Protein 5YBN (pdb70)

Structure (mmCIF, N/CA/C/O backbone):
data_5YBN
#
_entry.id   5YBN
#
_cell.length_a   172.350
_cell.length_b   172.350
_cell.length_c   45.291
_cell.angle_alpha   90.00
_cell.angle_beta   90.00
_cell.angle_gamma   120.00
#
_symmetry.space_group_name_H-M   'P 62'
#
loop_
_entity.id
_entity.type
_entity.pdbx_description
1 polymer PrhA
2 non-polymer 'FE (III) ION'
3 non-polymer '2-OXOGLUTARIC ACID'
4 water water
#
loop_
_atom_site.group_PDB
_atom_site.id
_atom_site.type_symbol
_atom_site.label_atom_id
_atom_site.label_alt_id
_atom_site.label_comp_id
_atom_site.label_asym_id
_atom_site.label_entity_id
_atom_site.label_seq_id
_atom_site.pdbx_PDB_ins_code
_atom_site.Cartn_x
_atom_site.Cartn_y
_atom_site.Cartn_z
_atom_site.occupancy
_atom_site.B_iso_or_equiv
_atom_site.auth_seq_id
_atom_site.auth_comp_id
_atom_site.auth_asym_id
_atom_site.auth_atom_id
_atom_site.pdbx_PDB_model_num
ATOM 1 N N . LEU A 1 14 ? 238.277 4.309 1.189 1.00 52.50 -2 LEU A N 1
ATOM 2 C CA . LEU A 1 14 ? 239.049 4.159 -0.044 1.00 54.82 -2 LEU A CA 1
ATOM 3 C C . LEU A 1 14 ? 238.306 4.771 -1.247 1.00 53.49 -2 LEU A C 1
ATOM 4 O O . LEU A 1 14 ? 238.929 5.288 -2.185 1.00 50.43 -2 LEU A O 1
ATOM 9 N N . VAL A 1 15 ? 236.976 4.712 -1.204 1.00 53.83 -1 VAL A N 1
ATOM 10 C CA . VAL A 1 15 ? 236.111 5.231 -2.265 1.00 51.93 -1 VAL A CA 1
ATOM 11 C C . VAL A 1 15 ? 235.651 6.645 -1.911 1.00 48.33 -1 VAL A C 1
ATOM 12 O O . VAL A 1 15 ? 235.491 6.963 -0.722 1.00 48.40 -1 VAL A O 1
ATOM 14 N N . PRO A 1 16 ? 235.442 7.526 -2.895 1.00 48.72 0 PRO A N 1
ATOM 15 C CA . PRO A 1 16 ? 234.913 8.868 -2.595 1.00 46.56 0 PRO A CA 1
ATOM 16 C C . PRO A 1 16 ? 233.587 8.822 -1.853 1.00 47.19 0 PRO A C 1
ATOM 17 O O . PRO A 1 16 ? 232.764 7.929 -2.063 1.00 45.50 0 PRO A O 1
ATOM 21 N N . ARG A 1 17 ? 233.379 9.812 -0.979 1.00 47.98 1 ARG A N 1
ATOM 22 C CA . ARG A 1 17 ? 232.102 9.928 -0.283 1.00 48.42 1 ARG A CA 1
ATOM 23 C C . ARG A 1 17 ? 230.965 9.962 -1.296 1.00 46.76 1 ARG A C 1
ATOM 24 O O . ARG A 1 17 ? 231.111 10.492 -2.404 1.00 43.63 1 ARG A O 1
ATOM 26 N N . GLY A 1 18 ? 229.839 9.350 -0.924 1.00 44.79 2 GLY A N 1
ATOM 27 C CA . GLY A 1 18 ? 228.732 9.152 -1.828 1.00 45.51 2 GLY A CA 1
ATOM 28 C C . GLY A 1 18 ? 228.768 7.863 -2.622 1.00 43.99 2 GLY A C 1
ATOM 29 O O . GLY A 1 18 ? 227.727 7.450 -3.149 1.00 42.34 2 GLY A O 1
ATOM 30 N N . SER A 1 19 ? 229.931 7.226 -2.738 1.00 45.30 3 SER A N 1
ATOM 31 C CA . SER A 1 19 ? 230.014 5.948 -3.428 1.00 41.75 3 SER A CA 1
ATOM 32 C C . SER A 1 19 ? 229.405 4.846 -2.582 1.00 46.31 3 SER A C 1
ATOM 33 O O . SER A 1 19 ? 229.536 4.837 -1.353 1.00 45.52 3 SER A O 1
ATOM 36 N N . HIS A 1 20 ? 228.735 3.915 -3.253 1.00 41.54 4 HIS A N 1
ATOM 37 C CA . HIS A 1 20 ? 228.286 2.706 -2.588 1.00 44.15 4 HIS A CA 1
ATOM 38 C C . HIS A 1 20 ? 229.486 1.956 -2.019 1.00 42.61 4 HIS A C 1
ATOM 39 O O . HIS A 1 20 ? 230.529 1.841 -2.668 1.00 43.66 4 HIS A O 1
ATOM 46 N N . MET A 1 21 ? 229.341 1.471 -0.783 1.00 45.97 5 MET A N 1
ATOM 47 C CA . MET A 1 21 ? 230.381 0.685 -0.127 1.00 47.91 5 MET A CA 1
ATOM 48 C C . MET A 1 21 ? 230.040 -0.802 -0.196 1.00 44.24 5 MET A C 1
ATOM 49 O O . MET A 1 21 ? 229.026 -1.238 0.372 1.00 38.57 5 MET A O 1
ATOM 51 N N . PRO A 1 22 ? 230.855 -1.609 -0.856 1.00 42.44 6 PRO A N 1
ATOM 52 C CA . PRO A 1 22 ? 230.576 -3.036 -0.962 1.00 44.27 6 PRO A CA 1
ATOM 53 C C . PRO A 1 22 ? 230.695 -3.720 0.392 1.00 46.72 6 PRO A C 1
ATOM 54 O O . PRO A 1 22 ? 231.129 -3.089 1.370 1.00 49.52 6 PRO A O 1
ATOM 58 N N . PRO A 1 23 ? 230.313 -5.003 0.499 1.00 43.60 7 PRO A N 1
ATOM 59 C CA . PRO A 1 23 ? 230.413 -5.701 1.794 1.00 44.55 7 PRO A CA 1
ATOM 60 C C . PRO A 1 23 ? 231.855 -5.897 2.249 1.00 39.90 7 PRO A C 1
ATOM 61 O O . PRO A 1 23 ? 232.785 -5.987 1.441 1.00 40.61 7 PRO A O 1
ATOM 65 N N . ARG A 1 24 ? 232.030 -5.969 3.570 1.00 42.26 8 ARG A N 1
ATOM 66 C CA . ARG A 1 24 ? 233.352 -6.048 4.185 1.00 43.62 8 ARG A CA 1
ATOM 67 C C . ARG A 1 24 ? 233.722 -7.503 4.465 1.00 42.18 8 ARG A C 1
ATOM 68 O O . ARG A 1 24 ? 232.947 -8.241 5.084 1.00 41.93 8 ARG A O 1
ATOM 70 N N . LEU A 1 25 ? 234.894 -7.908 3.971 1.00 39.52 9 LEU A N 1
ATOM 71 C CA . LEU A 1 25 ? 235.611 -9.089 4.432 1.00 39.36 9 LEU A CA 1
ATOM 72 C C . LEU A 1 25 ? 236.557 -8.669 5.547 1.00 33.87 9 LEU A C 1
ATOM 73 O O . LEU A 1 25 ? 237.477 -7.883 5.307 1.00 32.66 9 LEU A O 1
ATOM 78 N N . GLN A 1 26 ? 236.347 -9.183 6.753 1.00 32.34 10 GLN A N 1
ATOM 79 C CA . GLN A 1 26 ? 237.294 -8.892 7.815 1.00 30.46 10 GLN A CA 1
ATOM 80 C C . GLN A 1 26 ? 238.580 -9.675 7.591 1.00 32.38 10 GLN A C 1
ATOM 81 O O . GLN A 1 26 ? 238.576 -10.777 7.034 1.00 32.40 10 GLN A O 1
ATOM 87 N N . ARG A 1 27 ? 239.693 -9.086 8.028 1.00 33.72 11 ARG A N 1
ATOM 88 C CA . ARG A 1 27 ? 241.021 -9.663 7.876 1.00 31.45 11 ARG A CA 1
ATOM 89 C C . ARG A 1 27 ? 241.754 -9.626 9.209 1.00 33.86 11 ARG A C 1
ATOM 90 O O . ARG A 1 27 ? 241.707 -8.619 9.920 1.00 36.31 11 ARG A O 1
ATOM 98 N N . PHE A 1 28 ? 242.439 -10.717 9.535 1.00 32.50 12 PHE A N 1
ATOM 99 C CA . PHE A 1 28 ? 243.230 -10.839 10.748 1.00 31.41 12 PHE A CA 1
ATOM 100 C C . PHE A 1 28 ? 244.557 -11.475 10.383 1.00 31.44 12 PHE A C 1
ATOM 101 O O . PHE A 1 28 ? 244.627 -12.247 9.421 1.00 32.39 12 PHE A O 1
ATOM 109 N N . PRO A 1 29 ? 245.626 -11.161 11.112 1.00 34.65 13 PRO A N 1
ATOM 110 C CA . PRO A 1 29 ? 246.864 -11.931 10.955 1.00 33.89 13 PRO A CA 1
ATOM 111 C C . PRO A 1 29 ? 246.714 -13.309 11.582 1.00 32.39 13 PRO A C 1
ATOM 112 O O . PRO A 1 29 ? 245.901 -13.518 12.484 1.00 33.65 13 PRO A O 1
ATOM 116 N N . ALA A 1 30 ? 247.497 -14.268 11.080 1.00 31.27 14 ALA A N 1
ATOM 117 C CA . ALA A 1 30 ? 247.454 -15.622 11.639 1.00 36.31 14 ALA A CA 1
ATOM 118 C C . ALA A 1 30 ? 247.908 -15.666 13.090 1.00 40.40 14 ALA A C 1
ATOM 119 O O . ALA A 1 30 ? 247.720 -16.694 13.754 1.00 39.35 14 ALA A O 1
ATOM 121 N N . THR A 1 31 ? 248.493 -14.580 13.594 1.00 36.98 15 THR A N 1
ATOM 122 C CA . THR A 1 31 ? 248.856 -14.452 14.993 1.00 36.77 15 THR A CA 1
ATOM 123 C C . THR A 1 31 ? 247.737 -13.867 15.844 1.00 39.14 15 THR A C 1
ATOM 124 O O . THR A 1 31 ? 247.905 -13.758 17.063 1.00 40.41 15 THR A O 1
ATOM 128 N N . ALA A 1 32 ? 246.617 -13.467 15.244 1.00 37.78 16 ALA A N 1
ATOM 129 C CA . ALA A 1 32 ? 245.471 -13.058 16.041 1.00 37.89 16 ALA A CA 1
ATOM 130 C C . ALA A 1 32 ? 244.946 -14.249 16.842 1.00 42.13 16 ALA A C 1
ATOM 131 O O . ALA A 1 32 ? 245.233 -15.416 16.544 1.00 41.34 16 ALA A O 1
ATOM 133 N N . SER A 1 33 ? 244.179 -13.955 17.887 1.00 39.70 17 SER A N 1
ATOM 134 C CA . SER A 1 33 ? 243.646 -15.046 18.685 1.00 38.99 17 SER A CA 1
ATOM 135 C C . SER A 1 33 ? 242.541 -15.746 17.909 1.00 35.33 17 SER A C 1
ATOM 136 O O . SER A 1 33 ? 241.805 -15.126 17.139 1.00 36.90 17 SER A O 1
ATOM 139 N N . ALA A 1 34 ? 242.444 -17.063 18.099 1.00 35.94 18 ALA A N 1
ATOM 140 C CA . ALA A 1 34 ? 241.403 -17.817 17.417 1.00 31.40 18 ALA A CA 1
ATOM 141 C C . ALA A 1 34 ? 240.018 -17.328 17.813 1.00 32.29 18 ALA A C 1
ATOM 142 O O . ALA A 1 34 ? 239.076 -17.438 17.025 1.00 32.21 18 ALA A O 1
ATOM 144 N N . ASP A 1 35 ? 239.876 -16.755 19.009 1.00 35.45 19 ASP A N 1
ATOM 145 C CA . ASP A 1 35 ? 238.582 -16.204 19.408 1.00 34.61 19 ASP A CA 1
ATOM 146 C C . ASP A 1 35 ? 238.228 -14.973 18.590 1.00 34.00 19 ASP A C 1
ATOM 147 O O . ASP A 1 35 ? 237.067 -14.795 18.209 1.00 37.15 19 ASP A O 1
ATOM 152 N N . GLU A 1 36 ? 239.210 -14.104 18.340 1.00 35.10 20 GLU A N 1
ATOM 153 C CA . GLU A 1 36 ? 238.983 -12.914 17.525 1.00 34.68 20 GLU A CA 1
ATOM 154 C C . GLU A 1 36 ? 238.572 -13.291 16.112 1.00 30.72 20 GLU A C 1
ATOM 155 O O . GLU A 1 36 ? 237.642 -12.714 15.543 1.00 34.13 20 GLU A O 1
ATOM 161 N N . ILE A 1 37 ? 239.285 -14.245 15.518 1.00 33.82 21 ILE A N 1
ATOM 162 C CA . ILE A 1 37 ? 238.965 -14.704 14.173 1.00 29.68 21 ILE A CA 1
ATOM 163 C C . ILE A 1 37 ? 237.621 -15.415 14.154 1.00 29.17 21 ILE A C 1
ATOM 164 O O . ILE A 1 37 ? 236.836 -15.255 13.213 1.00 30.15 21 ILE A O 1
ATOM 169 N N . PHE A 1 38 ? 237.321 -16.206 15.189 1.00 29.79 22 PHE A N 1
ATOM 170 C CA . PHE A 1 38 ? 236.066 -16.953 15.179 1.00 28.07 22 PHE A CA 1
ATOM 171 C C . PHE A 1 38 ? 234.871 -16.027 15.329 1.00 30.29 22 PHE A C 1
ATOM 172 O O . PHE A 1 38 ? 233.816 -16.263 14.729 1.00 30.30 22 PHE A O 1
ATOM 180 N N . ALA A 1 39 ? 235.013 -14.967 16.124 1.00 32.04 23 ALA A N 1
ATOM 181 C CA . ALA A 1 39 ? 233.932 -13.994 16.240 1.00 32.65 23 ALA A CA 1
ATOM 182 C C . ALA A 1 39 ? 233.579 -13.403 14.884 1.00 32.10 23 ALA A C 1
ATOM 183 O O . ALA A 1 39 ? 232.398 -13.259 14.553 1.00 36.36 23 ALA A O 1
ATOM 185 N N . ALA A 1 40 ? 234.588 -13.072 14.077 1.00 30.08 24 ALA A N 1
ATOM 186 C CA . ALA A 1 40 ? 234.324 -12.541 12.743 1.00 32.19 24 ALA A CA 1
ATOM 187 C C . ALA A 1 40 ? 233.691 -13.593 11.850 1.00 31.25 24 ALA A C 1
ATOM 188 O O . ALA A 1 40 ? 232.757 -13.297 11.101 1.00 33.68 24 ALA A O 1
ATOM 190 N N . PHE A 1 41 ? 234.180 -14.832 11.926 1.00 28.69 25 PHE A N 1
ATOM 191 C CA . PHE A 1 41 ? 233.555 -15.928 11.197 1.00 28.40 25 PHE A CA 1
ATOM 192 C C . PHE A 1 41 ? 232.076 -16.084 11.567 1.00 28.00 25 PHE A C 1
ATOM 193 O O . PHE A 1 41 ? 231.234 -16.322 10.694 1.00 30.55 25 PHE A O 1
ATOM 201 N N . GLN A 1 42 ? 231.733 -15.949 12.855 1.00 31.05 26 GLN A N 1
ATOM 202 C CA . GLN A 1 42 ? 230.332 -16.072 13.268 1.00 32.75 26 GLN A CA 1
ATOM 203 C C . GLN A 1 42 ? 229.473 -14.935 12.720 1.00 33.08 26 GLN A C 1
ATOM 204 O O . GLN A 1 42 ? 228.326 -15.156 12.309 1.00 30.33 26 GLN A O 1
ATOM 210 N N . GLU A 1 43 ? 229.992 -13.704 12.760 1.00 30.86 27 GLU A N 1
ATOM 211 C CA . GLU A 1 43 ? 229.227 -12.555 12.282 1.00 33.74 27 GLU A CA 1
ATOM 212 C C . GLU A 1 43 ? 228.969 -12.647 10.786 1.00 32.03 27 GLU A C 1
ATOM 213 O O . GLU A 1 43 ? 227.847 -12.424 10.324 1.00 32.74 27 GLU A O 1
ATOM 219 N N . ASP A 1 44 ? 230.015 -12.933 10.005 1.00 29.40 28 ASP A N 1
ATOM 220 C CA . ASP A 1 44 ? 229.943 -12.815 8.557 1.00 30.29 28 ASP A CA 1
ATOM 221 C C . ASP A 1 44 ? 229.914 -14.135 7.813 1.00 30.11 28 ASP A C 1
ATOM 222 O O . ASP A 1 44 ? 229.504 -14.146 6.649 1.00 30.67 28 ASP A O 1
ATOM 227 N N . GLY A 1 45 ? 230.326 -15.237 8.446 1.00 31.32 29 GLY A N 1
ATOM 228 C CA . GLY A 1 45 ? 230.429 -16.518 7.777 1.00 27.28 29 GLY A CA 1
ATOM 229 C C . GLY A 1 45 ? 231.746 -16.741 7.075 1.00 24.79 29 GLY A C 1
ATOM 230 O O . GLY A 1 45 ? 231.947 -17.808 6.491 1.00 29.56 29 GLY A O 1
ATOM 231 N N . CYS A 1 46 ? 232.648 -15.771 7.112 1.00 25.87 30 CYS A N 1
ATOM 232 C CA . CYS A 1 46 ? 233.903 -15.859 6.389 1.00 27.33 30 CYS A CA 1
ATOM 233 C C . CYS A 1 46 ? 234.822 -14.787 6.933 1.00 26.60 30 CYS A C 1
ATOM 234 O O . CYS A 1 46 ? 234.369 -13.779 7.476 1.00 31.68 30 CYS A O 1
ATOM 237 N N . VAL A 1 47 ? 236.121 -15.018 6.779 1.00 26.88 31 VAL A N 1
ATOM 238 C CA . VAL A 1 47 ? 237.127 -14.156 7.384 1.00 27.69 31 VAL A CA 1
ATOM 239 C C . VAL A 1 47 ? 238.469 -14.518 6.757 1.00 28.03 31 VAL A C 1
ATOM 240 O O . VAL A 1 47 ? 238.733 -15.695 6.494 1.00 25.98 31 VAL A O 1
ATOM 244 N N . VAL A 1 48 ? 239.310 -13.513 6.471 1.00 26.48 32 VAL A N 1
ATOM 245 C CA . VAL A 1 48 ? 240.637 -13.748 5.914 1.00 25.76 32 VAL A CA 1
ATOM 246 C C . VAL A 1 48 ? 241.631 -13.871 7.057 1.00 28.25 32 VAL A C 1
ATOM 247 O O . VAL A 1 48 ? 241.610 -13.078 8.004 1.00 27.70 32 VAL A O 1
ATOM 251 N N . ILE A 1 49 ? 242.487 -14.881 6.981 1.00 29.83 33 ILE A N 1
ATOM 252 C CA . ILE A 1 49 ? 243.595 -15.056 7.908 1.00 27.26 33 ILE A CA 1
ATOM 253 C C . ILE A 1 49 ? 244.858 -14.853 7.089 1.00 28.83 33 ILE A C 1
ATOM 254 O O . ILE A 1 49 ? 245.211 -15.698 6.259 1.00 32.34 33 ILE A O 1
ATOM 259 N N . GLU A 1 50 ? 245.510 -13.711 7.275 1.00 28.59 34 GLU A N 1
ATOM 260 C CA . GLU A 1 50 ? 246.715 -13.396 6.526 1.00 29.44 34 GLU A CA 1
ATOM 261 C C . GLU A 1 50 ? 247.898 -14.130 7.126 1.00 30.50 34 GLU A C 1
ATOM 262 O O . GLU A 1 50 ? 248.053 -14.178 8.346 1.00 33.44 34 GLU A O 1
ATOM 268 N N . GLY A 1 51 ? 248.728 -14.718 6.266 1.00 29.78 35 GLY A N 1
ATOM 269 C CA . GLY A 1 51 ? 249.839 -15.500 6.769 1.00 29.89 35 GLY A CA 1
ATOM 270 C C . GLY A 1 51 ? 249.445 -16.817 7.394 1.00 32.95 35 GLY A C 1
ATOM 271 O O . GLY A 1 51 ? 250.225 -17.386 8.171 1.00 28.82 35 GLY A O 1
ATOM 272 N N . PHE A 1 52 ? 248.245 -17.320 7.073 1.00 31.35 36 PHE A N 1
ATOM 273 C CA . PHE A 1 52 ? 247.826 -18.644 7.527 1.00 29.86 36 PHE A CA 1
ATOM 274 C C . PHE A 1 52 ? 248.924 -19.675 7.291 1.00 33.53 36 PHE A C 1
ATOM 275 O O . PHE A 1 52 ? 249.222 -20.497 8.167 1.00 32.58 36 PHE A O 1
ATOM 283 N N . ILE A 1 53 ? 249.550 -19.620 6.115 1.00 31.84 37 ILE A N 1
ATOM 284 C CA . ILE A 1 53 ? 250.728 -20.400 5.758 1.00 32.51 37 ILE A CA 1
ATOM 285 C C . ILE A 1 53 ? 251.877 -19.422 5.561 1.00 32.72 37 ILE A C 1
ATOM 286 O O . ILE A 1 53 ? 251.668 -18.284 5.130 1.00 32.98 37 ILE A O 1
ATOM 291 N N . SER A 1 54 ? 253.092 -19.853 5.871 1.00 32.18 38 SER A N 1
ATOM 292 C CA . SER A 1 54 ? 254.175 -18.901 5.651 1.00 35.17 38 SER A CA 1
ATOM 293 C C . SER A 1 54 ? 254.534 -18.826 4.163 1.00 35.04 38 SER A C 1
ATOM 294 O O . SER A 1 54 ? 254.370 -19.808 3.433 1.00 36.54 38 SER A O 1
ATOM 297 N N . PRO A 1 55 ? 255.027 -17.670 3.690 1.00 33.23 39 PRO A N 1
ATOM 298 C CA . PRO A 1 55 ? 255.415 -17.568 2.273 1.00 34.26 39 PRO A CA 1
ATOM 299 C C . PRO A 1 55 ? 256.406 -18.631 1.853 1.00 33.40 39 PRO A C 1
ATOM 300 O O . PRO A 1 55 ? 256.407 -19.057 0.693 1.00 34.44 39 PRO A O 1
ATOM 304 N N . GLU A 1 56 ? 257.251 -19.084 2.777 1.00 36.50 40 GLU A N 1
ATOM 305 C CA . GLU A 1 56 ? 258.190 -20.149 2.452 1.00 32.76 40 GLU A CA 1
ATOM 306 C C . GLU A 1 56 ? 257.481 -21.493 2.366 1.00 31.88 40 GLU A C 1
ATOM 307 O O . GLU A 1 56 ? 257.747 -22.275 1.451 1.00 33.48 40 GLU A O 1
ATOM 313 N N . GLN A 1 57 ? 256.584 -21.789 3.313 1.00 34.34 41 GLN A N 1
ATOM 314 C CA . GLN A 1 57 ? 255.812 -23.028 3.225 1.00 33.57 41 GLN A CA 1
ATOM 315 C C . GLN A 1 57 ? 254.962 -23.056 1.963 1.00 31.83 41 GLN A C 1
ATOM 316 O O . GLN A 1 57 ? 254.869 -24.092 1.297 1.00 31.76 41 GLN A O 1
ATOM 322 N N . VAL A 1 58 ? 254.336 -21.926 1.612 1.00 33.44 42 VAL A N 1
ATOM 323 C CA . VAL A 1 58 ? 253.440 -21.924 0.460 1.00 34.02 42 VAL A CA 1
ATOM 324 C C . VAL A 1 58 ? 254.238 -22.126 -0.827 1.00 34.25 42 VAL A C 1
ATOM 325 O O . VAL A 1 58 ? 253.810 -22.864 -1.725 1.00 33.83 42 VAL A O 1
ATOM 329 N N . ALA A 1 59 ? 255.452 -21.563 -0.893 1.00 32.82 43 ALA A N 1
ATOM 330 C CA . ALA A 1 59 ? 256.291 -21.733 -2.078 1.00 33.20 43 ALA A CA 1
ATOM 331 C C . ALA A 1 59 ? 256.806 -23.169 -2.215 1.00 29.41 43 ALA A C 1
ATOM 332 O O . ALA A 1 59 ? 256.807 -23.733 -3.315 1.00 29.27 43 ALA A O 1
ATOM 334 N N . ARG A 1 60 ? 257.260 -23.777 -1.119 1.00 29.74 44 ARG A N 1
ATOM 335 C CA . ARG A 1 60 ? 257.642 -25.187 -1.164 1.00 29.56 44 ARG A CA 1
ATOM 336 C C . ARG A 1 60 ? 256.453 -26.076 -1.528 1.00 30.11 44 ARG A C 1
ATOM 337 O O . ARG A 1 60 ? 256.597 -27.048 -2.278 1.00 29.93 44 ARG A O 1
ATOM 345 N N . PHE A 1 61 ? 255.271 -25.775 -0.993 1.00 30.16 45 PHE A N 1
ATOM 346 C CA . PHE A 1 61 ? 254.104 -26.564 -1.360 1.00 32.19 45 PHE A CA 1
ATOM 347 C C . PHE A 1 61 ? 253.838 -26.475 -2.858 1.00 29.74 45 PHE A C 1
ATOM 348 O O . PHE A 1 61 ? 253.684 -27.498 -3.537 1.00 31.87 45 PHE A O 1
ATOM 356 N N . SER A 1 62 ? 253.795 -25.256 -3.393 1.00 28.64 46 SER A N 1
ATOM 357 C CA . SER A 1 62 ? 253.505 -25.091 -4.812 1.00 28.31 46 SER A CA 1
ATOM 358 C C . SER A 1 62 ? 254.541 -25.809 -5.668 1.00 31.10 46 SER A C 1
ATOM 359 O O . SER A 1 62 ? 254.199 -26.496 -6.638 1.00 34.06 46 SER A O 1
ATOM 362 N N . GLN A 1 63 ? 255.813 -25.694 -5.305 1.00 33.48 47 GLN A N 1
ATOM 363 C CA . GLN A 1 63 ? 256.846 -26.415 -6.040 1.00 35.54 47 GLN A CA 1
ATOM 364 C C . GLN A 1 63 ? 256.655 -27.921 -5.926 1.00 30.18 47 GLN A C 1
ATOM 365 O O . GLN A 1 63 ? 256.850 -28.654 -6.901 1.00 32.46 47 GLN A O 1
ATOM 371 N N . GLU A 1 64 ? 256.249 -28.400 -4.748 1.00 32.41 48 GLU A N 1
ATOM 372 C CA . GLU A 1 64 ? 256.092 -29.836 -4.535 1.00 28.09 48 GLU A CA 1
ATOM 373 C C . GLU A 1 64 ? 254.898 -30.416 -5.302 1.00 29.80 48 GLU A C 1
ATOM 374 O O . GLU A 1 64 ? 254.943 -31.580 -5.723 1.00 30.22 48 GLU A O 1
ATOM 380 N N . VAL A 1 65 ? 253.819 -29.644 -5.489 1.00 33.53 49 VAL A N 1
ATOM 381 C CA . VAL A 1 65 ? 252.677 -30.142 -6.265 1.00 33.94 49 VAL A CA 1
ATOM 382 C C . VAL A 1 65 ? 252.753 -29.755 -7.731 1.00 34.03 49 VAL A C 1
ATOM 383 O O . VAL A 1 65 ? 251.907 -30.204 -8.520 1.00 35.68 49 VAL A O 1
ATOM 387 N N . ASP A 1 66 ? 253.745 -28.947 -8.125 1.00 33.03 50 ASP A N 1
ATOM 388 C CA . ASP A 1 66 ? 253.787 -28.451 -9.498 1.00 34.61 50 ASP A CA 1
ATOM 389 C C . ASP A 1 66 ? 253.966 -29.553 -10.543 1.00 37.82 50 ASP A C 1
ATOM 390 O O . ASP A 1 66 ? 253.282 -29.488 -11.583 1.00 38.48 50 ASP A O 1
ATOM 395 N N . PRO A 1 67 ? 254.836 -30.556 -10.367 1.00 33.83 51 PRO A N 1
ATOM 396 C CA . PRO A 1 67 ? 254.885 -31.621 -11.377 1.00 34.03 51 PRO A CA 1
ATOM 397 C C . PRO A 1 67 ? 253.537 -32.248 -11.642 1.00 38.48 51 PRO A C 1
ATOM 398 O O . PRO A 1 67 ? 253.189 -32.486 -12.805 1.00 39.43 51 PRO A O 1
ATOM 402 N N . ALA A 1 68 ? 252.754 -32.510 -10.593 1.00 41.82 52 ALA A N 1
ATOM 403 C CA . ALA A 1 68 ? 251.450 -33.131 -10.795 1.00 36.99 52 ALA A CA 1
ATOM 404 C C . ALA A 1 68 ? 250.482 -32.174 -11.466 1.00 33.34 52 ALA A C 1
ATOM 405 O O . ALA A 1 68 ? 249.624 -32.611 -12.238 1.00 37.81 52 ALA A O 1
ATOM 407 N N . MET A 1 69 ? 250.605 -30.874 -11.194 1.00 34.21 53 MET A N 1
ATOM 408 C CA . MET A 1 69 ? 249.734 -29.903 -11.849 1.00 36.05 53 MET A CA 1
ATOM 409 C C . MET A 1 69 ? 250.040 -29.797 -13.340 1.00 37.94 53 MET A C 1
ATOM 410 O O . MET A 1 69 ? 249.128 -29.620 -14.155 1.00 35.61 53 MET A O 1
ATOM 415 N N . GLU A 1 70 ? 251.317 -29.906 -13.713 1.00 38.14 54 GLU A N 1
ATOM 416 C CA . GLU A 1 70 ? 251.692 -29.870 -15.124 1.00 37.14 54 GLU A CA 1
ATOM 417 C C . GLU A 1 70 ? 251.097 -31.035 -15.898 1.00 37.19 54 GLU A C 1
ATOM 418 O O . GLU A 1 70 ? 250.813 -30.904 -17.093 1.00 41.78 54 GLU A O 1
ATOM 424 N N . LYS A 1 71 ? 250.908 -32.179 -15.245 1.00 33.99 55 LYS A N 1
ATOM 425 C CA . LYS A 1 71 ? 250.415 -33.362 -15.940 1.00 36.94 55 LYS A CA 1
ATOM 426 C C . LYS A 1 71 ? 248.912 -33.334 -16.153 1.00 37.43 55 LYS A C 1
ATOM 427 O O . LYS A 1 71 ? 248.401 -34.118 -16.957 1.00 39.33 55 LYS A O 1
ATOM 429 N N . ILE A 1 72 ? 248.200 -32.459 -15.453 1.00 37.11 56 ILE A N 1
ATOM 430 C CA . ILE A 1 72 ? 246.750 -32.348 -15.562 1.00 34.13 56 ILE A CA 1
ATOM 431 C C . ILE A 1 72 ? 246.435 -31.471 -16.767 1.00 35.66 56 ILE A C 1
ATOM 432 O O . ILE A 1 72 ? 246.859 -30.310 -16.814 1.00 34.34 56 ILE A O 1
ATOM 437 N N . PRO A 1 73 ? 245.693 -31.958 -17.750 1.00 36.35 57 PRO A N 1
ATOM 438 C CA . PRO A 1 73 ? 245.382 -31.123 -18.911 1.00 38.58 57 PRO A CA 1
ATOM 439 C C . PRO A 1 73 ? 244.313 -30.094 -18.585 1.00 39.21 57 PRO A C 1
ATOM 440 O O . PRO A 1 73 ? 243.430 -30.320 -17.756 1.00 38.20 57 PRO A O 1
ATOM 444 N N . VAL A 1 74 ? 244.417 -28.936 -19.234 1.00 38.28 58 VAL A N 1
ATOM 445 C CA . VAL A 1 74 ? 243.374 -27.920 -19.128 1.00 38.53 58 VAL A CA 1
ATOM 446 C C . VAL A 1 74 ? 242.201 -28.367 -19.994 1.00 41.14 58 VAL A C 1
ATOM 447 O O . VAL A 1 74 ? 242.364 -28.650 -21.185 1.00 40.70 58 VAL A O 1
ATOM 451 N N . GLU A 1 75 ? 241.021 -28.459 -19.391 1.00 40.53 59 GLU A N 1
ATOM 452 C CA . GLU A 1 75 ? 239.826 -28.904 -20.087 1.00 38.25 59 GLU A CA 1
ATOM 453 C C . GLU A 1 75 ? 239.047 -27.678 -20.554 1.00 40.16 59 GLU A C 1
ATOM 454 O O . GLU A 1 75 ? 238.624 -26.852 -19.734 1.00 36.94 59 GLU A O 1
ATOM 460 N N . VAL A 1 76 ? 238.878 -27.556 -21.870 1.00 39.24 60 VAL A N 1
ATOM 461 C CA . VAL A 1 76 ? 238.098 -26.494 -22.492 1.00 35.59 60 VAL A CA 1
ATOM 462 C C . VAL A 1 76 ? 236.884 -27.148 -23.132 1.00 36.34 60 VAL A C 1
ATOM 463 O O . VAL A 1 76 ? 237.018 -28.150 -23.846 1.00 34.70 60 VAL A O 1
ATOM 467 N N . THR A 1 77 ? 235.703 -26.595 -22.864 1.00 36.68 61 THR A N 1
ATOM 468 C CA . THR A 1 77 ? 234.442 -27.147 -23.341 1.00 37.23 61 THR A CA 1
ATOM 469 C C . THR A 1 77 ? 233.656 -26.053 -24.047 1.00 35.74 61 THR A C 1
ATOM 470 O O . THR A 1 77 ? 234.051 -24.884 -24.048 1.00 34.94 61 THR A O 1
ATOM 474 N N . ASN A 1 78 ? 232.520 -26.439 -24.640 1.00 33.87 62 ASN A N 1
ATOM 475 C CA . ASN A 1 78 ? 231.667 -25.507 -25.367 1.00 34.57 62 ASN A CA 1
ATOM 476 C C . ASN A 1 78 ? 230.467 -25.013 -24.549 1.00 40.77 62 ASN A C 1
ATOM 477 O O . ASN A 1 78 ? 229.585 -24.349 -25.103 1.00 40.99 62 ASN A O 1
ATOM 482 N N . ASN A 1 79 ? 230.418 -25.311 -23.250 1.00 44.14 63 ASN A N 1
ATOM 483 C CA . ASN A 1 79 ? 229.418 -24.762 -22.337 1.00 46.69 63 ASN A CA 1
ATOM 484 C C . ASN A 1 79 ? 230.148 -23.978 -21.254 1.00 51.99 63 ASN A C 1
ATOM 485 O O . ASN A 1 79 ? 230.935 -24.552 -20.492 1.00 52.05 63 ASN A O 1
ATOM 487 N N . GLY A 1 80 ? 229.897 -22.669 -21.190 1.00 55.14 64 GLY A N 1
ATOM 488 C CA . GLY A 1 80 ? 230.535 -21.853 -20.167 1.00 57.42 64 GLY A CA 1
ATOM 489 C C . GLY A 1 80 ? 230.081 -22.191 -18.758 1.00 61.44 64 GLY A C 1
ATOM 490 O O . GLY A 1 80 ? 230.857 -22.063 -17.801 1.00 61.28 64 GLY A O 1
ATOM 491 N N . ASN A 1 81 ? 228.826 -22.637 -18.608 1.00 60.42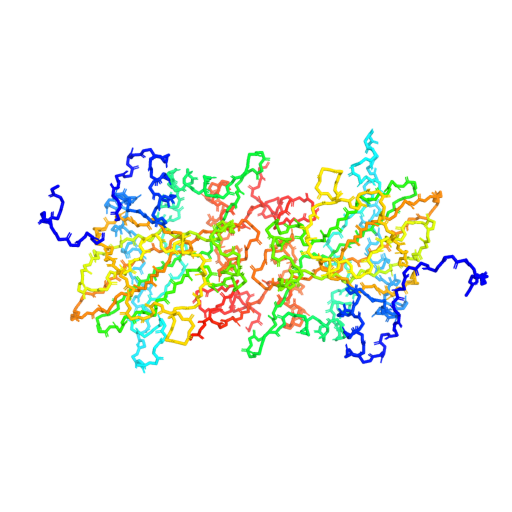 65 ASN A N 1
ATOM 492 C CA . ASN A 1 81 ? 228.226 -23.036 -17.333 1.00 59.87 65 ASN A CA 1
ATOM 493 C C . ASN A 1 81 ? 228.786 -24.366 -16.799 1.00 59.41 65 ASN A C 1
ATOM 494 O O . ASN A 1 81 ? 228.224 -24.920 -15.838 1.00 59.87 65 ASN A O 1
ATOM 499 N N . SER A 1 82 ? 229.864 -24.883 -17.391 1.00 56.26 66 SER A N 1
ATOM 500 C CA . SER A 1 82 ? 230.430 -26.170 -17.008 1.00 54.33 66 SER A CA 1
ATOM 501 C C . SER A 1 82 ? 231.505 -26.059 -15.937 1.00 52.83 66 SER A C 1
ATOM 502 O O . SER A 1 82 ? 231.873 -27.088 -15.351 1.00 50.58 66 SER A O 1
ATOM 505 N N . ASN A 1 83 ? 232.025 -24.849 -15.688 1.00 51.37 67 ASN A N 1
ATOM 506 C CA . ASN A 1 83 ? 233.109 -24.625 -14.727 1.00 45.75 67 ASN A CA 1
ATOM 507 C C . ASN A 1 83 ? 234.375 -25.370 -15.170 1.00 44.13 67 ASN A C 1
ATOM 508 O O . ASN A 1 83 ? 234.975 -26.148 -14.418 1.00 39.66 67 ASN A O 1
ATOM 513 N N . ASP A 1 84 ? 234.773 -25.124 -16.426 1.00 42.93 68 ASP A N 1
ATOM 514 C CA . ASP A 1 84 ? 235.947 -25.740 -17.030 1.00 39.79 68 ASP A CA 1
ATOM 515 C C . ASP A 1 84 ? 237.171 -24.854 -16.812 1.00 40.01 68 ASP A C 1
ATOM 516 O O . ASP A 1 84 ? 237.132 -23.872 -16.060 1.00 36.65 68 ASP A O 1
ATOM 521 N N . ARG A 1 85 ? 238.271 -25.199 -17.490 1.00 39.63 69 ARG A N 1
ATOM 522 C CA A ARG A 1 85 ? 239.511 -24.421 -17.434 0.56 37.33 69 ARG A CA 1
ATOM 523 C CA B ARG A 1 85 ? 239.511 -24.423 -17.434 0.44 37.33 69 ARG A CA 1
ATOM 524 C C . ARG A 1 85 ? 239.957 -24.188 -15.990 1.00 36.01 69 ARG A C 1
ATOM 525 O O . ARG A 1 85 ? 240.506 -23.135 -15.645 1.00 35.18 69 ARG A O 1
ATOM 540 N N . THR A 1 86 ? 239.734 -25.199 -15.142 1.00 37.16 70 THR A N 1
ATOM 541 C CA . THR A 1 86 ? 240.127 -25.177 -13.732 1.00 32.46 70 THR A CA 1
ATOM 542 C C . THR A 1 86 ? 240.742 -26.528 -13.399 1.00 31.06 70 THR A C 1
ATOM 543 O O . THR A 1 86 ? 240.037 -27.539 -13.406 1.00 33.67 70 THR A O 1
ATOM 547 N N . LYS A 1 87 ? 242.042 -26.558 -13.109 1.00 29.83 71 LYS A N 1
ATOM 548 C CA . LYS A 1 87 ? 242.696 -27.803 -12.713 1.00 29.75 71 LYS A CA 1
ATOM 549 C C . LYS A 1 87 ? 242.434 -28.098 -11.242 1.00 28.57 71 LYS A C 1
ATOM 550 O O . LYS A 1 87 ? 242.439 -27.191 -10.410 1.00 30.47 71 LYS A O 1
ATOM 556 N N . ARG A 1 88 ? 242.248 -29.379 -10.919 1.00 28.40 72 ARG A N 1
ATOM 557 C CA . ARG A 1 88 ? 241.896 -29.813 -9.571 1.00 29.96 72 ARG A CA 1
ATOM 558 C C . ARG A 1 88 ? 242.690 -31.068 -9.224 1.00 29.32 72 ARG A C 1
ATOM 559 O O . ARG A 1 88 ? 242.681 -32.039 -9.989 1.00 32.79 72 ARG A O 1
ATOM 567 N N . PHE A 1 89 ? 243.368 -31.053 -8.071 1.00 29.05 73 PHE A N 1
ATOM 568 C CA . PHE A 1 89 ? 244.300 -32.112 -7.676 1.00 24.92 73 PHE A CA 1
ATOM 569 C C . PHE A 1 89 ? 244.173 -32.339 -6.178 1.00 24.48 73 PHE A C 1
ATOM 570 O O . PHE A 1 89 ? 244.315 -31.394 -5.400 1.00 24.86 73 PHE A O 1
ATOM 578 N N . SER A 1 90 ? 243.897 -33.579 -5.772 1.00 23.64 74 SER A N 1
ATOM 579 C CA . SER A 1 90 ? 243.623 -33.889 -4.374 1.00 25.88 74 SER A CA 1
ATOM 580 C C . SER A 1 90 ? 244.684 -34.760 -3.696 1.00 27.81 74 SER A C 1
ATOM 581 O O . SER A 1 90 ? 244.534 -35.089 -2.512 1.00 25.95 74 SER A O 1
ATOM 584 N N . LYS A 1 91 ? 245.755 -35.138 -4.385 1.00 26.41 75 LYS A N 1
ATOM 585 C CA . LYS A 1 91 ? 246.755 -35.988 -3.738 1.00 26.38 75 LYS A CA 1
ATOM 586 C C . LYS A 1 91 ? 247.853 -35.158 -3.080 1.00 27.95 75 LYS A C 1
ATOM 587 O O . LYS A 1 91 ? 249.051 -35.366 -3.279 1.00 25.47 75 LYS A O 1
ATOM 593 N N . CYS A 1 92 ? 247.423 -34.202 -2.252 1.00 29.58 76 CYS A N 1
ATOM 594 C CA . CYS A 1 92 ? 248.371 -33.299 -1.606 1.00 28.41 76 CYS A CA 1
ATOM 595 C C . CYS A 1 92 ? 249.284 -34.028 -0.630 1.00 25.97 76 CYS A C 1
ATOM 596 O O . CYS A 1 92 ? 250.475 -33.707 -0.537 1.00 30.21 76 CYS A O 1
ATOM 599 N N . VAL A 1 93 ? 248.743 -34.972 0.141 1.00 23.46 77 VAL A N 1
ATOM 600 C CA . VAL A 1 93 ? 249.566 -35.699 1.108 1.00 24.95 77 VAL A CA 1
ATOM 601 C C . VAL A 1 93 ? 250.630 -36.497 0.385 1.00 25.06 77 VAL A C 1
ATOM 602 O O . VAL A 1 93 ? 251.810 -36.477 0.752 1.00 30.43 77 VAL A O 1
ATOM 606 N N . ILE A 1 94 ? 250.224 -37.218 -0.656 1.00 27.27 78 ILE A N 1
ATOM 607 C CA . ILE A 1 94 ? 251.160 -38.048 -1.400 1.00 26.12 78 ILE A CA 1
ATOM 608 C C . ILE A 1 94 ? 252.250 -37.192 -2.030 1.00 27.60 78 ILE A C 1
ATOM 609 O O . ILE A 1 94 ? 253.437 -37.524 -1.967 1.00 31.16 78 ILE A O 1
ATOM 614 N N . ALA A 1 95 ? 251.877 -36.054 -2.601 1.00 29.21 79 ALA A N 1
ATOM 615 C CA . ALA A 1 95 ? 252.810 -35.303 -3.430 1.00 29.77 79 ALA A CA 1
ATOM 616 C C . ALA A 1 95 ? 253.710 -34.345 -2.658 1.00 34.48 79 ALA A C 1
ATOM 617 O O . ALA A 1 95 ? 254.755 -33.940 -3.187 1.00 30.94 79 ALA A O 1
ATOM 619 N N . SER A 1 96 ? 253.346 -33.959 -1.441 1.00 30.69 80 SER A N 1
ATOM 620 C CA . SER A 1 96 ? 253.960 -32.801 -0.796 1.00 29.96 80 SER A CA 1
ATOM 621 C C . SER A 1 96 ? 254.344 -33.071 0.653 1.00 29.84 80 SER A C 1
ATOM 622 O O . SER A 1 96 ? 253.451 -33.178 1.519 1.00 29.30 80 SER A O 1
ATOM 625 N N . PRO A 1 97 ? 255.635 -33.178 0.969 1.00 32.27 81 PRO A N 1
ATOM 626 C CA . PRO A 1 97 ? 256.037 -33.241 2.385 1.00 28.83 81 PRO A CA 1
ATOM 627 C C . PRO A 1 97 ? 255.625 -32.018 3.195 1.00 29.19 81 PRO A C 1
ATOM 628 O O . PRO A 1 97 ? 255.234 -32.154 4.360 1.00 28.92 81 PRO A O 1
ATOM 632 N N . THR A 1 98 ? 255.743 -30.817 2.623 1.00 29.10 82 THR A N 1
ATOM 633 C CA . THR A 1 98 ? 255.351 -29.609 3.345 1.00 29.80 82 THR A CA 1
ATOM 634 C C . THR A 1 98 ? 253.880 -29.657 3.735 1.00 31.89 82 THR A C 1
ATOM 635 O O . THR A 1 98 ? 253.506 -29.242 4.840 1.00 29.39 82 THR A O 1
ATOM 639 N N . PHE A 1 99 ? 253.028 -30.170 2.842 1.00 29.65 83 PHE A N 1
ATOM 640 C CA . PHE A 1 99 ? 251.607 -30.246 3.150 1.00 27.13 83 PHE A CA 1
ATOM 641 C C . PHE A 1 99 ? 251.353 -31.183 4.321 1.00 28.05 83 PHE A C 1
ATOM 642 O O . PHE A 1 99 ? 250.693 -30.809 5.293 1.00 31.33 83 PHE A O 1
ATOM 650 N N . ARG A 1 100 ? 251.867 -32.405 4.246 1.00 27.11 84 ARG A N 1
ATOM 651 C CA . ARG A 1 100 ? 251.531 -33.399 5.253 1.00 28.73 84 ARG A CA 1
ATOM 652 C C . ARG A 1 100 ? 252.294 -33.213 6.557 1.00 32.22 84 ARG A C 1
ATOM 653 O O . ARG A 1 100 ? 251.809 -33.657 7.606 1.00 31.16 84 ARG A O 1
ATOM 661 N N . ASN A 1 101 ? 253.470 -32.575 6.518 1.00 32.92 85 ASN A N 1
ATOM 662 C CA . ASN A 1 101 ? 254.277 -32.381 7.717 1.00 31.70 85 ASN A CA 1
ATOM 663 C C . ASN A 1 101 ? 253.994 -31.054 8.404 1.00 31.26 85 ASN A C 1
ATOM 664 O O . ASN A 1 101 ? 254.205 -30.938 9.619 1.00 31.16 85 ASN A O 1
ATOM 669 N N . GLU A 1 102 ? 253.520 -30.049 7.665 1.00 31.14 86 GLU A N 1
ATOM 670 C CA . GLU A 1 102 ? 253.394 -28.711 8.232 1.00 30.83 86 GLU A CA 1
ATOM 671 C C . GLU A 1 102 ? 252.011 -28.095 8.027 1.00 30.18 86 GLU A C 1
ATOM 672 O O . GLU A 1 102 ? 251.389 -27.631 8.990 1.00 30.49 86 GLU A O 1
ATOM 678 N N . ILE A 1 103 ? 251.511 -28.080 6.790 1.00 29.95 87 ILE A N 1
ATOM 679 C CA . ILE A 1 103 ? 250.283 -27.335 6.506 1.00 29.32 87 ILE A CA 1
ATOM 680 C C . ILE A 1 103 ? 249.099 -27.916 7.282 1.00 30.87 87 ILE A C 1
ATOM 681 O O . ILE A 1 103 ? 248.349 -27.184 7.940 1.00 32.59 87 ILE A O 1
ATOM 686 N N . ILE A 1 104 ? 248.928 -29.242 7.252 1.00 31.68 88 ILE A N 1
ATOM 687 C CA . ILE A 1 104 ? 247.829 -29.846 8.006 1.00 32.57 88 ILE A CA 1
ATOM 688 C C . ILE A 1 104 ? 248.064 -29.838 9.509 1.00 32.49 88 ILE A C 1
ATOM 689 O O . ILE A 1 104 ? 247.171 -30.255 10.266 1.00 28.42 88 ILE A O 1
ATOM 694 N N . GLU A 1 105 ? 249.226 -29.370 9.972 1.00 29.61 89 GLU A N 1
ATOM 695 C CA . GLU A 1 105 ? 249.519 -29.287 11.397 1.00 30.83 89 GLU A CA 1
ATOM 696 C C . GLU A 1 105 ? 249.319 -27.880 11.957 1.00 29.45 89 GLU A C 1
ATOM 697 O O . GLU A 1 105 ? 249.842 -27.566 13.031 1.00 29.66 89 GLU A O 1
ATOM 703 N N . SER A 1 106 ? 248.575 -27.030 11.253 1.00 28.31 90 SER A N 1
ATOM 704 C CA . SER A 1 106 ? 248.233 -25.707 11.754 1.00 25.60 90 SER A CA 1
ATOM 705 C C . SER A 1 106 ? 247.380 -25.786 13.016 1.00 29.96 90 SER A C 1
ATOM 706 O O . SER A 1 106 ? 246.237 -26.252 12.966 1.00 28.30 90 SER A O 1
ATOM 709 N N . ASP A 1 107 ? 247.922 -25.335 14.153 1.00 28.89 91 ASP A N 1
ATOM 710 C CA . ASP A 1 107 ? 247.129 -25.295 15.379 1.00 29.57 91 ASP A CA 1
ATOM 711 C C . ASP A 1 107 ? 245.983 -24.312 15.266 1.00 26.89 91 ASP A C 1
ATOM 712 O O . ASP A 1 107 ? 244.909 -24.542 15.828 1.00 31.00 91 ASP A O 1
ATOM 717 N N . LEU A 1 108 ? 246.208 -23.183 14.593 1.00 29.20 92 LEU A N 1
ATOM 718 C CA . LEU A 1 108 ? 245.130 -22.219 14.410 1.00 28.31 92 LEU A CA 1
ATOM 719 C C . LEU A 1 108 ? 243.995 -22.837 13.615 1.00 27.27 92 LEU A C 1
ATOM 720 O O . LEU A 1 108 ? 242.820 -22.587 13.899 1.00 27.86 92 LEU A O 1
ATOM 725 N N . MET A 1 109 ? 244.330 -23.659 12.618 1.00 26.89 93 MET A N 1
ATOM 726 C CA . MET A 1 109 ? 243.302 -24.357 11.858 1.00 26.44 93 MET A CA 1
ATOM 727 C C . MET A 1 109 ? 242.502 -25.295 12.748 1.00 25.25 93 MET A C 1
ATOM 728 O O . MET A 1 109 ? 241.271 -25.333 12.671 1.00 25.86 93 MET A O 1
ATOM 733 N N . HIS A 1 110 ? 243.183 -26.058 13.606 1.00 28.32 94 HIS A N 1
ATOM 734 C CA . HIS A 1 110 ? 242.473 -27.000 14.472 1.00 26.32 94 HIS A CA 1
ATOM 735 C C . HIS A 1 110 ? 241.736 -26.286 15.599 1.00 25.87 94 HIS A C 1
ATOM 736 O O . HIS A 1 110 ? 240.671 -26.735 16.018 1.00 26.99 94 HIS A O 1
ATOM 743 N N . GLU A 1 111 ? 242.297 -25.195 16.127 1.00 28.51 95 GLU A N 1
ATOM 744 C CA A GLU A 1 111 ? 241.569 -24.391 17.102 0.51 28.51 95 GLU A CA 1
ATOM 745 C CA B GLU A 1 111 ? 241.568 -24.395 17.104 0.49 28.66 95 GLU A CA 1
ATOM 746 C C . GLU A 1 111 ? 240.217 -23.971 16.548 1.00 27.92 95 GLU A C 1
ATOM 747 O O . GLU A 1 111 ? 239.188 -24.094 17.219 1.00 30.27 95 GLU A O 1
ATOM 758 N N . LEU A 1 112 ? 240.206 -23.474 15.307 1.00 29.04 96 LEU A N 1
ATOM 759 C CA . LEU A 1 112 ? 238.967 -23.004 14.695 1.00 25.03 96 LEU A CA 1
ATOM 760 C C . LEU A 1 112 ? 238.035 -24.159 14.367 1.00 24.65 96 LEU A C 1
ATOM 761 O O . LEU A 1 112 ? 236.814 -24.031 14.521 1.00 23.61 96 LEU A O 1
ATOM 766 N N . CYS A 1 113 ? 238.587 -25.306 13.938 1.00 25.39 97 CYS A N 1
ATOM 767 C CA . CYS A 1 113 ? 237.747 -26.477 13.678 1.00 24.28 97 CYS A CA 1
ATOM 768 C C . CYS A 1 113 ? 237.060 -26.968 14.944 1.00 22.66 97 CYS A C 1
ATOM 769 O O . CYS A 1 113 ? 235.916 -27.428 14.891 1.00 24.59 97 CYS A O 1
ATOM 772 N N . ASP A 1 114 ? 237.750 -26.902 16.089 1.00 23.84 98 ASP A N 1
ATOM 773 C CA . ASP A 1 114 ? 237.126 -27.313 17.346 1.00 26.73 98 ASP A CA 1
ATOM 774 C C . ASP A 1 114 ? 235.994 -26.368 17.733 1.00 27.60 98 ASP A C 1
ATOM 775 O O . ASP A 1 114 ? 234.919 -26.819 18.142 1.00 27.17 98 ASP A O 1
ATOM 780 N N . ARG A 1 115 ? 236.213 -25.053 17.599 1.00 24.64 99 ARG A N 1
ATOM 781 C CA . ARG A 1 115 ? 235.166 -24.082 17.895 1.00 26.27 99 ARG A CA 1
ATOM 782 C C . ARG A 1 115 ? 233.948 -24.237 16.995 1.00 29.37 99 ARG A C 1
ATOM 783 O O . ARG A 1 115 ? 232.850 -23.812 17.376 1.00 30.22 99 ARG A O 1
ATOM 791 N N . VAL A 1 116 ? 234.119 -24.806 15.807 1.00 29.85 100 VAL A N 1
ATOM 792 C CA . VAL A 1 116 ? 233.004 -25.089 14.904 1.00 28.06 100 VAL A CA 1
ATOM 793 C C . VAL A 1 116 ? 232.371 -26.446 15.206 1.00 28.23 100 VAL A C 1
ATOM 794 O O . VAL A 1 116 ? 231.148 -26.566 15.328 1.00 28.65 100 VAL A O 1
ATOM 798 N N . PHE A 1 117 ? 233.187 -27.494 15.337 1.00 26.67 101 PHE A N 1
ATOM 799 C CA . PHE A 1 117 ? 232.695 -28.854 15.187 1.00 27.62 101 PHE A CA 1
ATOM 800 C C . PHE A 1 117 ? 232.726 -29.702 16.449 1.00 30.13 101 PHE A C 1
ATOM 801 O O . PHE A 1 117 ? 231.966 -30.674 16.522 1.00 30.36 101 PHE A O 1
ATOM 809 N N . SER A 1 118 ? 233.593 -29.403 17.417 1.00 29.04 102 SER A N 1
ATOM 810 C CA . SER A 1 118 ? 233.882 -30.356 18.487 1.00 32.40 102 SER A CA 1
ATOM 811 C C . SER A 1 118 ? 232.955 -30.148 19.680 1.00 33.60 102 SER A C 1
ATOM 812 O O . SER A 1 118 ? 232.849 -29.041 20.216 1.00 35.91 102 SER A O 1
ATOM 815 N N . LYS A 1 119 ? 232.286 -31.210 20.085 1.00 38.30 103 LYS A N 1
ATOM 816 C CA . LYS A 1 119 ? 231.323 -31.224 21.177 1.00 41.55 103 LYS A CA 1
ATOM 817 C C . LYS A 1 119 ? 232.003 -31.639 22.486 1.00 41.53 103 LYS A C 1
ATOM 818 O O . LYS A 1 119 ? 233.013 -32.355 22.471 1.00 43.40 103 LYS A O 1
ATOM 824 N N . PRO A 1 120 ? 231.488 -31.164 23.620 1.00 43.26 104 PRO A N 1
ATOM 825 C CA . PRO A 1 120 ? 232.145 -31.420 24.909 1.00 42.76 104 PRO A CA 1
ATOM 826 C C . PRO A 1 120 ? 232.378 -32.899 25.168 1.00 42.54 104 PRO A C 1
ATOM 827 O O . PRO A 1 120 ? 231.461 -33.716 25.085 1.00 45.99 104 PRO A O 1
ATOM 831 N N . GLY A 1 121 ? 233.627 -33.239 25.474 1.00 40.51 105 GLY A N 1
ATOM 832 C CA . GLY A 1 121 ? 233.966 -34.604 25.844 1.00 49.70 105 GLY A CA 1
ATOM 833 C C . GLY A 1 121 ? 233.748 -35.643 24.764 1.00 48.67 105 GLY A C 1
ATOM 834 O O . GLY A 1 121 ? 233.541 -36.817 25.082 1.00 52.42 105 GLY A O 1
ATOM 835 N N . GLU A 1 122 ? 233.806 -35.250 23.490 1.00 47.68 106 GLU A N 1
ATOM 836 C CA . GLU A 1 122 ? 233.649 -36.181 22.379 1.00 42.93 106 GLU A CA 1
ATOM 837 C C . GLU A 1 122 ? 234.844 -36.163 21.424 1.00 46.25 106 GLU A C 1
ATOM 838 O O . GLU A 1 122 ? 234.749 -36.692 20.310 1.00 49.11 106 GLU A O 1
ATOM 844 N N . GLY A 1 123 ? 235.977 -35.587 21.834 1.00 42.46 107 GLY A N 1
ATOM 845 C CA . GLY A 1 123 ? 237.126 -35.595 20.939 1.00 40.80 107 GLY A CA 1
ATOM 846 C C . GLY A 1 123 ? 236.889 -34.754 19.689 1.00 36.27 107 GLY A C 1
ATOM 847 O O . GLY A 1 123 ? 235.968 -33.933 19.621 1.00 35.10 107 GLY A O 1
ATOM 848 N N . MET A 1 124 ? 237.742 -34.985 18.683 1.00 33.89 108 MET A N 1
ATOM 849 C CA . MET A 1 124 ? 237.674 -34.238 17.430 1.00 31.77 108 MET A CA 1
ATOM 850 C C . MET A 1 124 ? 236.347 -34.474 16.733 1.00 27.52 108 MET A C 1
ATOM 851 O O . MET A 1 124 ? 236.014 -35.606 16.383 1.00 28.85 108 MET A O 1
ATOM 856 N N . GLY A 1 125 ? 235.608 -33.405 16.498 1.00 26.87 109 GLY A N 1
ATOM 857 C CA . GLY A 1 125 ? 234.324 -33.532 15.848 1.00 28.39 109 GLY A CA 1
ATOM 858 C C . GLY A 1 125 ? 234.336 -33.412 14.342 1.00 23.67 109 GLY A C 1
ATOM 859 O O . GLY A 1 125 ? 233.259 -33.374 13.738 1.00 23.90 109 GLY A O 1
ATOM 860 N N . TYR A 1 126 ? 235.508 -33.396 13.713 1.00 24.62 110 TYR A N 1
ATOM 861 C CA . TYR A 1 126 ? 235.644 -33.094 12.294 1.00 22.35 110 TYR A CA 1
ATOM 862 C C . TYR A 1 126 ? 236.688 -34.024 11.669 1.00 25.27 110 TYR A C 1
ATOM 863 O O . TYR A 1 126 ? 237.431 -34.722 12.367 1.00 24.46 110 TYR A O 1
ATOM 872 N N . HIS A 1 127 ? 236.732 -34.044 10.335 1.00 22.39 111 HIS A N 1
ATOM 873 C CA . HIS A 1 127 ? 237.815 -34.683 9.592 1.00 20.09 111 HIS A CA 1
ATOM 874 C C . HIS A 1 127 ? 237.866 -34.048 8.210 1.00 19.25 111 HIS A C 1
ATOM 875 O O . HIS A 1 127 ? 237.099 -33.137 7.906 1.00 21.16 111 HIS A O 1
ATOM 882 N N . PHE A 1 128 ? 238.783 -34.521 7.373 1.00 19.63 112 PHE A N 1
ATOM 883 C CA . PHE A 1 128 ? 238.963 -33.938 6.043 1.00 20.70 112 PHE A CA 1
ATOM 884 C C . PHE A 1 128 ? 237.883 -34.406 5.079 1.00 20.07 112 PHE A C 1
ATOM 885 O O . PHE A 1 128 ? 237.589 -35.604 4.976 1.00 20.82 112 PHE A O 1
ATOM 893 N N . ASN A 1 129 ? 237.291 -33.444 4.377 1.00 21.46 113 ASN A N 1
ATOM 894 C CA . ASN A 1 129 ? 236.477 -33.763 3.217 1.00 21.03 113 ASN A CA 1
ATOM 895 C C . ASN A 1 129 ? 237.347 -33.924 1.979 1.00 19.74 113 ASN A C 1
ATOM 896 O O . ASN A 1 129 ? 237.165 -34.874 1.210 1.00 22.38 113 ASN A O 1
ATOM 901 N N . ASP A 1 130 ? 238.323 -33.037 1.803 1.00 23.14 114 ASP A N 1
ATOM 902 C CA . ASP A 1 130 ? 239.160 -32.994 0.608 1.00 23.38 114 ASP A CA 1
ATOM 903 C C . ASP A 1 130 ? 240.390 -32.143 0.910 1.00 21.71 114 ASP A C 1
ATOM 904 O O . ASP A 1 130 ? 240.398 -31.367 1.868 1.00 22.11 114 ASP A O 1
ATOM 909 N N . ASN A 1 131 ? 241.441 -32.316 0.094 1.00 23.75 115 ASN A N 1
ATOM 910 C CA . ASN A 1 131 ? 242.628 -31.445 0.071 1.00 24.34 115 ASN A CA 1
ATOM 911 C C . ASN A 1 131 ? 242.858 -31.090 -1.391 1.00 24.43 115 ASN A C 1
ATOM 912 O O . ASN A 1 131 ? 243.611 -31.794 -2.061 1.00 30.07 115 ASN A O 1
ATOM 917 N N . MET A 1 132 ? 242.269 -30.014 -1.895 1.00 22.98 116 MET A N 1
ATOM 918 C CA . MET A 1 132 ? 242.228 -29.815 -3.339 1.00 23.52 116 MET A CA 1
ATOM 919 C C . MET A 1 132 ? 243.021 -28.589 -3.773 1.00 23.36 116 MET A C 1
ATOM 920 O O . MET A 1 132 ? 242.712 -27.464 -3.373 1.00 24.61 116 MET A O 1
ATOM 925 N N . VAL A 1 133 ? 244.012 -28.804 -4.626 1.00 25.03 117 VAL A N 1
ATOM 926 C CA . VAL A 1 133 ? 244.618 -27.701 -5.357 1.00 24.54 117 VAL A CA 1
ATOM 927 C C . VAL A 1 133 ? 243.685 -27.345 -6.505 1.00 25.65 117 VAL A C 1
ATOM 928 O O . VAL A 1 133 ? 243.338 -28.203 -7.320 1.00 27.37 117 VAL A O 1
ATOM 932 N N . ILE A 1 134 ? 243.268 -26.084 -6.558 1.00 27.31 118 ILE A N 1
ATOM 933 C CA . ILE A 1 134 ? 242.310 -25.577 -7.536 1.00 28.30 118 ILE A CA 1
ATOM 934 C C . ILE A 1 134 ? 242.981 -24.417 -8.266 1.00 31.01 118 ILE A C 1
ATOM 935 O O . ILE A 1 134 ? 243.098 -23.316 -7.711 1.00 32.11 118 ILE A O 1
ATOM 940 N N . GLU A 1 135 ? 243.405 -24.645 -9.510 1.00 30.71 119 GLU A N 1
ATOM 941 C CA . GLU A 1 135 ? 244.137 -23.647 -10.284 1.00 29.93 119 GLU A CA 1
ATOM 942 C C . GLU A 1 135 ? 243.283 -23.163 -11.451 1.00 30.59 119 GLU A C 1
ATOM 943 O O . GLU A 1 135 ? 243.096 -23.885 -12.433 1.00 31.73 119 GLU A O 1
ATOM 949 N N . VAL A 1 136 ? 242.795 -21.933 -11.356 1.00 28.78 120 VAL A N 1
ATOM 950 C CA . VAL A 1 136 ? 241.845 -21.385 -12.316 1.00 28.61 120 VAL A CA 1
ATOM 951 C C . VAL A 1 136 ? 242.630 -20.789 -13.482 1.00 34.65 120 VAL A C 1
ATOM 952 O O . VAL A 1 136 ? 243.360 -19.809 -13.316 1.00 34.93 120 VAL A O 1
ATOM 956 N N . GLN A 1 137 ? 242.479 -21.380 -14.671 1.00 35.71 121 GLN A N 1
ATOM 957 C CA . GLN A 1 137 ? 243.318 -21.018 -15.803 1.00 36.41 121 GLN A CA 1
ATOM 958 C C . GLN A 1 137 ? 242.896 -19.682 -16.412 1.00 35.25 121 GLN A C 1
ATOM 959 O O . GLN A 1 137 ? 241.765 -19.226 -16.215 1.00 35.19 121 GLN A O 1
ATOM 965 N N . PRO A 1 138 ? 243.804 -19.029 -17.139 1.00 34.86 122 PRO A N 1
ATOM 966 C CA . PRO A 1 138 ? 243.461 -17.786 -17.845 1.00 35.47 122 PRO A CA 1
ATOM 967 C C . PRO A 1 138 ? 242.203 -17.914 -18.690 1.00 35.07 122 PRO A C 1
ATOM 968 O O . PRO A 1 138 ? 242.057 -18.843 -19.485 1.00 38.87 122 PRO A O 1
ATOM 972 N N . GLY A 1 139 ? 241.281 -16.971 -18.503 1.00 37.30 123 GLY A N 1
ATOM 973 C CA . GLY A 1 139 ? 240.040 -16.947 -19.249 1.00 39.53 123 GLY A CA 1
ATOM 974 C C . GLY A 1 139 ? 238.943 -17.856 -18.735 1.00 40.13 123 GLY A C 1
ATOM 975 O O . GLY A 1 139 ? 237.851 -17.867 -19.321 1.00 39.71 123 GLY A O 1
ATOM 976 N N . ALA A 1 140 ? 239.187 -18.619 -17.673 1.00 37.37 124 ALA A N 1
ATOM 977 C CA . ALA A 1 140 ? 238.161 -19.523 -17.176 1.00 33.39 124 ALA A CA 1
ATOM 978 C C . ALA A 1 140 ? 236.903 -18.740 -16.807 1.00 33.06 124 ALA A C 1
ATOM 979 O O . ALA A 1 140 ? 236.991 -17.648 -16.226 1.00 32.38 124 ALA A O 1
ATOM 981 N N . PRO A 1 141 ? 235.723 -19.245 -17.148 1.00 33.17 125 PRO A N 1
ATOM 982 C CA . PRO A 1 141 ? 234.490 -18.546 -16.775 1.00 35.84 125 PRO A CA 1
ATOM 983 C C . PRO A 1 141 ? 234.247 -18.591 -15.271 1.00 35.29 125 PRO A C 1
ATOM 984 O O . PRO A 1 141 ? 234.739 -19.464 -14.554 1.00 36.36 125 PRO A O 1
ATOM 988 N N . ALA A 1 142 ? 233.468 -17.625 -14.796 1.00 35.54 126 ALA A N 1
ATOM 989 C CA . ALA A 1 142 ? 233.090 -17.593 -13.390 1.00 32.67 126 ALA A CA 1
ATOM 990 C C . ALA A 1 142 ? 232.215 -18.789 -13.024 1.00 34.90 126 ALA A C 1
ATOM 991 O O . ALA A 1 142 ? 231.426 -19.294 -13.828 1.00 33.54 126 ALA A O 1
ATOM 993 N N . GLN A 1 143 ? 232.336 -19.214 -11.773 1.00 32.27 127 GLN A N 1
ATOM 994 C CA . GLN A 1 143 ? 231.612 -20.362 -11.256 1.00 29.82 127 GLN A CA 1
ATOM 995 C C . GLN A 1 143 ? 230.278 -19.907 -10.667 1.00 31.38 127 GLN A C 1
ATOM 996 O O . GLN A 1 143 ? 230.179 -18.814 -10.110 1.00 38.45 127 GLN A O 1
ATOM 1002 N N . ARG A 1 144 ? 229.237 -20.720 -10.839 1.00 32.11 128 ARG A N 1
ATOM 1003 C CA . ARG A 1 144 ? 227.918 -20.371 -10.312 1.00 35.37 128 ARG A CA 1
ATOM 1004 C C . ARG A 1 144 ? 227.987 -20.076 -8.814 1.00 30.62 128 ARG A C 1
ATOM 1005 O O . ARG A 1 144 ? 228.793 -20.653 -8.082 1.00 30.67 128 ARG A O 1
ATOM 1013 N N . LEU A 1 145 ? 227.149 -19.151 -8.359 1.00 29.41 129 LEU A N 1
ATOM 1014 C CA . LEU A 1 145 ? 227.028 -18.916 -6.927 1.00 27.41 129 LEU A CA 1
ATOM 1015 C C . LEU A 1 145 ? 226.429 -20.149 -6.256 1.00 29.40 129 LEU A C 1
ATOM 1016 O O . LEU A 1 145 ? 225.463 -20.735 -6.753 1.00 28.01 129 LEU A O 1
ATOM 1021 N N . HIS A 1 146 ? 227.005 -20.547 -5.123 1.00 24.72 130 HIS A N 1
ATOM 1022 C CA . HIS A 1 146 ? 226.565 -21.759 -4.444 1.00 25.51 130 HIS A CA 1
ATOM 1023 C C . HIS A 1 146 ? 226.997 -21.697 -2.983 1.00 23.96 130 HIS A C 1
ATOM 1024 O O . HIS A 1 146 ? 227.821 -20.870 -2.593 1.00 25.03 130 HIS A O 1
ATOM 1031 N N . ARG A 1 147 ? 226.409 -22.576 -2.175 1.00 23.06 131 ARG A N 1
ATOM 1032 C CA . ARG A 1 147 ? 226.878 -22.878 -0.828 1.00 23.20 131 ARG A CA 1
ATOM 1033 C C . ARG A 1 147 ? 227.553 -24.237 -0.866 1.00 21.87 131 ARG A C 1
ATOM 1034 O O . ARG A 1 147 ? 227.097 -25.132 -1.582 1.00 25.05 131 ARG A O 1
ATOM 1042 N N . ASP A 1 148 ? 228.638 -24.405 -0.104 1.00 22.87 132 ASP A N 1
ATOM 1043 C CA . ASP A 1 148 ? 229.345 -25.682 -0.172 1.00 22.42 132 ASP A CA 1
ATOM 1044 C C . ASP A 1 148 ? 228.562 -26.790 0.511 1.00 22.78 132 ASP A C 1
ATOM 1045 O O . ASP A 1 148 ? 228.699 -27.959 0.139 1.00 24.24 132 ASP A O 1
ATOM 1050 N N . GLN A 1 149 ? 227.733 -26.456 1.495 1.00 19.03 133 GLN A N 1
ATOM 1051 C CA . GLN A 1 149 ? 226.921 -27.512 2.080 1.00 21.97 133 GLN A CA 1
ATOM 1052 C C . GLN A 1 149 ? 225.868 -28.031 1.114 1.00 23.14 133 GLN A C 1
ATOM 1053 O O . GLN A 1 149 ? 225.130 -28.956 1.473 1.00 23.63 133 GLN A O 1
ATOM 1059 N N . GLU A 1 150 ? 225.763 -27.473 -0.100 1.00 22.56 134 GLU A N 1
ATOM 1060 C CA . GLU A 1 150 ? 224.913 -28.097 -1.112 1.00 24.51 134 GLU A CA 1
ATOM 1061 C C . GLU A 1 150 ? 225.384 -29.505 -1.461 1.00 26.10 134 GLU A C 1
ATOM 1062 O O . GLU A 1 150 ? 224.587 -30.315 -1.949 1.00 22.04 134 GLU A O 1
ATOM 1068 N N . LEU A 1 151 ? 226.650 -29.818 -1.190 1.00 23.68 135 LEU A N 1
ATOM 1069 C CA . LEU A 1 151 ? 227.148 -31.179 -1.358 1.00 25.83 135 LEU A CA 1
ATOM 1070 C C . LEU A 1 151 ? 226.371 -32.196 -0.513 1.00 25.31 135 LEU A C 1
ATOM 1071 O O . LEU A 1 151 ? 226.263 -33.369 -0.891 1.00 23.30 135 LEU A O 1
ATOM 1076 N N . TYR A 1 152 ? 225.844 -31.776 0.639 1.00 24.91 136 TYR A N 1
ATOM 1077 C CA . TYR A 1 152 ? 224.992 -32.598 1.494 1.00 23.44 136 TYR A CA 1
ATOM 1078 C C . TYR A 1 152 ? 223.578 -32.071 1.312 1.00 25.20 136 TYR A C 1
ATOM 1079 O O . TYR A 1 152 ? 223.164 -31.123 1.998 1.00 25.25 136 TYR A O 1
ATOM 1088 N N . PRO A 1 153 ? 222.813 -32.648 0.379 1.00 26.90 137 PRO A N 1
ATOM 1089 C CA . PRO A 1 153 ? 221.694 -31.917 -0.258 1.00 27.07 137 PRO A CA 1
ATOM 1090 C C . PRO A 1 153 ? 220.557 -31.518 0.673 1.00 25.62 137 PRO A C 1
ATOM 1091 O O . PRO A 1 153 ? 219.796 -30.606 0.339 1.00 28.43 137 PRO A O 1
ATOM 1095 N N . TRP A 1 154 ? 220.412 -32.166 1.815 1.00 25.09 138 TRP A N 1
ATOM 1096 C CA . TRP A 1 154 ? 219.383 -31.824 2.780 1.00 24.99 138 TRP A CA 1
ATOM 1097 C C . TRP A 1 154 ? 219.768 -30.666 3.688 1.00 27.09 138 TRP A C 1
ATOM 1098 O O . TRP A 1 154 ? 218.916 -30.217 4.463 1.00 28.14 138 TRP A O 1
ATOM 1109 N N . TRP A 1 155 ? 221.017 -30.184 3.653 1.00 22.82 139 TRP A N 1
ATOM 1110 C CA . TRP A 1 155 ? 221.440 -29.283 4.722 1.00 22.43 139 TRP A CA 1
ATOM 1111 C C . TRP A 1 155 ? 220.729 -27.934 4.641 1.00 25.20 139 TRP A C 1
ATOM 1112 O O . TRP A 1 155 ? 220.376 -27.354 5.677 1.00 24.17 139 TRP A O 1
ATOM 1123 N N . ASN A 1 156 ? 220.523 -27.403 3.426 1.00 24.52 140 ASN A N 1
ATOM 1124 C CA . ASN A 1 156 ? 219.913 -26.076 3.299 1.00 27.55 140 ASN A CA 1
ATOM 1125 C C . ASN A 1 156 ? 218.543 -26.032 3.963 1.00 25.87 140 ASN A C 1
ATOM 1126 O O . ASN A 1 156 ? 218.119 -24.977 4.449 1.00 26.54 140 ASN A O 1
ATOM 1131 N N . SER A 1 157 ? 217.854 -27.173 4.025 1.00 24.55 141 SER A N 1
ATOM 1132 C CA . SER A 1 157 ? 216.510 -27.197 4.583 1.00 25.50 141 SER A CA 1
ATOM 1133 C C . SER A 1 157 ? 216.490 -26.929 6.082 1.00 28.45 141 SER A C 1
ATOM 1134 O O . SER A 1 157 ? 215.426 -26.620 6.624 1.00 30.03 141 SER A O 1
ATOM 1137 N N . MET A 1 158 ? 217.624 -27.020 6.768 1.00 24.79 142 MET A N 1
ATOM 1138 C CA . MET A 1 158 ? 217.623 -26.640 8.171 1.00 23.48 142 MET A CA 1
ATOM 1139 C C . MET A 1 158 ? 217.821 -25.147 8.369 1.00 27.92 142 MET A C 1
ATOM 1140 O O . MET A 1 158 ? 217.774 -24.677 9.510 1.00 29.95 142 MET A O 1
ATOM 1145 N N . GLY A 1 159 ? 218.058 -24.398 7.299 1.00 26.32 143 GLY A N 1
ATOM 1146 C CA . GLY A 1 159 ? 218.179 -22.966 7.397 1.00 26.08 143 GLY A CA 1
ATOM 1147 C C . GLY A 1 159 ? 219.373 -22.539 8.223 1.00 27.97 143 GLY A C 1
ATOM 1148 O O . GLY A 1 159 ? 220.234 -23.349 8.592 1.00 29.90 143 GLY A O 1
ATOM 1149 N N . PRO A 1 160 ? 219.453 -21.240 8.524 1.00 28.53 144 PRO A N 1
ATOM 1150 C CA . PRO A 1 160 ? 220.568 -20.739 9.346 1.00 29.15 144 PRO A CA 1
ATOM 1151 C C . PRO A 1 160 ? 220.596 -21.313 10.759 1.00 29.68 144 PRO A C 1
ATOM 1152 O O . PRO A 1 160 ? 221.619 -21.184 11.445 1.00 30.64 144 PRO A O 1
ATOM 1156 N N . ALA A 1 161 ? 219.508 -21.939 11.212 1.00 32.08 145 ALA A N 1
ATOM 1157 C CA . ALA A 1 161 ? 219.464 -22.566 12.521 1.00 31.47 145 ALA A CA 1
ATOM 1158 C C . ALA A 1 161 ? 220.146 -23.926 12.539 1.00 32.45 145 ALA A C 1
ATOM 1159 O O . ALA A 1 161 ? 220.441 -24.439 13.626 1.00 31.10 145 ALA A O 1
ATOM 1161 N N . GLY A 1 162 ? 220.404 -24.516 11.371 1.00 29.87 146 GLY A N 1
ATOM 1162 C CA . GLY A 1 162 ? 221.085 -25.785 11.297 1.00 26.65 146 GLY A CA 1
ATOM 1163 C C . GLY A 1 162 ? 222.503 -25.697 11.815 1.00 26.26 146 GLY A C 1
ATOM 1164 O O . GLY A 1 162 ? 223.105 -24.621 11.894 1.00 28.08 146 GLY A O 1
ATOM 1165 N N . PRO A 1 163 ? 223.069 -26.832 12.194 1.00 25.68 147 PRO A N 1
ATOM 1166 C CA . PRO A 1 163 ? 224.490 -26.851 12.545 1.00 26.27 147 PRO A CA 1
ATOM 1167 C C . PRO A 1 163 ? 225.339 -26.721 11.284 1.00 25.44 147 PRO A C 1
ATOM 1168 O O . PRO A 1 163 ? 224.833 -26.722 10.161 1.00 23.32 147 PRO A O 1
ATOM 1172 N N . GLU A 1 164 ? 226.653 -26.604 11.484 1.00 23.47 148 GLU A N 1
ATOM 1173 C CA . GLU A 1 164 ? 227.595 -26.516 10.376 1.00 25.12 148 GLU A CA 1
ATOM 1174 C C . GLU A 1 164 ? 227.797 -27.896 9.741 1.00 25.21 148 GLU A C 1
ATOM 1175 O O . GLU A 1 164 ? 227.972 -28.884 10.464 1.00 23.90 148 GLU A O 1
ATOM 1181 N N . CYS A 1 165 ? 227.712 -27.971 8.392 1.00 22.92 149 CYS A N 1
ATOM 1182 C CA . CYS A 1 165 ? 228.090 -29.175 7.645 1.00 22.62 149 CYS A CA 1
ATOM 1183 C C . CYS A 1 165 ? 229.594 -29.166 7.384 1.00 25.76 149 CYS A C 1
ATOM 1184 O O . CYS A 1 165 ? 230.305 -30.102 7.753 1.00 22.27 149 CYS A O 1
ATOM 1186 N N . VAL A 1 166 ? 230.092 -28.096 6.761 1.00 24.58 150 VAL A N 1
ATOM 1187 C CA . VAL A 1 166 ? 231.430 -28.082 6.187 1.00 24.71 150 VAL A CA 1
ATOM 1188 C C . VAL A 1 166 ? 232.017 -26.688 6.350 1.00 23.32 150 VAL A C 1
ATOM 1189 O O . VAL A 1 166 ? 231.294 -25.690 6.356 1.00 26.49 150 VAL A O 1
ATOM 1193 N N . ILE A 1 167 ? 233.344 -26.624 6.508 1.00 24.76 151 ILE A N 1
ATOM 1194 C CA . ILE A 1 167 ? 234.070 -25.364 6.418 1.00 24.74 151 ILE A CA 1
ATOM 1195 C C . ILE A 1 167 ? 235.269 -25.562 5.503 1.00 21.53 151 ILE A C 1
ATOM 1196 O O . ILE A 1 167 ? 235.709 -26.681 5.236 1.00 24.55 151 ILE A O 1
ATOM 1201 N N . ASN A 1 168 ? 235.777 -24.455 4.989 1.00 23.06 152 ASN A N 1
ATOM 1202 C CA . ASN A 1 168 ? 236.872 -24.484 4.035 1.00 25.25 152 ASN A CA 1
ATOM 1203 C C . ASN A 1 168 ? 237.894 -23.441 4.454 1.00 22.99 152 ASN A C 1
ATOM 1204 O O . ASN A 1 168 ? 237.525 -22.291 4.699 1.00 25.05 152 ASN A O 1
ATOM 1209 N N . PHE A 1 169 ? 239.159 -23.858 4.606 1.00 21.72 153 PHE A N 1
ATOM 1210 C CA . PHE A 1 169 ? 240.306 -22.944 4.685 1.00 22.99 153 PHE A CA 1
ATOM 1211 C C . PHE A 1 169 ? 240.849 -22.882 3.268 1.00 23.44 153 PHE A C 1
ATOM 1212 O O . PHE A 1 169 ? 241.500 -23.813 2.800 1.00 23.83 153 PHE A O 1
ATOM 1220 N N . PHE A 1 170 ? 240.541 -21.806 2.577 1.00 24.85 154 PHE A N 1
ATOM 1221 C CA . PHE A 1 170 ? 240.789 -21.681 1.152 1.00 24.77 154 PHE A CA 1
ATOM 1222 C C . PHE A 1 170 ? 241.988 -20.760 0.998 1.00 25.58 154 PHE A C 1
ATOM 1223 O O . PHE A 1 170 ? 241.859 -19.542 1.132 1.00 28.53 154 PHE A O 1
ATOM 1231 N N . CYS A 1 171 ? 243.154 -21.340 0.722 1.00 27.07 155 CYS A N 1
ATOM 1232 C CA . CYS A 1 171 ? 244.425 -20.630 0.799 1.00 25.65 155 CYS A CA 1
ATOM 1233 C C . CYS A 1 171 ? 244.888 -20.163 -0.574 1.00 27.82 155 CYS A C 1
ATOM 1234 O O . CYS A 1 171 ? 244.864 -20.931 -1.541 1.00 28.20 155 CYS A O 1
ATOM 1237 N N . ALA A 1 172 ? 245.336 -18.915 -0.651 1.00 27.90 156 ALA A N 1
ATOM 1238 C CA . ALA A 1 172 ? 246.032 -18.452 -1.845 1.00 29.21 156 ALA A CA 1
ATOM 1239 C C . ALA A 1 172 ? 247.395 -19.126 -1.935 1.00 28.99 156 ALA A C 1
ATOM 1240 O O . ALA A 1 172 ? 248.245 -18.940 -1.058 1.00 30.69 156 ALA A O 1
ATOM 1242 N N . VAL A 1 173 ? 247.605 -19.922 -2.976 1.00 29.84 157 VAL A N 1
ATOM 1243 C CA . VAL A 1 173 ? 248.946 -20.417 -3.274 1.00 29.49 157 VAL A CA 1
ATOM 1244 C C . VAL A 1 173 ? 249.715 -19.420 -4.138 1.00 31.19 157 VAL A C 1
ATOM 1245 O O . VAL A 1 173 ? 250.857 -19.064 -3.837 1.00 32.00 157 VAL A O 1
ATOM 1249 N N . THR A 1 174 ? 249.106 -18.934 -5.206 1.00 30.20 158 THR A N 1
ATOM 1250 C CA . THR A 1 174 ? 249.546 -17.730 -5.887 1.00 29.13 158 THR A CA 1
ATOM 1251 C C . THR A 1 174 ? 248.562 -16.603 -5.556 1.00 33.00 158 THR A C 1
ATOM 1252 O O . THR A 1 174 ? 247.506 -16.846 -4.961 1.00 31.23 158 THR A O 1
ATOM 1256 N N . PRO A 1 175 ? 248.898 -15.348 -5.884 1.00 32.72 159 PRO A N 1
ATOM 1257 C CA . PRO A 1 175 ? 248.029 -14.231 -5.477 1.00 33.82 159 PRO A CA 1
ATOM 1258 C C . PRO A 1 175 ? 246.603 -14.330 -6.010 1.00 32.59 159 PRO A C 1
ATOM 1259 O O . PRO A 1 175 ? 246.351 -14.818 -7.114 1.00 33.89 159 PRO A O 1
ATOM 1263 N N . PHE A 1 176 ? 245.668 -13.838 -5.196 1.00 30.95 160 PHE A N 1
ATOM 1264 C CA . PHE A 1 176 ? 244.261 -13.713 -5.556 1.00 31.47 160 PHE A CA 1
ATOM 1265 C C . PHE A 1 176 ? 243.986 -12.250 -5.872 1.00 33.57 160 PHE A C 1
ATOM 1266 O O . PHE A 1 176 ? 244.203 -11.384 -5.020 1.00 33.79 160 PHE A O 1
ATOM 1274 N N . THR A 1 177 ? 243.524 -11.972 -7.088 1.00 31.75 161 THR A N 1
ATOM 1275 C CA . THR A 1 177 ? 243.172 -10.620 -7.499 1.00 34.87 161 THR A CA 1
ATOM 1276 C C . THR A 1 177 ? 241.765 -10.641 -8.074 1.00 38.59 161 THR A C 1
ATOM 1277 O O . THR A 1 177 ? 241.235 -11.700 -8.415 1.00 41.05 161 THR A O 1
ATOM 1281 N N . GLU A 1 178 ? 241.154 -9.456 -8.176 1.00 36.74 162 GLU A N 1
ATOM 1282 C CA . GLU A 1 178 ? 239.833 -9.376 -8.786 1.00 38.29 162 GLU A CA 1
ATOM 1283 C C . GLU A 1 178 ? 239.871 -9.819 -10.241 1.00 39.72 162 GLU A C 1
ATOM 1284 O O . GLU A 1 178 ? 238.910 -10.425 -10.738 1.00 42.32 162 GLU A O 1
ATOM 1290 N N . GLU A 1 179 ? 240.989 -9.565 -10.918 1.00 38.20 163 GLU A N 1
ATOM 1291 C CA . GLU A 1 179 ? 241.121 -9.883 -12.334 1.00 40.25 163 GLU A CA 1
ATOM 1292 C C . GLU A 1 179 ? 241.332 -11.378 -12.571 1.00 38.31 163 GLU A C 1
ATOM 1293 O O . GLU A 1 179 ? 240.748 -11.937 -13.506 1.00 40.93 163 GLU A O 1
ATOM 1299 N N . ASN A 1 180 ? 242.155 -12.050 -11.749 1.00 37.40 164 ASN A N 1
ATOM 1300 C CA . ASN A 1 180 ? 242.492 -13.451 -12.012 1.00 37.39 164 ASN A CA 1
ATOM 1301 C C . ASN A 1 180 ? 241.489 -14.454 -11.434 1.00 36.23 164 ASN A C 1
ATOM 1302 O O . ASN A 1 180 ? 241.728 -15.665 -11.508 1.00 35.35 164 ASN A O 1
ATOM 1307 N N . GLY A 1 181 ? 240.372 -13.995 -10.893 1.00 34.89 165 GLY A N 1
ATOM 1308 C CA . GLY A 1 181 ? 239.309 -14.884 -10.494 1.00 34.29 165 GLY A CA 1
ATOM 1309 C C . GLY A 1 181 ? 239.222 -15.228 -9.021 1.00 34.21 165 GLY A C 1
ATOM 1310 O O . GLY A 1 181 ? 238.671 -16.285 -8.689 1.00 33.24 165 GLY A O 1
ATOM 1311 N N . ALA A 1 182 ? 239.745 -14.380 -8.132 1.00 33.79 166 ALA A N 1
ATOM 1312 C CA . ALA A 1 182 ? 239.581 -14.589 -6.696 1.00 33.05 166 ALA A CA 1
ATOM 1313 C C . ALA A 1 182 ? 238.118 -14.855 -6.368 1.00 29.73 166 ALA A C 1
ATOM 1314 O O . ALA A 1 182 ? 237.219 -14.288 -6.995 1.00 33.79 166 ALA A O 1
ATOM 1316 N N . THR A 1 183 ? 237.877 -15.741 -5.399 1.00 28.90 167 THR A N 1
ATOM 1317 C CA . THR A 1 183 ? 236.508 -16.150 -5.084 1.00 27.48 167 THR A CA 1
ATOM 1318 C C . THR A 1 183 ? 235.637 -14.954 -4.742 1.00 27.58 167 THR A C 1
ATOM 1319 O O . THR A 1 183 ? 236.037 -14.066 -3.985 1.00 28.82 167 THR A O 1
ATOM 1323 N N . ARG A 1 184 ? 234.428 -14.939 -5.277 1.00 27.31 168 ARG A N 1
ATOM 1324 C CA . ARG A 1 184 ? 233.466 -13.911 -4.910 1.00 30.69 168 ARG A CA 1
ATOM 1325 C C . ARG A 1 184 ? 232.602 -14.461 -3.782 1.00 28.18 168 ARG A C 1
ATOM 1326 O O . ARG A 1 184 ? 231.999 -15.523 -3.934 1.00 25.60 168 ARG A O 1
ATOM 1334 N N . LEU A 1 185 ? 232.545 -13.745 -2.659 1.00 28.22 169 LEU A N 1
ATOM 1335 C CA . LEU A 1 185 ? 231.879 -14.210 -1.449 1.00 29.12 169 LEU A CA 1
ATOM 1336 C C . LEU A 1 185 ? 230.707 -13.301 -1.105 1.00 27.31 169 LEU A C 1
ATOM 1337 O O . LEU A 1 185 ? 230.668 -12.135 -1.492 1.00 30.68 169 LEU A O 1
ATOM 1342 N N . VAL A 1 186 ? 229.755 -13.839 -0.349 1.00 28.24 170 VAL A N 1
ATOM 1343 C CA . VAL A 1 186 ? 228.586 -13.073 0.073 1.00 25.47 170 VAL A CA 1
ATOM 1344 C C . VAL A 1 186 ? 228.514 -13.124 1.592 1.00 27.39 170 VAL A C 1
ATOM 1345 O O . VAL A 1 186 ? 227.881 -14.025 2.163 1.00 26.75 170 VAL A O 1
ATOM 1349 N N . PRO A 1 187 ? 229.175 -12.196 2.277 1.00 30.15 171 PRO A N 1
ATOM 1350 C CA . PRO A 1 187 ? 229.128 -12.175 3.745 1.00 30.64 171 PRO A CA 1
ATOM 1351 C C . PRO A 1 187 ? 227.707 -12.026 4.264 1.00 32.68 171 PRO A C 1
ATOM 1352 O O . PRO A 1 187 ? 226.871 -11.338 3.671 1.00 34.71 171 PRO A O 1
ATOM 1356 N N . GLY A 1 188 ? 227.437 -12.679 5.389 1.00 31.22 172 GLY A N 1
ATOM 1357 C CA . GLY A 1 188 ? 226.115 -12.631 5.964 1.00 28.35 172 GLY A CA 1
ATOM 1358 C C . GLY A 1 188 ? 225.090 -13.509 5.293 1.00 29.99 172 GLY A C 1
ATOM 1359 O O . GLY A 1 188 ? 223.951 -13.576 5.781 1.00 32.10 172 GLY A O 1
ATOM 1360 N N . SER A 1 189 ? 225.439 -14.192 4.195 1.00 28.81 173 SER A N 1
ATOM 1361 C CA . SER A 1 189 ? 224.484 -15.113 3.586 1.00 26.92 173 SER A CA 1
ATOM 1362 C C . SER A 1 189 ? 224.300 -16.384 4.394 1.00 26.13 173 SER A C 1
ATOM 1363 O O . SER A 1 189 ? 223.400 -17.175 4.081 1.00 27.75 173 SER A O 1
ATOM 1366 N N . HIS A 1 190 ? 225.119 -16.603 5.424 1.00 28.08 174 HIS A N 1
ATOM 1367 C CA . HIS A 1 190 ? 224.871 -17.711 6.340 1.00 28.64 174 HIS A CA 1
ATOM 1368 C C . HIS A 1 190 ? 223.703 -17.428 7.280 1.00 30.26 174 HIS A C 1
ATOM 1369 O O . HIS A 1 190 ? 223.280 -18.335 8.009 1.00 27.63 174 HIS A O 1
ATOM 1376 N N . LEU A 1 191 ? 223.166 -16.198 7.261 1.00 30.63 175 LEU A N 1
ATOM 1377 C CA . LEU A 1 191 ? 222.081 -15.769 8.143 1.00 30.33 175 LEU A CA 1
ATOM 1378 C C . LEU A 1 191 ? 220.785 -15.433 7.409 1.00 31.04 175 LEU A C 1
ATOM 1379 O O . LEU A 1 191 ? 219.826 -14.990 8.053 1.00 26.81 175 LEU A O 1
ATOM 1384 N N . TRP A 1 192 ? 220.720 -15.633 6.091 1.00 33.63 176 TRP A N 1
ATOM 1385 C CA . TRP A 1 192 ? 219.473 -15.426 5.371 1.00 28.34 176 TRP A CA 1
ATOM 1386 C C . TRP A 1 192 ? 218.408 -16.387 5.895 1.00 30.88 176 TRP A C 1
ATOM 1387 O O . TRP A 1 192 ? 218.720 -17.514 6.281 1.00 33.83 176 TRP A O 1
ATOM 1398 N N . PRO A 1 193 ? 217.142 -15.965 5.915 1.00 30.36 177 PRO A N 1
ATOM 1399 C CA . PRO A 1 193 ? 216.096 -16.807 6.523 1.00 31.82 177 PRO A CA 1
ATOM 1400 C C . PRO A 1 193 ? 215.874 -18.133 5.827 1.00 31.53 177 PRO A C 1
ATOM 1401 O O . PRO A 1 193 ? 215.530 -19.123 6.484 1.00 32.16 177 PRO A O 1
ATOM 1405 N N . GLU A 1 194 ? 216.015 -18.175 4.510 1.00 33.47 178 GLU A N 1
ATOM 1406 C CA . GLU A 1 194 ? 215.838 -19.396 3.749 1.00 30.21 178 GLU A CA 1
ATOM 1407 C C . GLU A 1 194 ? 217.089 -19.646 2.921 1.00 29.29 178 GLU A C 1
ATOM 1408 O O . GLU A 1 194 ? 217.645 -18.718 2.324 1.00 29.94 178 GLU A O 1
ATOM 1410 N N . PHE A 1 195 ? 217.542 -20.896 2.924 1.00 28.64 179 PHE A N 1
ATOM 1411 C CA . PHE A 1 195 ? 218.670 -21.341 2.117 1.00 28.28 179 PHE A CA 1
ATOM 1412 C C . PHE A 1 195 ? 218.093 -22.080 0.913 1.00 27.33 179 PHE A C 1
ATOM 1413 O O . PHE A 1 195 ? 217.541 -23.171 1.059 1.00 29.98 179 PHE A O 1
ATOM 1421 N N . THR A 1 196 ? 218.218 -21.495 -0.269 1.00 29.00 180 THR A N 1
ATOM 1422 C CA . THR A 1 196 ? 217.824 -22.155 -1.504 1.00 30.81 180 THR A CA 1
ATOM 1423 C C . THR A 1 196 ? 219.045 -22.303 -2.396 1.00 28.70 180 THR A C 1
ATOM 1424 O O . THR A 1 196 ? 220.108 -21.732 -2.146 1.00 29.63 180 THR A O 1
ATOM 1428 N N . GLN A 1 197 ? 218.890 -23.096 -3.442 1.00 33.05 181 GLN A N 1
ATOM 1429 C CA . GLN A 1 197 ? 219.832 -23.011 -4.537 1.00 32.31 181 GLN A CA 1
ATOM 1430 C C . GLN A 1 197 ? 219.714 -21.652 -5.213 1.00 30.93 181 GLN A C 1
ATOM 1431 O O . GLN A 1 197 ? 218.642 -21.039 -5.255 1.00 31.36 181 GLN A O 1
ATOM 1437 N N . ILE A 1 198 ? 220.841 -21.166 -5.719 1.00 31.45 182 ILE A N 1
ATOM 1438 C CA . ILE A 1 198 ? 220.896 -19.821 -6.309 1.00 29.99 182 ILE A CA 1
ATOM 1439 C C . ILE A 1 198 ? 220.601 -20.000 -7.793 1.00 32.14 182 ILE A C 1
ATOM 1440 O O . ILE A 1 198 ? 221.491 -20.101 -8.643 1.00 34.86 182 ILE A O 1
ATOM 1445 N N . ASN A 1 199 ? 219.310 -20.074 -8.114 1.00 35.40 183 ASN A N 1
ATOM 1446 C CA . ASN A 1 199 ? 218.850 -20.119 -9.495 1.00 34.84 183 ASN A CA 1
ATOM 1447 C C . ASN A 1 199 ? 217.653 -19.197 -9.628 1.00 35.03 183 ASN A C 1
ATOM 1448 O O . ASN A 1 199 ? 217.111 -18.705 -8.632 1.00 36.63 183 ASN A O 1
ATOM 1453 N N . GLU A 1 200 ? 217.242 -18.966 -10.882 1.00 36.84 184 GLU A N 1
ATOM 1454 C CA . GLU A 1 200 ? 216.158 -18.024 -11.135 1.00 37.55 184 GLU A CA 1
ATOM 1455 C C . GLU A 1 200 ? 214.857 -18.517 -10.525 1.00 36.64 184 GLU A C 1
ATOM 1456 O O . GLU A 1 200 ? 214.066 -17.718 -10.015 1.00 42.38 184 GLU A O 1
ATOM 1458 N N . ARG A 1 201 ? 214.632 -19.835 -10.527 1.00 37.59 185 ARG A N 1
ATOM 1459 C CA . ARG A 1 201 ? 213.358 -20.357 -10.039 1.00 36.22 185 ARG A CA 1
ATOM 1460 C C . ARG A 1 201 ? 213.261 -20.269 -8.521 1.00 38.97 185 ARG A C 1
ATOM 1461 O O . ARG A 1 201 ? 212.211 -19.906 -7.982 1.00 40.48 185 ARG A O 1
ATOM 1463 N N . ASP A 1 202 ? 214.341 -20.580 -7.806 1.00 38.65 186 ASP A N 1
ATOM 1464 C CA . ASP A 1 202 ? 214.234 -20.745 -6.365 1.00 34.30 186 ASP A CA 1
ATOM 1465 C C . ASP A 1 202 ? 214.691 -19.536 -5.567 1.00 37.83 186 ASP A C 1
ATOM 1466 O O . ASP A 1 202 ? 214.258 -19.380 -4.420 1.00 36.94 186 ASP A O 1
ATOM 1471 N N . CYS A 1 203 ? 215.553 -18.691 -6.123 1.00 34.87 187 CYS A N 1
ATOM 1472 C CA . CYS A 1 203 ? 216.176 -17.628 -5.345 1.00 33.74 187 CYS A CA 1
ATOM 1473 C C . CYS A 1 203 ? 215.590 -16.285 -5.734 1.00 36.23 187 CYS A C 1
ATOM 1474 O O . CYS A 1 203 ? 215.837 -15.810 -6.854 1.00 35.03 187 CYS A O 1
ATOM 1477 N N . PRO A 1 204 ? 214.828 -15.636 -4.854 1.00 39.20 188 PRO A N 1
ATOM 1478 C CA . PRO A 1 204 ? 214.248 -14.327 -5.216 1.00 40.45 188 PRO A CA 1
ATOM 1479 C C . PRO A 1 204 ? 215.294 -13.285 -5.562 1.00 40.08 188 PRO A C 1
ATOM 1480 O O . PRO A 1 204 ? 215.091 -12.486 -6.487 1.00 40.85 188 PRO A O 1
ATOM 1484 N N . GLN A 1 205 ? 216.420 -13.284 -4.854 1.00 38.51 189 GLN A N 1
ATOM 1485 C CA . GLN A 1 205 ? 217.488 -12.319 -5.072 1.00 35.29 189 GLN A CA 1
ATOM 1486 C C . GLN A 1 205 ? 218.337 -12.642 -6.290 1.00 35.35 189 GLN A C 1
ATOM 1487 O O . GLN A 1 205 ? 219.372 -11.993 -6.484 1.00 37.15 189 GLN A O 1
ATOM 1493 N N . PHE A 1 206 ? 217.933 -13.619 -7.105 1.00 35.79 190 PHE A N 1
ATOM 1494 C CA . PHE A 1 206 ? 218.764 -14.060 -8.219 1.00 36.29 190 PHE A CA 1
ATOM 1495 C C . PHE A 1 206 ? 219.115 -12.886 -9.129 1.00 37.00 190 PHE A C 1
ATOM 1496 O O . PHE A 1 206 ? 218.242 -12.106 -9.521 1.00 40.76 190 PHE A O 1
ATOM 1504 N N . GLY A 1 207 ? 220.405 -12.755 -9.454 1.00 37.08 191 GLY A N 1
ATOM 1505 C CA . GLY A 1 207 ? 220.894 -11.654 -10.262 1.00 35.64 191 GLY A CA 1
ATOM 1506 C C . GLY A 1 207 ? 221.082 -10.348 -9.522 1.00 37.64 191 GLY A C 1
ATOM 1507 O O . GLY A 1 207 ? 221.659 -9.408 -10.090 1.00 38.70 191 GLY A O 1
ATOM 1508 N N . LYS A 1 208 ? 220.632 -10.263 -8.269 1.00 36.59 192 LYS A N 1
ATOM 1509 C CA . LYS A 1 208 ? 220.744 -9.061 -7.456 1.00 33.58 192 LYS A CA 1
ATOM 1510 C C . LYS A 1 208 ? 221.619 -9.283 -6.227 1.00 36.44 192 LYS A C 1
ATOM 1511 O O . LYS A 1 208 ? 221.504 -8.540 -5.250 1.00 38.70 192 LYS A O 1
ATOM 1517 N N . ILE A 1 209 ? 222.476 -10.298 -6.240 1.00 35.34 193 ILE A N 1
ATOM 1518 C CA . ILE A 1 209 ? 223.265 -10.671 -5.068 1.00 35.13 193 ILE A CA 1
ATOM 1519 C C . ILE A 1 209 ? 224.625 -10.018 -5.186 1.00 32.94 193 ILE A C 1
ATOM 1520 O O . ILE A 1 209 ? 225.349 -10.251 -6.161 1.00 34.04 193 ILE A O 1
ATOM 1525 N N . GLU A 1 210 ? 224.989 -9.224 -4.191 1.00 35.46 194 GLU A N 1
ATOM 1526 C CA . GLU A 1 210 ? 226.256 -8.510 -4.225 1.00 36.22 194 GLU A CA 1
ATOM 1527 C C . GLU A 1 210 ? 227.357 -9.343 -3.584 1.00 34.16 194 GLU A C 1
ATOM 1528 O O . GLU A 1 210 ? 227.218 -9.802 -2.448 1.00 34.05 194 GLU A O 1
ATOM 1534 N N . THR A 1 211 ? 228.457 -9.509 -4.304 1.00 34.10 195 THR A N 1
ATOM 1535 C CA . THR A 1 211 ? 229.602 -10.264 -3.828 1.00 33.79 195 THR A CA 1
ATOM 1536 C C . THR A 1 211 ? 230.803 -9.340 -3.621 1.00 34.83 195 THR A C 1
ATOM 1537 O O . THR A 1 211 ? 230.800 -8.165 -4.006 1.00 38.21 195 THR A O 1
ATOM 1541 N N . VAL A 1 212 ? 231.837 -9.891 -2.990 1.00 32.43 196 VAL A N 1
ATOM 1542 C CA . VAL A 1 212 ? 233.089 -9.189 -2.704 1.00 30.20 196 VAL A CA 1
ATOM 1543 C C . VAL A 1 212 ? 234.231 -10.170 -2.943 1.00 31.52 196 VAL A C 1
ATOM 1544 O O . VAL A 1 212 ? 234.130 -11.331 -2.522 1.00 31.41 196 VAL A O 1
ATOM 1548 N N . PRO A 1 213 ? 235.317 -9.774 -3.605 1.00 32.34 197 PRO A N 1
ATOM 1549 C CA . PRO A 1 213 ? 236.397 -10.722 -3.881 1.00 32.12 197 PRO A CA 1
ATOM 1550 C C . PRO A 1 213 ? 237.292 -10.930 -2.673 1.00 31.03 197 PRO A C 1
ATOM 1551 O O . PRO A 1 213 ? 237.490 -10.031 -1.851 1.00 31.97 197 PRO A O 1
ATOM 1555 N N . ALA A 1 214 ? 237.836 -12.143 -2.573 1.00 28.86 198 ALA A N 1
ATOM 1556 C CA . ALA A 1 214 ? 238.793 -12.478 -1.517 1.00 28.97 198 ALA A CA 1
ATOM 1557 C C . ALA A 1 214 ? 240.186 -12.201 -2.062 1.00 30.46 198 ALA A C 1
ATOM 1558 O O . ALA A 1 214 ? 240.854 -13.085 -2.600 1.00 32.60 198 ALA A O 1
ATOM 1560 N N . ILE A 1 215 ? 240.630 -10.955 -1.915 1.00 31.34 199 ILE A N 1
ATOM 1561 C CA . ILE A 1 215 ? 241.960 -10.542 -2.354 1.00 31.36 199 ILE A CA 1
ATOM 1562 C C . ILE A 1 215 ? 242.983 -11.015 -1.330 1.00 29.03 199 ILE A C 1
ATOM 1563 O O . ILE A 1 215 ? 242.898 -10.668 -0.150 1.00 31.57 199 ILE A O 1
ATOM 1568 N N . MET A 1 216 ? 243.963 -11.792 -1.776 1.00 30.38 200 MET A N 1
ATOM 1569 C CA . MET A 1 216 ? 244.870 -12.435 -0.837 1.00 30.72 200 MET A CA 1
ATOM 1570 C C . MET A 1 216 ? 246.244 -12.564 -1.463 1.00 32.69 200 MET A C 1
ATOM 1571 O O . MET A 1 216 ? 246.379 -12.695 -2.684 1.00 35.14 200 MET A O 1
ATOM 1576 N N . GLN A 1 217 ? 247.259 -12.537 -0.606 1.00 34.20 201 GLN A N 1
ATOM 1577 C CA . GLN A 1 217 ? 248.638 -12.834 -0.946 1.00 31.21 201 GLN A CA 1
ATOM 1578 C C . GLN A 1 217 ? 248.933 -14.304 -0.678 1.00 31.73 201 GLN A C 1
ATOM 1579 O O . GLN A 1 217 ? 248.215 -14.958 0.081 1.00 30.53 201 GLN A O 1
ATOM 1585 N N . PRO A 1 218 ? 249.975 -14.859 -1.297 1.00 31.00 202 PRO A N 1
ATOM 1586 C CA . PRO A 1 218 ? 250.326 -16.260 -1.049 1.00 31.37 202 PRO A CA 1
ATOM 1587 C C . PRO A 1 218 ? 250.471 -16.568 0.434 1.00 32.23 202 PRO A C 1
ATOM 1588 O O . PRO A 1 218 ? 251.158 -15.857 1.175 1.00 28.86 202 PRO A O 1
ATOM 1592 N N . GLY A 1 21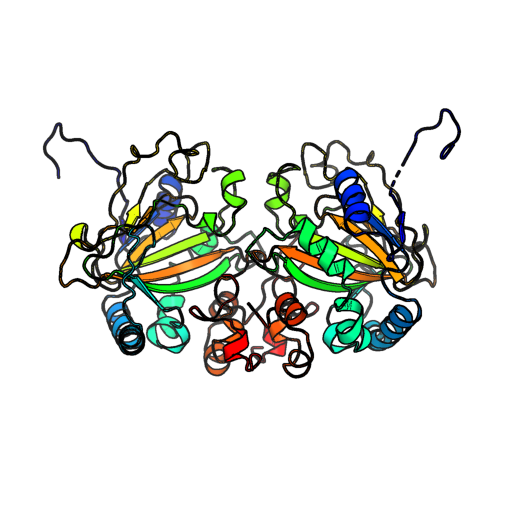9 ? 249.821 -17.653 0.864 1.00 30.16 203 GLY A N 1
ATOM 1593 C CA . GLY A 1 219 ? 249.802 -18.037 2.252 1.00 28.44 203 GLY A CA 1
ATOM 1594 C C . GLY A 1 219 ? 248.618 -17.519 3.033 1.00 30.34 203 GLY A C 1
ATOM 1595 O O . GLY A 1 219 ? 248.285 -18.090 4.076 1.00 30.60 203 GLY A O 1
ATOM 1596 N N . ASP A 1 220 ? 247.986 -16.443 2.575 1.00 30.31 204 ASP A N 1
ATOM 1597 C CA . ASP A 1 220 ? 246.706 -16.059 3.144 1.00 29.62 204 ASP A CA 1
ATOM 1598 C C . ASP A 1 220 ? 245.675 -17.151 2.859 1.00 32.31 204 ASP A C 1
ATOM 1599 O O . ASP A 1 220 ? 245.811 -17.961 1.933 1.00 29.54 204 ASP A O 1
ATOM 1604 N N . CYS A 1 221 ? 244.636 -17.175 3.679 1.00 26.06 205 CYS A N 1
ATOM 1605 C CA . CYS A 1 221 ? 243.488 -18.013 3.405 1.00 27.96 205 CYS A CA 1
ATOM 1606 C C . CYS A 1 221 ? 242.262 -17.262 3.883 1.00 27.06 205 CYS A C 1
ATOM 1607 O O . CYS A 1 221 ? 242.363 -16.321 4.671 1.00 28.72 205 CYS A O 1
ATOM 1610 N N . TYR A 1 222 ? 241.099 -17.650 3.378 1.00 24.24 206 TYR A N 1
ATOM 1611 C CA . TYR A 1 222 ? 239.867 -17.286 4.045 1.00 24.41 206 TYR A CA 1
ATOM 1612 C C . TYR A 1 222 ? 239.249 -18.559 4.600 1.00 25.02 206 TYR A C 1
ATOM 1613 O O . TYR A 1 222 ? 239.306 -19.617 3.965 1.00 25.28 206 TYR A O 1
ATOM 1622 N N . LEU A 1 223 ? 238.724 -18.461 5.818 1.00 23.44 207 LEU A N 1
ATOM 1623 C CA . LEU A 1 223 ? 237.897 -19.499 6.407 1.00 23.50 207 LEU A CA 1
ATOM 1624 C C . LEU A 1 223 ? 236.443 -19.200 6.068 1.00 23.87 207 LEU A C 1
ATOM 1625 O O . LEU A 1 223 ? 235.963 -18.088 6.310 1.00 26.90 207 LEU A O 1
ATOM 1630 N N . MET A 1 224 ? 235.741 -20.171 5.499 1.00 22.74 208 MET A N 1
ATOM 1631 C CA . MET A 1 224 ? 234.400 -19.900 4.995 1.00 25.20 208 MET A CA 1
ATOM 1632 C C . MET A 1 224 ? 233.428 -20.989 5.407 1.00 23.12 208 MET A C 1
ATOM 1633 O O . MET A 1 224 ? 233.666 -22.171 5.149 1.00 24.01 208 MET A O 1
ATOM 1638 N N . SER A 1 225 ? 232.321 -20.569 6.004 1.00 23.14 209 SER A N 1
ATOM 1639 C CA . SER A 1 225 ? 231.248 -21.476 6.387 1.00 24.42 209 SER A CA 1
ATOM 1640 C C . SER A 1 225 ? 230.616 -22.129 5.163 1.00 24.91 209 SER A C 1
ATOM 1641 O O . SER A 1 225 ? 230.514 -21.526 4.095 1.00 26.97 209 SER A O 1
ATOM 1644 N N . GLY A 1 226 ? 230.158 -23.369 5.325 1.00 22.23 210 GLY A N 1
ATOM 1645 C CA . GLY A 1 226 ? 229.380 -23.983 4.263 1.00 22.52 210 GLY A CA 1
ATOM 1646 C C . GLY A 1 226 ? 228.034 -23.324 3.992 1.00 22.90 210 GLY A C 1
ATOM 1647 O O . GLY A 1 226 ? 227.370 -23.701 3.022 1.00 20.56 210 GLY A O 1
ATOM 1648 N N . LYS A 1 227 ? 227.619 -22.359 4.817 1.00 22.54 211 LYS A N 1
ATOM 1649 C CA . LYS A 1 227 ? 226.373 -21.633 4.623 1.00 21.22 211 LYS A CA 1
ATOM 1650 C C . LYS A 1 227 ? 226.532 -20.355 3.803 1.00 25.73 211 LYS A C 1
ATOM 1651 O O . LYS A 1 227 ? 225.536 -19.651 3.581 1.00 26.32 211 LYS A O 1
ATOM 1657 N N . VAL A 1 228 ? 227.742 -20.025 3.359 1.00 24.66 212 VAL A N 1
ATOM 1658 C CA . VAL A 1 228 ? 228.010 -18.755 2.693 1.00 22.18 212 VAL A CA 1
ATOM 1659 C C . VAL A 1 228 ? 227.942 -18.954 1.183 1.00 23.68 212 VAL A C 1
ATOM 1660 O O . VAL A 1 228 ? 228.584 -19.859 0.630 1.00 24.42 212 VAL A O 1
ATOM 1664 N N . ILE A 1 229 ? 227.159 -18.102 0.523 1.00 22.78 213 ILE A N 1
ATOM 1665 C CA . ILE A 1 229 ? 227.083 -18.075 -0.933 1.00 23.95 213 ILE A CA 1
ATOM 1666 C C . ILE A 1 229 ? 228.385 -17.530 -1.495 1.00 24.40 213 ILE A C 1
ATOM 1667 O O . ILE A 1 229 ? 228.911 -16.517 -1.024 1.00 25.27 213 ILE A O 1
ATOM 1672 N N . HIS A 1 230 ? 228.920 -18.210 -2.495 1.00 25.05 214 HIS A N 1
ATOM 1673 C CA . HIS A 1 230 ? 230.189 -17.811 -3.068 1.00 24.90 214 HIS A CA 1
ATOM 1674 C C . HIS A 1 230 ? 230.298 -18.438 -4.446 1.00 25.98 214 HIS A C 1
ATOM 1675 O O . HIS A 1 230 ? 229.452 -19.234 -4.857 1.00 25.31 214 HIS A O 1
ATOM 1682 N N . GLY A 1 231 ? 231.363 -18.069 -5.151 1.00 27.68 215 GLY A N 1
ATOM 1683 C CA . GLY A 1 231 ? 231.667 -18.626 -6.453 1.00 27.71 215 GLY A CA 1
ATOM 1684 C C . GLY A 1 231 ? 232.985 -18.102 -6.974 1.00 26.13 215 GLY A C 1
ATOM 1685 O O . GLY A 1 231 ? 233.269 -16.910 -6.831 1.00 31.14 215 GLY A O 1
ATOM 1686 N N . ALA A 1 232 ? 233.804 -18.979 -7.554 1.00 26.88 216 ALA A N 1
ATOM 1687 C CA . ALA A 1 232 ? 235.052 -18.546 -8.170 1.00 27.61 216 ALA A CA 1
ATOM 1688 C C . ALA A 1 232 ? 234.785 -17.483 -9.226 1.00 30.38 216 ALA A C 1
ATOM 1689 O O . ALA A 1 232 ? 233.802 -17.548 -9.969 1.00 31.96 216 ALA A O 1
ATOM 1691 N N . GLY A 1 233 ? 235.652 -16.505 -9.292 1.00 29.37 217 GLY A N 1
ATOM 1692 C CA . GLY A 1 233 ? 235.463 -15.456 -10.261 1.00 31.99 217 GLY A CA 1
ATOM 1693 C C . GLY A 1 233 ? 235.964 -15.828 -11.642 1.00 33.10 217 GLY A C 1
ATOM 1694 O O . GLY A 1 233 ? 236.599 -16.855 -11.872 1.00 34.95 217 GLY A O 1
ATOM 1695 N N . HIS A 1 234 ? 235.648 -14.957 -12.589 1.00 39.14 218 HIS A N 1
ATOM 1696 C CA . HIS A 1 234 ? 236.215 -15.049 -13.926 1.00 37.16 218 HIS A CA 1
ATOM 1697 C C . HIS A 1 234 ? 237.696 -14.680 -13.876 1.00 36.89 218 HIS A C 1
ATOM 1698 O O . HIS A 1 234 ? 238.077 -13.680 -13.257 1.00 37.73 218 HIS A O 1
ATOM 1705 N N . ASN A 1 235 ? 238.545 -15.510 -14.483 1.00 36.18 219 ASN A N 1
ATOM 1706 C CA . ASN A 1 235 ? 239.958 -15.164 -14.654 1.00 37.05 219 ASN A CA 1
ATOM 1707 C C . ASN A 1 235 ? 240.056 -14.394 -15.966 1.00 38.60 219 ASN A C 1
ATOM 1708 O O . ASN A 1 235 ? 240.150 -14.972 -17.048 1.00 39.50 219 ASN A O 1
ATOM 1713 N N . ALA A 1 236 ? 239.998 -13.071 -15.874 1.00 38.44 220 ALA A N 1
ATOM 1714 C CA . ALA A 1 236 ? 240.028 -12.224 -17.061 1.00 40.81 220 ALA A CA 1
ATOM 1715 C C . ALA A 1 236 ? 241.436 -11.979 -17.585 1.00 42.19 220 ALA A C 1
ATOM 1716 O O . ALA A 1 236 ? 241.594 -11.230 -18.554 1.00 43.19 220 ALA A O 1
ATOM 1718 N N . THR A 1 237 ? 242.455 -12.579 -16.983 1.00 38.60 221 THR A N 1
ATOM 1719 C CA . THR A 1 237 ? 243.818 -12.365 -17.423 1.00 37.61 221 THR A CA 1
ATOM 1720 C C . THR A 1 237 ? 244.174 -13.321 -18.555 1.00 41.83 221 THR A C 1
ATOM 1721 O O . THR A 1 237 ? 243.410 -14.218 -18.917 1.00 40.06 221 THR A O 1
ATOM 1725 N N . THR A 1 238 ? 245.368 -13.117 -19.116 1.00 42.89 222 THR A N 1
ATOM 1726 C CA . THR A 1 238 ? 245.884 -13.967 -20.178 1.00 44.52 222 THR A CA 1
ATOM 1727 C C . THR A 1 238 ? 246.970 -14.918 -19.712 1.00 42.49 222 THR A C 1
ATOM 1728 O O . THR A 1 238 ? 247.200 -15.934 -20.375 1.00 45.87 222 THR A O 1
ATOM 1732 N N . THR A 1 239 ? 247.622 -14.628 -18.582 1.00 43.61 223 THR A N 1
ATOM 1733 C CA . THR A 1 239 ? 248.790 -15.381 -18.134 1.00 45.23 223 THR A CA 1
ATOM 1734 C C . THR A 1 239 ? 248.721 -15.880 -16.697 1.00 43.47 223 THR A C 1
ATOM 1735 O O . THR A 1 239 ? 249.610 -16.633 -16.288 1.00 42.68 223 THR A O 1
ATOM 1739 N N . ASP A 1 240 ? 247.726 -15.474 -15.916 1.00 45.49 224 ASP A N 1
ATOM 1740 C CA . ASP A 1 240 ? 247.691 -15.765 -14.487 1.00 40.66 224 ASP A CA 1
ATOM 1741 C C . ASP A 1 240 ? 246.954 -17.083 -14.268 1.00 37.65 224 ASP A C 1
ATOM 1742 O O . ASP A 1 240 ? 245.736 -17.157 -14.461 1.00 39.09 224 ASP A O 1
ATOM 1747 N N . ARG A 1 241 ? 247.691 -18.132 -13.893 1.00 38.24 225 ARG A N 1
ATOM 1748 C CA . ARG A 1 241 ? 247.084 -19.366 -13.400 1.00 37.78 225 ARG A CA 1
ATOM 1749 C C . ARG A 1 241 ? 246.936 -19.216 -11.888 1.00 35.13 225 ARG A C 1
ATOM 1750 O O . ARG A 1 241 ? 247.931 -19.248 -11.157 1.00 36.48 225 ARG A O 1
ATOM 1752 N N . ARG A 1 242 ? 245.698 -19.010 -11.426 1.00 33.60 226 ARG A N 1
ATOM 1753 C CA . ARG A 1 242 ? 245.399 -18.647 -10.039 1.00 29.45 226 ARG A CA 1
ATOM 1754 C C . ARG A 1 242 ? 245.305 -19.919 -9.205 1.00 27.91 226 ARG A C 1
ATOM 1755 O O . ARG A 1 242 ? 244.309 -20.640 -9.261 1.00 30.33 226 ARG A O 1
ATOM 1763 N N . ARG A 1 243 ? 246.334 -20.194 -8.417 1.00 27.46 227 ARG A N 1
ATOM 1764 C CA . ARG A 1 243 ? 246.441 -21.448 -7.689 1.00 27.36 227 ARG A CA 1
ATOM 1765 C C . ARG A 1 243 ? 245.913 -21.288 -6.268 1.00 29.37 227 ARG A C 1
ATOM 1766 O O . ARG A 1 243 ? 246.305 -20.361 -5.553 1.00 28.32 227 ARG A O 1
ATOM 1774 N N . ALA A 1 244 ? 245.023 -22.198 -5.864 1.00 31.37 228 ALA A N 1
ATOM 1775 C CA . ALA A 1 244 ? 244.465 -22.235 -4.519 1.00 26.07 228 ALA A CA 1
ATOM 1776 C C . ALA A 1 244 ? 244.687 -23.613 -3.917 1.00 26.84 228 ALA A C 1
ATOM 1777 O O . ALA A 1 244 ? 244.937 -24.592 -4.626 1.00 23.33 228 ALA A O 1
ATOM 1779 N N . LEU A 1 245 ? 244.602 -23.669 -2.588 1.00 23.78 229 LEU A N 1
ATOM 1780 C CA . LEU A 1 245 ? 244.594 -24.916 -1.833 1.00 24.55 229 LEU A CA 1
ATOM 1781 C C . LEU A 1 245 ? 243.371 -24.891 -0.931 1.00 24.79 229 LEU A C 1
ATOM 1782 O O . LEU A 1 245 ? 243.272 -24.032 -0.049 1.00 23.59 229 LEU A O 1
ATOM 1787 N N . ALA A 1 246 ? 242.435 -25.811 -1.161 1.00 21.29 230 ALA A N 1
ATOM 1788 C CA . ALA A 1 246 ? 241.188 -25.859 -0.408 1.00 21.41 230 ALA A CA 1
ATOM 1789 C C . ALA A 1 246 ? 241.295 -26.955 0.648 1.00 24.27 230 ALA A C 1
ATOM 1790 O O . ALA A 1 246 ? 241.393 -28.139 0.316 1.00 23.12 230 ALA A O 1
ATOM 1792 N N . LEU A 1 247 ? 241.295 -26.556 1.920 1.00 22.89 231 LEU A N 1
ATOM 1793 C CA . LEU A 1 247 ? 241.278 -27.492 3.048 1.00 24.75 231 LEU A CA 1
ATOM 1794 C C . LEU A 1 247 ? 239.827 -27.572 3.519 1.00 23.63 231 LEU A C 1
ATOM 1795 O O . LEU A 1 247 ? 239.365 -26.724 4.282 1.00 21.85 231 LEU A O 1
ATOM 1800 N N . ALA A 1 248 ? 239.107 -28.584 3.038 1.00 24.97 232 ALA A N 1
ATOM 1801 C CA . ALA A 1 248 ? 237.674 -28.730 3.251 1.00 21.28 232 ALA A CA 1
ATOM 1802 C C . ALA A 1 248 ? 237.436 -29.718 4.390 1.00 21.59 232 ALA A C 1
ATOM 1803 O O . ALA A 1 248 ? 237.905 -30.861 4.342 1.00 22.05 232 ALA A O 1
ATOM 1805 N N . ILE A 1 249 ? 236.699 -29.282 5.406 1.00 22.19 233 ILE A N 1
ATOM 1806 C CA . ILE A 1 249 ? 236.626 -29.981 6.682 1.00 21.01 233 ILE A CA 1
ATOM 1807 C C . ILE A 1 249 ? 235.161 -30.124 7.063 1.00 21.18 233 ILE A C 1
ATOM 1808 O O . ILE A 1 249 ? 234.410 -29.141 7.043 1.00 21.18 233 ILE A O 1
ATOM 1813 N N . ILE A 1 250 ? 234.755 -31.361 7.367 1.00 21.41 234 ILE A N 1
ATOM 1814 C CA . ILE A 1 250 ? 233.366 -31.750 7.568 1.00 21.02 234 ILE A CA 1
ATOM 1815 C C . ILE A 1 250 ? 233.205 -32.339 8.968 1.00 21.99 234 ILE A C 1
ATOM 1816 O O . ILE A 1 250 ? 234.177 -32.717 9.630 1.00 19.76 234 ILE A O 1
ATOM 1821 N N . ARG A 1 251 ? 231.943 -32.414 9.405 1.00 21.65 235 ARG A N 1
ATOM 1822 C CA . ARG A 1 251 ? 231.583 -33.165 10.602 1.00 24.28 235 ARG A CA 1
ATOM 1823 C C . ARG A 1 251 ? 232.020 -34.617 10.482 1.00 21.47 235 ARG A C 1
ATOM 1824 O O . ARG A 1 251 ? 231.993 -35.210 9.401 1.00 22.14 235 ARG A O 1
ATOM 1832 N N . ARG A 1 252 ? 232.344 -35.214 11.629 1.00 22.87 236 ARG A N 1
ATOM 1833 C CA . ARG A 1 252 ? 232.801 -36.594 11.649 1.00 22.33 236 ARG A CA 1
ATOM 1834 C C . ARG A 1 252 ? 231.747 -37.569 11.163 1.00 20.95 236 ARG A C 1
ATOM 1835 O O . ARG A 1 252 ? 232.097 -38.679 10.758 1.00 24.38 236 ARG A O 1
ATOM 1843 N N . GLU A 1 253 ? 230.473 -37.201 11.207 1.00 23.55 237 GLU A N 1
ATOM 1844 C CA . GLU A 1 253 ? 229.407 -38.096 10.787 1.00 23.33 237 GLU A CA 1
ATOM 1845 C C . GLU A 1 253 ? 229.119 -38.017 9.298 1.00 22.13 237 GLU A C 1
ATOM 1846 O O . GLU A 1 253 ? 228.196 -38.689 8.828 1.00 23.36 237 GLU A O 1
ATOM 1852 N N . LEU A 1 254 ? 229.876 -37.224 8.546 1.00 21.73 238 LEU A N 1
ATOM 1853 C CA . LEU A 1 254 ? 229.651 -37.042 7.119 1.00 21.40 238 LEU A CA 1
ATOM 1854 C C . LEU A 1 254 ? 230.729 -37.757 6.323 1.00 19.05 238 LEU A C 1
ATOM 1855 O O . LEU A 1 254 ? 231.854 -37.937 6.794 1.00 22.24 238 LEU A O 1
ATOM 1860 N N . ARG A 1 255 ? 230.381 -38.140 5.109 1.00 19.65 239 ARG A N 1
ATOM 1861 C CA . ARG A 1 255 ? 231.270 -38.926 4.269 1.00 21.30 239 ARG A CA 1
ATOM 1862 C C . ARG A 1 255 ? 232.254 -38.023 3.535 1.00 23.22 239 ARG A C 1
ATOM 1863 O O . ARG A 1 255 ? 231.854 -36.992 2.989 1.00 26.50 239 ARG A O 1
ATOM 1871 N N . PRO A 1 256 ? 233.538 -38.379 3.500 1.00 23.68 240 PRO A N 1
ATOM 1872 C CA . PR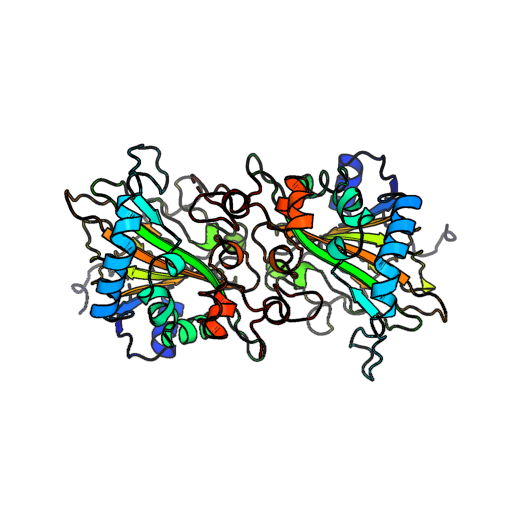O A 1 256 ? 234.506 -37.566 2.760 1.00 21.60 240 PRO A CA 1
ATOM 1873 C C . PRO A 1 256 ? 234.378 -37.776 1.264 1.00 24.32 240 PRO A C 1
ATOM 1874 O O . PRO A 1 256 ? 233.957 -38.833 0.789 1.00 24.96 240 PRO A O 1
ATOM 1878 N N . MET A 1 257 ? 234.778 -36.742 0.520 1.00 25.61 241 MET A N 1
ATOM 1879 C CA . MET A 1 257 ? 234.826 -36.834 -0.934 1.00 24.06 241 MET A CA 1
ATOM 1880 C C . MET A 1 257 ? 235.984 -37.688 -1.416 1.00 27.43 241 MET A C 1
ATOM 1881 O O . MET A 1 257 ? 235.922 -38.242 -2.519 1.00 28.90 241 MET A O 1
ATOM 1886 N N . GLN A 1 258 ? 237.049 -37.786 -0.631 1.00 23.83 242 GLN A N 1
ATOM 1887 C CA . GLN A 1 258 ? 238.195 -38.609 -0.967 1.00 23.87 242 GLN A CA 1
ATOM 1888 C C . GLN A 1 258 ? 238.304 -39.753 0.026 1.00 25.10 242 GLN A C 1
ATOM 1889 O O . GLN A 1 258 ? 238.160 -39.550 1.240 1.00 22.91 242 GLN A O 1
ATOM 1895 N N . ALA A 1 259 ? 238.569 -40.955 -0.505 1.00 24.02 243 ALA A N 1
ATOM 1896 C CA . ALA A 1 259 ? 238.901 -42.141 0.288 1.00 22.56 243 ALA A CA 1
ATOM 1897 C C . ALA A 1 259 ? 240.382 -42.108 0.659 1.00 22.53 243 ALA A C 1
ATOM 1898 O O . ALA A 1 259 ? 241.187 -42.917 0.207 1.00 25.12 243 ALA A O 1
ATOM 1900 N N . PHE A 1 260 ? 240.737 -41.145 1.511 1.00 23.28 244 PHE A N 1
ATOM 1901 C CA . PHE A 1 260 ? 242.150 -40.896 1.798 1.00 25.57 244 PHE A CA 1
ATOM 1902 C C . PHE A 1 260 ? 242.812 -42.094 2.470 1.00 25.21 244 PHE A C 1
ATOM 1903 O O . PHE A 1 260 ? 243.990 -42.377 2.230 1.00 23.60 244 PHE A O 1
ATOM 1911 N N . SER A 1 261 ? 242.088 -42.779 3.357 1.00 25.42 245 SER A N 1
ATOM 1912 C CA . SER A 1 261 ? 242.675 -43.928 4.029 1.00 23.41 245 SER A CA 1
ATOM 1913 C C . SER A 1 261 ? 242.944 -45.083 3.078 1.00 27.46 245 SER A C 1
ATOM 1914 O O . SER A 1 261 ? 243.667 -46.012 3.447 1.00 25.52 245 SER A O 1
ATOM 1917 N N . LEU A 1 262 ? 242.386 -45.057 1.872 1.00 28.35 246 LEU A N 1
ATOM 1918 C CA . LEU A 1 262 ? 242.608 -46.127 0.915 1.00 28.28 246 LEU A CA 1
ATOM 1919 C C . LEU A 1 262 ? 243.561 -45.732 -0.203 1.00 29.52 246 LEU A C 1
ATOM 1920 O O . LEU A 1 262 ? 244.003 -46.608 -0.942 1.00 31.93 246 LEU A O 1
ATOM 1925 N N . SER A 1 263 ? 243.879 -44.449 -0.365 1.00 30.44 247 SER A N 1
ATOM 1926 C CA . SER A 1 263 ? 244.855 -44.056 -1.375 1.00 30.45 247 SER A CA 1
ATOM 1927 C C . SER A 1 263 ? 246.157 -43.544 -0.796 1.00 27.05 247 SER A C 1
ATOM 1928 O O . SER A 1 263 ? 247.200 -43.714 -1.428 1.00 27.44 247 SER A O 1
ATOM 1931 N N . VAL A 1 264 ? 246.128 -42.935 0.383 1.00 27.50 248 VAL A N 1
ATOM 1932 C CA . VAL A 1 264 ? 247.379 -42.506 1.022 1.00 28.59 248 VAL A CA 1
ATOM 1933 C C . VAL A 1 264 ? 248.099 -43.734 1.581 1.00 28.91 248 VAL A C 1
ATOM 1934 O O . VAL A 1 264 ? 247.488 -44.521 2.325 1.00 28.10 248 VAL A O 1
ATOM 1938 N N . PRO A 1 265 ? 249.379 -43.946 1.262 1.00 30.02 249 PRO A N 1
ATOM 1939 C CA . PRO A 1 265 ? 250.070 -45.164 1.714 1.00 27.44 249 PRO A CA 1
ATOM 1940 C C . PRO A 1 265 ? 250.259 -45.202 3.221 1.00 28.63 249 PRO A C 1
ATOM 1941 O O . PRO A 1 265 ? 250.413 -44.171 3.879 1.00 30.24 249 PRO A O 1
ATOM 1945 N N . MET A 1 266 ? 250.283 -46.423 3.768 1.00 29.12 250 MET A N 1
ATOM 1946 C CA . MET A 1 266 ? 250.470 -46.570 5.208 1.00 30.91 250 MET A CA 1
ATOM 1947 C C . MET A 1 266 ? 251.801 -45.996 5.670 1.00 33.23 250 MET A C 1
ATOM 1948 O O . MET A 1 266 ? 251.898 -45.515 6.807 1.00 34.68 250 MET A O 1
ATOM 1953 N N . LYS A 1 267 ? 252.831 -46.025 4.809 1.00 32.62 251 LYS A N 1
ATOM 1954 C CA . LYS A 1 267 ? 254.116 -45.411 5.156 1.00 35.23 251 LYS A CA 1
ATOM 1955 C C . LYS A 1 267 ? 253.936 -43.971 5.605 1.00 32.96 251 LYS A C 1
ATOM 1956 O O . LYS A 1 267 ? 254.572 -43.530 6.570 1.00 33.59 251 LYS A O 1
ATOM 1958 N N . LEU A 1 268 ? 253.069 -43.221 4.912 1.00 32.33 252 LEU A N 1
ATOM 1959 C CA . LEU A 1 268 ? 252.814 -41.834 5.280 1.00 34.21 252 LEU A CA 1
ATOM 1960 C C . LEU A 1 268 ? 251.858 -41.736 6.461 1.00 32.26 252 LEU A C 1
ATOM 1961 O O . LEU A 1 268 ? 251.973 -40.800 7.262 1.00 34.55 252 LEU A O 1
ATOM 1966 N N . ALA A 1 269 ? 250.932 -42.693 6.596 1.00 29.80 253 ALA A N 1
ATOM 1967 C CA . ALA A 1 269 ? 250.052 -42.708 7.760 1.00 28.97 253 ALA A CA 1
ATOM 1968 C C . ALA A 1 269 ? 250.847 -42.881 9.047 1.00 32.67 253 ALA A C 1
ATOM 1969 O O . ALA A 1 269 ? 250.590 -42.192 10.044 1.00 34.45 253 ALA A O 1
ATOM 1971 N N . ARG A 1 270 ? 251.825 -43.788 9.047 1.00 30.71 254 ARG A N 1
ATOM 1972 C CA . ARG A 1 270 ? 252.635 -43.994 10.245 1.00 33.35 254 ARG A CA 1
ATOM 1973 C C . ARG A 1 270 ? 253.404 -42.740 10.660 1.00 34.44 254 ARG A C 1
ATOM 1974 O O . ARG A 1 270 ? 253.736 -42.592 11.844 1.00 34.57 254 ARG A O 1
ATOM 1982 N N . GLU A 1 271 ? 253.690 -41.833 9.726 1.00 31.82 255 GLU A N 1
ATOM 1983 C CA . GLU A 1 271 ? 254.396 -40.602 10.042 1.00 29.31 255 GLU A CA 1
ATOM 1984 C C . GLU A 1 271 ? 253.482 -39.491 10.533 1.00 34.47 255 GLU A C 1
ATOM 1985 O O . GLU A 1 271 ? 253.988 -38.419 10.891 1.00 33.82 255 GLU A O 1
ATOM 1991 N N . MET A 1 272 ? 252.163 -39.701 10.536 1.00 31.38 256 MET A N 1
ATOM 1992 C CA . MET A 1 272 ? 251.212 -38.655 10.887 1.00 29.92 256 MET A CA 1
ATOM 1993 C C . MET A 1 272 ? 251.027 -38.577 12.388 1.00 31.83 256 MET A C 1
ATOM 1994 O O . MET A 1 272 ? 251.142 -39.578 13.099 1.00 33.26 256 MET A O 1
ATOM 1999 N N . SER A 1 273 ? 250.741 -37.370 12.866 1.00 29.08 257 SER A N 1
ATOM 2000 C CA . SER A 1 273 ? 250.309 -37.227 14.238 1.00 30.36 257 SER A CA 1
ATOM 2001 C C . SER A 1 273 ? 248.963 -37.915 14.400 1.00 31.23 257 SER A C 1
ATOM 2002 O O . SER A 1 273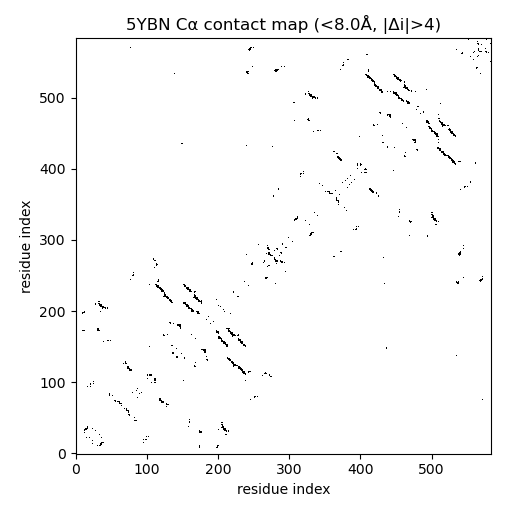 ? 248.313 -38.290 13.426 1.00 32.19 257 SER A O 1
ATOM 2005 N N . GLU A 1 274 ? 248.554 -38.102 15.656 1.00 32.72 258 GLU A N 1
ATOM 2006 C CA . GLU A 1 274 ? 247.286 -38.782 15.903 1.00 31.43 258 GLU A CA 1
ATOM 2007 C C . GLU A 1 274 ? 246.121 -37.968 15.374 1.00 29.05 258 GLU A C 1
ATOM 2008 O O . GLU A 1 274 ? 245.160 -38.534 14.834 1.00 29.22 258 GLU A O 1
ATOM 2014 N N . ARG A 1 275 ? 246.181 -36.640 15.521 1.00 27.04 259 ARG A N 1
ATOM 2015 C CA . ARG A 1 275 ? 245.081 -35.832 15.013 1.00 30.07 259 ARG A CA 1
ATOM 2016 C C . ARG A 1 275 ? 245.048 -35.839 13.493 1.00 26.52 259 ARG A C 1
ATOM 2017 O O . ARG A 1 275 ? 243.961 -35.801 12.908 1.00 25.07 259 ARG A O 1
ATOM 2025 N N . SER A 1 276 ? 246.209 -35.934 12.838 1.00 25.35 260 SER A N 1
ATOM 2026 C CA . SER A 1 276 ? 246.214 -36.023 11.378 1.00 26.85 260 SER A CA 1
ATOM 2027 C C . SER A 1 276 ? 245.720 -37.382 10.901 1.00 24.47 260 SER A C 1
ATOM 2028 O O . SER A 1 276 ? 245.024 -37.469 9.886 1.00 26.43 260 SER A O 1
ATOM 2031 N N . GLN A 1 277 ? 246.051 -38.458 11.622 1.00 25.35 261 GLN A N 1
ATOM 2032 C CA . GLN A 1 277 ? 245.488 -39.760 11.284 1.00 24.23 261 GLN A CA 1
ATOM 2033 C C . GLN A 1 277 ? 243.976 -39.743 11.417 1.00 24.42 261 GLN A C 1
ATOM 2034 O O . GLN A 1 277 ? 243.264 -40.335 10.602 1.00 26.31 261 GLN A O 1
ATOM 2040 N N . THR A 1 278 ? 243.461 -39.075 12.447 1.00 25.08 262 THR A N 1
ATOM 2041 C CA . THR A 1 278 ? 242.016 -38.913 12.567 1.00 22.90 262 THR A CA 1
ATOM 2042 C C . THR A 1 278 ? 241.442 -38.144 11.380 1.00 24.55 262 THR A C 1
ATOM 2043 O O . THR A 1 278 ? 240.356 -38.477 10.886 1.00 24.32 262 THR A O 1
ATOM 2047 N N . MET A 1 279 ? 242.161 -37.110 10.911 1.00 24.11 263 MET A N 1
ATOM 2048 C CA . MET A 1 279 ? 241.672 -36.288 9.803 1.00 23.07 263 MET A CA 1
ATOM 2049 C C . MET A 1 279 ? 241.516 -37.104 8.533 1.00 24.08 263 MET A C 1
ATOM 2050 O O . MET A 1 279 ? 240.592 -36.867 7.743 1.00 25.55 263 MET A O 1
ATOM 2055 N N . PHE A 1 280 ? 242.407 -38.065 8.313 1.00 24.93 264 PHE A N 1
ATOM 2056 C CA . PHE A 1 280 ? 242.378 -38.862 7.098 1.00 23.43 264 PHE A CA 1
ATOM 2057 C C . PHE A 1 280 ? 241.720 -40.219 7.280 1.00 23.85 264 PHE A C 1
ATOM 2058 O O . PHE A 1 280 ? 241.686 -41.008 6.329 1.00 22.46 264 PHE A O 1
ATOM 2066 N N . GLY A 1 281 ? 241.192 -40.510 8.464 1.00 23.92 265 GLY A N 1
ATOM 2067 C CA . GLY A 1 281 ? 240.490 -41.763 8.650 1.00 22.93 265 GLY A CA 1
ATOM 2068 C C . GLY A 1 281 ? 241.382 -42.958 8.883 1.00 25.06 265 GLY A C 1
ATOM 2069 O O . GLY A 1 281 ? 240.943 -44.092 8.678 1.00 26.98 265 GLY A O 1
ATOM 2070 N N . PHE A 1 282 ? 242.635 -42.747 9.272 1.00 24.66 266 PHE A N 1
ATOM 2071 C CA . PHE A 1 282 ? 243.466 -43.833 9.779 1.00 25.75 266 PHE A CA 1
ATOM 2072 C C . PHE A 1 282 ? 243.233 -44.088 11.262 1.00 28.10 266 PHE A C 1
ATOM 2073 O O . PHE A 1 282 ? 243.857 -44.986 11.837 1.00 30.59 266 PHE A O 1
ATOM 2081 N N . ARG A 1 283 ? 242.352 -43.320 11.889 1.00 27.84 267 ARG A N 1
ATOM 2082 C CA . ARG A 1 283 ? 242.090 -43.430 13.312 1.00 27.81 267 ARG A CA 1
ATOM 2083 C C . ARG A 1 283 ? 240.627 -43.068 13.523 1.00 30.71 267 ARG A C 1
ATOM 2084 O O . ARG A 1 283 ? 240.094 -42.198 12.824 1.00 29.00 267 ARG A O 1
ATOM 2092 N N . SER A 1 284 ? 239.967 -43.765 14.446 1.00 30.87 268 SER A N 1
ATOM 2093 C CA . SER A 1 284 ? 238.540 -43.568 14.661 1.00 31.05 268 SER A CA 1
ATOM 2094 C C . SER A 1 284 ? 238.269 -42.365 15.566 1.00 33.94 268 SER A C 1
ATOM 2095 O O . SER A 1 284 ? 239.182 -41.712 16.082 1.00 31.84 268 SER A O 1
ATOM 2098 N N . SER A 1 285 ? 236.974 -42.072 15.738 1.00 37.93 269 SER A N 1
ATOM 2099 C CA A SER A 1 285 ? 236.476 -41.066 16.670 0.53 38.03 269 SER A CA 1
ATOM 2100 C CA B SER A 1 285 ? 236.483 -41.069 16.676 0.47 38.10 269 SER A CA 1
ATOM 2101 C C . SER A 1 285 ? 235.322 -41.666 17.467 1.00 43.52 269 SER A C 1
ATOM 2102 O O . SER A 1 285 ? 234.681 -42.633 17.036 1.00 43.84 269 SER A O 1
ATOM 2107 N N . VAL A 1 286 ? 235.042 -41.081 18.635 1.00 41.69 270 VAL A N 1
ATOM 2108 C CA . VAL A 1 286 ? 234.029 -41.620 19.546 1.00 44.89 270 VAL A CA 1
ATOM 2109 C C . VAL A 1 286 ? 233.011 -40.536 19.881 1.00 45.19 270 VAL A C 1
ATOM 2110 O O . VAL A 1 286 ? 233.358 -39.505 20.473 1.00 46.61 270 VAL A O 1
ATOM 2112 N N . GLN A 1 287 ? 231.758 -40.776 19.510 1.00 45.58 271 GLN A N 1
ATOM 2113 C CA . GLN A 1 287 ? 230.647 -39.891 19.820 1.00 51.84 271 GLN A CA 1
ATOM 2114 C C . GLN A 1 287 ? 229.798 -40.502 20.927 1.00 53.64 271 GLN A C 1
ATOM 2115 O O . GLN A 1 287 ? 229.714 -41.729 21.069 1.00 48.85 271 GLN A O 1
ATOM 2117 N N . HIS A 1 288 ? 229.173 -39.637 21.716 1.00 54.60 272 HIS A N 1
ATOM 2118 C CA . HIS A 1 288 ? 228.265 -40.069 22.767 1.00 54.68 272 HIS A CA 1
ATOM 2119 C C . HIS A 1 288 ? 226.842 -39.748 22.351 1.00 53.62 272 HIS A C 1
ATOM 2120 O O . HIS A 1 288 ? 226.540 -38.616 21.968 1.00 53.20 272 HIS A O 1
ATOM 2127 N N . CYS A 1 289 ? 225.988 -40.762 22.395 1.00 57.87 273 CYS A N 1
ATOM 2128 C CA . CYS A 1 289 ? 224.589 -40.663 21.997 1.00 60.33 273 CYS A CA 1
ATOM 2129 C C . CYS A 1 289 ? 223.749 -41.017 23.219 1.00 57.84 273 CYS A C 1
ATOM 2130 O O . CYS A 1 289 ? 223.656 -42.194 23.588 1.00 56.05 273 CYS A O 1
ATOM 2133 N N . ASP A 1 290 ? 223.144 -39.999 23.843 1.00 57.00 274 ASP A N 1
ATOM 2134 C CA . ASP A 1 290 ? 222.557 -40.140 25.175 1.00 56.96 274 ASP A CA 1
ATOM 2135 C C . ASP A 1 290 ? 223.561 -40.840 26.093 1.00 59.74 274 ASP A C 1
ATOM 2136 O O . ASP A 1 290 ? 224.626 -40.282 26.394 1.00 59.91 274 ASP A O 1
ATOM 2141 N N . VAL A 1 291 ? 223.253 -42.065 26.518 1.00 55.25 275 VAL A N 1
ATOM 2142 C CA . VAL A 1 291 ? 224.187 -42.824 27.342 1.00 54.52 275 VAL A CA 1
ATOM 2143 C C . VAL A 1 291 ? 225.108 -43.640 26.450 1.00 52.14 275 VAL A C 1
ATOM 2144 O O . VAL A 1 291 ? 225.865 -44.469 26.945 1.00 54.77 275 VAL A O 1
ATOM 2148 N N . VAL A 1 294 ? 229.484 -44.559 21.032 1.00 44.03 278 VAL A N 1
ATOM 2149 C CA . VAL A 1 294 ? 229.628 -45.214 19.733 1.00 43.93 278 VAL A CA 1
ATOM 2150 C C . VAL A 1 294 ? 230.760 -44.610 18.895 1.00 43.85 278 VAL A C 1
ATOM 2151 O O . VAL A 1 294 ? 230.907 -43.387 18.808 1.00 45.68 278 VAL A O 1
ATOM 2153 N N . HIS A 1 295 ? 231.552 -45.488 18.280 1.00 42.59 279 HIS A N 1
ATOM 2154 C CA . HIS A 1 295 ? 232.581 -45.076 17.332 1.00 42.34 279 HIS A CA 1
ATOM 2155 C C . HIS A 1 295 ? 231.978 -44.740 15.974 1.00 37.38 279 HIS A C 1
ATOM 2156 O O . HIS A 1 295 ? 231.115 -45.460 15.467 1.00 35.78 279 HIS A O 1
ATOM 2163 N N . PHE A 1 296 ? 232.462 -43.664 15.362 1.00 35.27 280 PHE A N 1
ATOM 2164 C CA . PHE A 1 296 ? 232.362 -43.532 13.916 1.00 30.18 280 PHE A CA 1
ATOM 2165 C C . PHE A 1 296 ? 233.650 -44.047 13.292 1.00 29.25 280 PHE A C 1
ATOM 2166 O O . PHE A 1 296 ? 234.746 -43.778 13.797 1.00 30.57 280 PHE A O 1
ATOM 2174 N N . TRP A 1 297 ? 233.505 -44.818 12.209 1.00 27.38 281 TRP A N 1
ATOM 2175 C CA . TRP A 1 297 ? 234.636 -45.294 11.425 1.00 26.07 281 TRP A CA 1
ATOM 2176 C C . TRP A 1 297 ? 235.518 -46.198 12.281 1.00 27.03 281 TRP A C 1
ATOM 2177 O O . TRP A 1 297 ? 236.747 -46.082 12.292 1.00 26.70 281 TRP A O 1
ATOM 2188 N N . GLY A 1 298 ? 234.870 -47.097 13.022 1.00 28.90 282 GLY A N 1
ATOM 2189 C CA . GLY A 1 298 ? 235.531 -47.959 13.973 1.00 27.42 282 GLY A CA 1
ATOM 2190 C C . GLY A 1 298 ? 235.686 -49.383 13.475 1.00 27.34 282 GLY A C 1
ATOM 2191 O O . GLY A 1 298 ? 235.530 -49.681 12.285 1.00 25.24 282 GLY A O 1
ATOM 2192 N N . ASN A 1 299 ? 235.996 -50.285 14.413 1.00 30.05 283 ASN A N 1
ATOM 2193 C CA . ASN A 1 299 ? 236.313 -51.679 14.083 1.00 34.11 283 ASN A CA 1
ATOM 2194 C C . ASN A 1 299 ? 235.835 -52.555 15.247 1.00 31.77 283 ASN A C 1
ATOM 2195 O O . ASN A 1 299 ? 236.602 -52.929 16.136 1.00 36.95 283 ASN A O 1
ATOM 2200 N N . ASP A 1 300 ? 234.541 -52.861 15.245 1.00 33.13 284 ASP A N 1
ATOM 2201 C CA . ASP A 1 300 ? 233.947 -53.788 16.209 1.00 36.31 284 ASP A CA 1
ATOM 2202 C C . ASP A 1 300 ? 234.241 -53.365 17.650 1.00 35.89 284 ASP A C 1
ATOM 2203 O O . ASP A 1 300 ? 234.646 -54.164 18.492 1.00 41.23 284 ASP A O 1
ATOM 2208 N N . GLY A 1 301 ? 234.044 -52.083 17.935 1.00 38.60 285 GLY A N 1
ATOM 2209 C CA . GLY A 1 301 ? 234.248 -51.563 19.268 1.00 39.34 285 GLY A CA 1
ATOM 2210 C C . GLY A 1 301 ? 235.631 -51.012 19.549 1.00 39.92 285 GLY A C 1
ATOM 2211 O O . GLY A 1 301 ? 235.847 -50.451 20.628 1.00 38.24 285 GLY A O 1
ATOM 2212 N N . LYS A 1 302 ? 236.572 -51.150 18.625 1.00 37.68 286 LYS A N 1
ATOM 2213 C CA . LYS A 1 302 ? 237.926 -50.657 18.823 1.00 39.51 286 LYS A CA 1
ATOM 2214 C C . LYS A 1 302 ? 238.245 -49.579 17.796 1.00 35.69 286 LYS A C 1
ATOM 2215 O O . LYS A 1 302 ? 237.609 -49.478 16.742 1.00 35.43 286 LYS A O 1
ATOM 2221 N N . ASP A 1 303 ? 239.232 -48.759 18.118 1.00 34.07 287 ASP A N 1
ATOM 2222 C CA . ASP A 1 303 ? 239.762 -47.847 17.121 1.00 32.37 287 ASP A CA 1
ATOM 2223 C C . ASP A 1 303 ? 240.348 -48.663 15.975 1.00 30.37 287 ASP A C 1
ATOM 2224 O O . ASP A 1 303 ? 241.059 -49.641 16.202 1.00 33.87 287 ASP A O 1
ATOM 2229 N N . ILE A 1 304 ? 240.006 -48.292 14.738 1.00 30.75 288 ILE A N 1
ATOM 2230 C CA . ILE A 1 304 ? 240.600 -48.931 13.565 1.00 31.36 288 ILE A CA 1
ATOM 2231 C C . ILE A 1 304 ? 242.118 -48.794 13.570 1.00 31.99 288 ILE A C 1
ATOM 2232 O O . ILE A 1 304 ? 242.807 -49.564 12.895 1.00 34.02 288 ILE A O 1
ATOM 2237 N N . ALA A 1 305 ? 242.667 -47.832 14.327 1.00 31.35 289 ALA A N 1
ATOM 2238 C CA . ALA A 1 305 ? 244.115 -47.648 14.356 1.00 31.91 289 ALA A CA 1
ATOM 2239 C C . ALA A 1 305 ? 244.843 -48.862 14.937 1.00 33.93 289 ALA A C 1
ATOM 2240 O O . ALA A 1 305 ? 246.003 -49.101 14.589 1.00 34.88 289 ALA A O 1
ATOM 2242 N N . HIS A 1 306 ? 244.195 -49.638 15.817 1.00 37.22 290 HIS A N 1
ATOM 2243 C CA . HIS A 1 306 ? 244.783 -50.896 16.282 1.00 34.74 290 HIS A CA 1
ATOM 2244 C C . HIS A 1 306 ? 245.079 -51.821 15.108 1.00 34.62 290 HIS A C 1
ATOM 2245 O O . HIS A 1 306 ? 246.230 -52.199 14.869 1.00 32.93 290 HIS A O 1
ATOM 2252 N N . HIS A 1 307 ? 244.036 -52.197 14.362 1.00 36.26 291 HIS A N 1
ATOM 2253 C CA . HIS A 1 307 ? 244.202 -53.110 13.239 1.00 36.65 291 HIS A CA 1
ATOM 2254 C C . HIS A 1 307 ? 245.262 -52.632 12.255 1.00 36.48 291 HIS A C 1
ATOM 2255 O O . HIS A 1 307 ? 245.965 -53.455 11.657 1.00 38.28 291 HIS A O 1
ATOM 2262 N N . LEU A 1 308 ? 245.391 -51.317 12.067 1.00 34.66 292 LEU A N 1
ATOM 2263 C CA . LEU A 1 308 ? 246.329 -50.776 11.088 1.00 35.43 292 LEU A CA 1
ATOM 2264 C C . LEU A 1 308 ? 247.761 -50.737 11.603 1.00 39.96 292 LEU A C 1
ATOM 2265 O O . LEU A 1 308 ? 248.681 -50.466 10.818 1.00 37.79 292 LEU A O 1
ATOM 2270 N N . GLY A 1 309 ? 247.969 -51.011 12.890 1.00 40.44 293 GLY A N 1
ATOM 2271 C CA . GLY A 1 309 ? 249.296 -50.976 13.464 1.00 38.21 293 GLY A CA 1
ATOM 2272 C C . GLY A 1 309 ? 249.738 -49.614 13.922 1.00 39.05 293 GLY A C 1
ATOM 2273 O O . GLY A 1 309 ? 250.941 -49.376 14.051 1.00 44.09 293 GLY A O 1
ATOM 2274 N N . LEU A 1 310 ? 248.806 -48.702 14.168 1.00 38.17 294 LEU A N 1
ATOM 2275 C CA . LEU A 1 310 ? 249.159 -47.346 14.549 1.00 41.32 294 LEU A CA 1
ATOM 2276 C C . LEU A 1 310 ? 249.154 -47.149 16.058 1.00 46.39 294 LEU A C 1
ATOM 2277 O O . LEU A 1 310 ? 249.419 -46.033 16.526 1.00 46.07 294 LEU A O 1
ATOM 2282 N N . ILE A 1 311 ? 248.881 -48.218 16.816 1.00 49.08 295 ILE A N 1
ATOM 2283 C CA . ILE A 1 311 ? 248.911 -48.264 18.288 1.00 50.69 295 ILE A CA 1
ATOM 2284 C C . ILE A 1 311 ? 247.808 -47.405 18.893 1.00 47.54 295 ILE A C 1
ATOM 2285 O O . ILE A 1 311 ? 246.628 -47.578 18.579 1.00 45.46 295 ILE A O 1
ATOM 2287 N N . GLY B 1 13 ? 187.542 -57.265 11.925 1.00 50.30 -3 GLY B N 1
ATOM 2288 C CA . GLY B 1 13 ? 187.550 -58.405 12.833 1.00 44.14 -3 GLY B CA 1
ATOM 2289 C C . GLY B 1 13 ? 188.912 -58.754 13.419 1.00 42.15 -3 GLY B C 1
ATOM 2290 O O . GLY B 1 13 ? 189.119 -59.868 13.894 1.00 39.64 -3 GLY B O 1
ATOM 2291 N N . LEU B 1 14 ? 189.843 -57.793 13.402 1.00 45.78 -2 LEU B N 1
ATOM 2292 C CA . LEU B 1 14 ? 191.196 -58.047 13.896 1.00 47.35 -2 LEU B CA 1
ATOM 2293 C C . LEU B 1 14 ? 191.313 -57.834 15.407 1.00 46.73 -2 LEU B C 1
ATOM 2294 O O . LEU B 1 14 ? 192.174 -58.453 16.055 1.00 40.68 -2 LEU B O 1
ATOM 2296 N N . VAL B 1 15 ? 190.483 -56.957 15.975 1.00 46.96 -1 VAL B N 1
ATOM 2297 C CA . VAL B 1 15 ? 190.374 -56.778 17.426 1.00 43.54 -1 VAL B CA 1
ATOM 2298 C C . VAL B 1 15 ? 188.891 -56.794 17.763 1.00 39.85 -1 VAL B C 1
ATOM 2299 O O . VAL B 1 15 ? 188.068 -56.413 16.912 1.00 42.76 -1 VAL B O 1
ATOM 2303 N N . PRO B 1 16 ? 188.506 -57.239 18.960 1.00 37.87 0 PRO B N 1
ATOM 2304 C CA . PRO B 1 16 ? 187.085 -57.258 19.322 1.00 34.81 0 PRO B CA 1
ATOM 2305 C C . PRO B 1 16 ? 186.428 -55.916 19.051 1.00 36.61 0 PRO B C 1
ATOM 2306 O O . PRO B 1 16 ? 186.973 -54.859 19.389 1.00 34.34 0 PRO B O 1
ATOM 2310 N N . ARG B 1 17 ? 185.268 -55.961 18.392 1.00 34.90 1 ARG B N 1
ATOM 2311 C CA . ARG B 1 17 ? 184.544 -54.741 18.093 1.00 32.93 1 ARG B CA 1
ATOM 2312 C C . ARG B 1 17 ? 184.399 -53.913 19.359 1.00 33.87 1 ARG B C 1
ATOM 231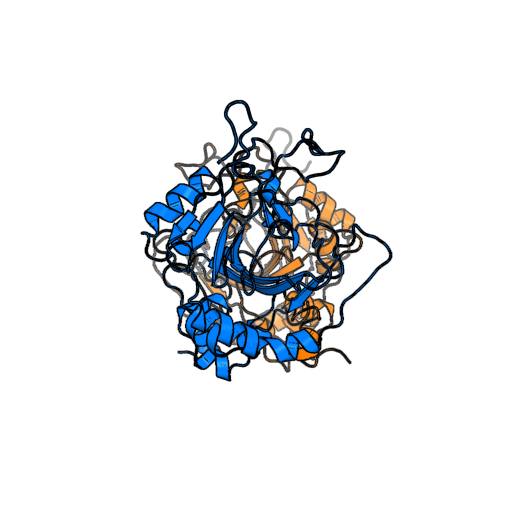3 O O . ARG B 1 17 ? 184.058 -54.440 20.423 1.00 34.15 1 ARG B O 1
ATOM 2315 N N . GLY B 1 18 ? 184.715 -52.620 19.244 1.00 34.71 2 GLY B N 1
ATOM 2316 C CA . GLY B 1 18 ? 184.671 -51.689 20.345 1.00 33.22 2 GLY B CA 1
ATOM 2317 C C . GLY B 1 18 ? 186.002 -51.450 21.033 1.00 33.60 2 GLY B C 1
ATOM 2318 O O . GLY B 1 18 ? 186.133 -50.468 21.776 1.00 30.61 2 GLY B O 1
ATOM 2319 N N . SER B 1 19 ? 186.987 -52.318 20.819 1.00 34.99 3 SER B N 1
ATOM 2320 C CA . SER B 1 19 ? 188.225 -52.155 21.559 1.00 33.28 3 SER B CA 1
ATOM 2321 C C . SER B 1 19 ? 189.138 -51.157 20.865 1.00 38.30 3 SER B C 1
ATOM 2322 O O . SER B 1 19 ? 189.002 -50.862 19.675 1.00 36.04 3 SER B O 1
ATOM 2325 N N . HIS B 1 20 ? 190.054 -50.605 21.651 1.00 38.40 4 HIS B N 1
ATOM 2326 C CA . HIS B 1 20 ? 191.169 -49.858 21.099 1.00 39.61 4 HIS B CA 1
ATOM 2327 C C . HIS B 1 20 ? 191.978 -50.732 20.140 1.00 41.68 4 HIS B C 1
ATOM 2328 O O . HIS B 1 20 ? 192.313 -51.880 20.453 1.00 41.31 4 HIS B O 1
ATOM 2335 N N . MET B 1 21 ? 192.277 -50.189 18.945 1.00 41.59 5 MET B N 1
ATOM 2336 C CA . MET B 1 21 ? 193.134 -50.930 18.022 1.00 44.76 5 MET B CA 1
ATOM 2337 C C . MET B 1 21 ? 194.584 -50.505 18.232 1.00 46.93 5 MET B C 1
ATOM 2338 O O . MET B 1 21 ? 194.869 -49.301 18.272 1.00 45.05 5 MET B O 1
ATOM 2340 N N . PRO B 1 22 ? 195.517 -51.450 18.404 1.00 48.50 6 PRO B N 1
ATOM 2341 C CA . PRO B 1 22 ? 196.919 -51.152 18.735 1.00 48.36 6 PRO B CA 1
ATOM 2342 C C . PRO B 1 22 ? 197.810 -50.889 17.517 1.00 48.08 6 PRO B C 1
ATOM 2343 O O . PRO B 1 22 ? 197.289 -50.940 16.398 1.00 46.39 6 PRO B O 1
ATOM 2347 N N . LEU B 1 25 ? 201.352 -53.037 12.422 1.00 40.61 9 LEU B N 1
ATOM 2348 C CA . LEU B 1 25 ? 202.623 -53.574 11.921 1.00 47.42 9 LEU B CA 1
ATOM 2349 C C . LEU B 1 25 ? 202.439 -54.686 10.875 1.00 42.35 9 LEU B C 1
ATOM 2350 O O . LEU B 1 25 ? 202.353 -55.865 11.223 1.00 44.47 9 LEU B O 1
ATOM 2355 N N . GLN B 1 26 ? 202.432 -54.301 9.597 1.00 40.68 10 GLN B N 1
ATOM 2356 C CA . GLN B 1 26 ? 202.114 -55.219 8.507 1.00 42.07 10 GLN B CA 1
ATOM 2357 C C . GLN B 1 26 ? 203.231 -56.240 8.259 1.00 43.72 10 GLN B C 1
ATOM 2358 O O . GLN B 1 26 ? 204.406 -56.002 8.561 1.00 42.98 10 GLN B O 1
ATOM 2364 N N . ARG B 1 27 ? 202.843 -57.389 7.688 1.00 43.92 11 ARG B N 1
ATOM 2365 C CA . ARG B 1 27 ? 203.721 -58.533 7.450 1.00 40.32 11 ARG B CA 1
ATOM 2366 C C . ARG B 1 27 ? 203.623 -58.961 5.991 1.00 44.85 11 ARG B C 1
ATOM 2367 O O . ARG B 1 27 ? 202.519 -59.153 5.474 1.00 45.30 11 ARG B O 1
ATOM 2373 N N . PHE B 1 28 ? 204.772 -59.127 5.335 1.00 47.41 12 PHE B N 1
ATOM 2374 C CA . PHE B 1 28 ? 204.853 -59.603 3.961 1.00 45.88 12 PHE B CA 1
ATOM 2375 C C . PHE B 1 28 ? 205.860 -60.736 3.863 1.00 47.25 12 PHE B C 1
ATOM 2376 O O . PHE B 1 28 ? 206.806 -60.794 4.655 1.00 47.04 12 PHE B O 1
ATOM 2384 N N . PRO B 1 29 ? 205.698 -61.636 2.891 1.00 49.99 13 PRO B N 1
ATOM 2385 C CA . PRO B 1 29 ? 206.734 -62.635 2.613 1.00 44.93 13 PRO B CA 1
ATOM 2386 C C . PRO B 1 29 ? 207.784 -62.069 1.676 1.00 48.59 13 PRO B C 1
ATOM 2387 O O . PRO B 1 29 ? 207.517 -61.171 0.871 1.00 47.06 13 PRO B O 1
ATOM 2391 N N . ALA B 1 30 ? 208.996 -62.630 1.780 1.00 48.52 14 ALA B N 1
ATOM 2392 C CA . ALA B 1 30 ? 210.109 -62.129 0.977 1.00 50.09 14 ALA B CA 1
ATOM 2393 C C . ALA B 1 30 ? 209.839 -62.251 -0.522 1.00 50.86 14 ALA B C 1
ATOM 2394 O O . ALA B 1 30 ? 210.464 -61.532 -1.316 1.00 44.55 14 ALA B O 1
ATOM 2396 N N . THR B 1 31 ? 208.900 -63.121 -0.921 1.00 49.30 15 THR B N 1
ATOM 2397 C CA . THR B 1 31 ? 208.514 -63.286 -2.318 1.00 48.03 15 THR B CA 1
ATOM 2398 C C . THR B 1 31 ? 207.635 -62.150 -2.833 1.00 49.80 15 THR B C 1
ATOM 2399 O O . THR B 1 31 ? 207.379 -62.088 -4.043 1.00 49.79 15 THR B O 1
ATOM 2403 N N . ALA B 1 32 ? 207.176 -61.254 -1.959 1.00 45.97 16 ALA B N 1
ATOM 2404 C CA . ALA B 1 32 ? 206.293 -60.174 -2.369 1.00 46.76 16 ALA B CA 1
ATOM 2405 C C . ALA B 1 32 ? 207.083 -59.061 -3.063 1.00 51.97 16 ALA B C 1
ATOM 2406 O O . ALA B 1 32 ? 208.314 -59.001 -3.008 1.00 52.22 16 ALA B O 1
ATOM 2408 N N . SER B 1 33 ? 206.353 -58.160 -3.720 1.00 51.63 17 SER B N 1
ATOM 2409 C CA . SER B 1 33 ? 206.985 -57.099 -4.492 1.00 49.71 17 SER B CA 1
ATOM 2410 C C . SER B 1 33 ? 207.521 -55.998 -3.582 1.00 51.78 17 SER B C 1
ATOM 2411 O O . SER B 1 33 ? 206.930 -55.669 -2.543 1.00 45.59 17 SER B O 1
ATOM 2414 N N . ALA B 1 34 ? 208.657 -55.423 -3.999 1.00 50.39 18 ALA B N 1
ATOM 2415 C CA . ALA B 1 34 ? 209.276 -54.345 -3.234 1.00 47.92 18 ALA B CA 1
ATOM 2416 C C . ALA B 1 34 ? 208.349 -53.142 -3.118 1.00 48.89 18 ALA B C 1
ATOM 2417 O O . ALA B 1 34 ? 208.326 -52.462 -2.085 1.00 48.44 18 ALA B O 1
ATOM 2419 N N . ASP B 1 35 ? 207.581 -52.857 -4.170 1.00 49.36 19 ASP B N 1
ATOM 2420 C CA . ASP B 1 35 ? 206.648 -51.740 -4.106 1.00 52.57 19 ASP B CA 1
ATOM 2421 C C . ASP B 1 35 ? 205.602 -51.962 -3.018 1.00 48.56 19 ASP B C 1
ATOM 2422 O O . ASP B 1 35 ? 205.232 -51.025 -2.303 1.00 45.58 19 ASP B O 1
ATOM 2427 N N . GLU B 1 36 ? 205.130 -53.203 -2.869 1.00 49.35 20 GLU B N 1
ATOM 2428 C CA . GLU B 1 36 ? 204.156 -53.507 -1.826 1.00 46.87 20 GLU B CA 1
ATOM 2429 C C . GLU B 1 36 ? 204.782 -53.392 -0.443 1.00 45.65 20 GLU B C 1
ATOM 2430 O O . GLU B 1 36 ? 204.161 -52.858 0.484 1.00 46.35 20 GLU B O 1
ATOM 2432 N N . ILE B 1 37 ? 206.014 -53.879 -0.280 1.00 48.95 21 ILE B N 1
ATOM 2433 C CA . ILE B 1 37 ? 206.671 -53.774 1.019 1.00 45.67 21 ILE B CA 1
ATOM 2434 C C . ILE B 1 37 ? 207.010 -52.323 1.323 1.00 43.44 21 ILE B C 1
ATOM 2435 O O . ILE B 1 37 ? 206.902 -51.875 2.473 1.00 43.48 21 ILE B O 1
ATOM 2440 N N . PHE B 1 38 ? 207.391 -51.556 0.293 1.00 44.23 22 PHE B N 1
ATOM 2441 C CA . PHE B 1 38 ? 207.780 -50.162 0.493 1.00 43.19 22 PHE B CA 1
ATOM 2442 C C . PHE B 1 38 ? 206.566 -49.285 0.791 1.00 42.81 22 PHE B C 1
ATOM 2443 O O . PHE B 1 38 ? 206.668 -48.319 1.560 1.00 40.08 22 PHE B O 1
ATOM 2451 N N . ALA B 1 39 ? 205.407 -49.616 0.216 1.00 46.01 23 ALA B N 1
ATOM 2452 C CA . ALA B 1 39 ? 204.186 -48.874 0.524 1.00 42.32 23 ALA B CA 1
ATOM 2453 C C . ALA B 1 39 ? 203.848 -48.962 2.009 1.00 36.57 23 ALA B C 1
ATOM 2454 O O . ALA B 1 39 ? 203.532 -47.952 2.648 1.00 38.81 23 ALA B O 1
ATOM 2456 N N . ALA B 1 40 ? 203.914 -50.166 2.578 1.00 35.25 24 ALA B N 1
ATOM 2457 C CA . ALA B 1 40 ? 203.705 -50.313 4.014 1.00 38.49 24 ALA B CA 1
ATOM 2458 C C . ALA B 1 40 ? 204.792 -49.592 4.806 1.00 43.56 24 ALA B C 1
ATOM 2459 O O . ALA B 1 40 ? 204.514 -49.001 5.861 1.00 41.01 24 ALA B O 1
ATOM 2461 N N . PHE B 1 41 ? 206.041 -49.638 4.309 1.00 45.21 25 PHE B N 1
ATOM 2462 C CA . PHE B 1 41 ? 207.150 -48.919 4.939 1.00 40.40 25 PHE B CA 1
ATOM 2463 C C . PHE B 1 41 ? 206.870 -47.429 4.989 1.00 36.52 25 PHE B C 1
ATOM 2464 O O . PHE B 1 41 ? 207.114 -46.781 6.010 1.00 41.48 25 PHE B O 1
ATOM 2472 N N . GLN B 1 42 ? 206.353 -46.868 3.895 1.00 36.61 26 GLN B N 1
ATOM 2473 C CA . GLN B 1 42 ? 205.994 -45.453 3.891 1.00 38.32 26 GLN B CA 1
ATOM 2474 C C . GLN B 1 42 ? 204.853 -45.165 4.862 1.00 42.32 26 GLN B C 1
ATOM 2475 O O . GLN B 1 42 ? 204.880 -44.145 5.564 1.00 41.03 26 GLN B O 1
ATOM 2481 N N . GLU B 1 43 ? 203.835 -46.040 4.901 1.00 39.99 27 GLU B N 1
ATOM 2482 C CA . GLU B 1 43 ? 202.680 -45.820 5.775 1.00 42.98 27 GLU B CA 1
ATOM 2483 C C . GLU B 1 43 ? 203.094 -45.827 7.247 1.00 41.78 27 GLU B C 1
ATOM 2484 O O . GLU B 1 43 ? 202.759 -44.909 8.008 1.00 39.14 27 GLU B O 1
ATOM 2490 N N . ASP B 1 44 ? 203.821 -46.867 7.667 1.00 37.85 28 ASP B N 1
ATOM 2491 C CA . ASP B 1 44 ? 204.057 -47.131 9.081 1.00 38.55 28 ASP B CA 1
ATOM 2492 C C . ASP B 1 44 ? 205.465 -46.822 9.557 1.00 39.77 28 ASP B C 1
ATOM 2493 O O . ASP B 1 44 ? 205.654 -46.645 10.764 1.00 40.25 28 ASP B O 1
ATOM 2498 N N . GLY B 1 45 ? 206.449 -46.766 8.656 1.00 39.54 29 GLY B N 1
ATOM 2499 C CA . GLY B 1 45 ? 207.839 -46.604 9.031 1.00 40.69 29 GLY B CA 1
ATOM 2500 C C . GLY B 1 45 ? 208.565 -47.895 9.346 1.00 42.04 29 GLY B C 1
ATOM 2501 O O . GLY B 1 45 ? 209.775 -47.860 9.610 1.00 40.69 29 GLY B O 1
ATOM 2502 N N . CYS B 1 46 ? 207.860 -49.024 9.344 1.00 41.90 30 CYS B N 1
ATOM 2503 C CA . CYS B 1 46 ? 208.437 -50.338 9.600 1.00 39.22 30 CYS B CA 1
ATOM 2504 C C . CYS B 1 46 ? 207.498 -51.371 9.005 1.00 40.75 30 CYS B C 1
ATOM 2505 O O . CYS B 1 46 ? 206.344 -51.073 8.692 1.00 42.35 30 CYS B O 1
ATOM 2508 N N . VAL B 1 47 ? 208.006 -52.596 8.856 1.00 40.48 31 VAL B N 1
ATOM 2509 C CA . VAL B 1 47 ? 207.289 -53.671 8.178 1.00 39.29 31 VAL B CA 1
ATOM 2510 C C . VAL B 1 47 ? 208.090 -54.957 8.322 1.00 43.69 31 VAL B C 1
ATOM 2511 O O . VAL B 1 47 ? 209.322 -54.945 8.228 1.00 46.10 31 VAL B O 1
ATOM 2515 N N . VAL B 1 48 ? 207.409 -56.080 8.561 1.00 44.53 32 VAL B N 1
ATOM 2516 C CA . VAL B 1 48 ? 208.082 -57.371 8.655 1.00 41.09 32 VAL B CA 1
ATOM 2517 C C . VAL B 1 48 ? 208.193 -57.975 7.264 1.00 44.50 32 VAL B C 1
ATOM 2518 O O . VAL B 1 48 ? 207.278 -57.847 6.441 1.00 45.83 32 VAL B O 1
ATOM 2522 N N . ILE B 1 49 ? 209.333 -58.605 6.987 1.00 41.60 33 ILE B N 1
ATOM 2523 C CA . ILE B 1 49 ? 209.521 -59.417 5.793 1.00 44.25 33 ILE B CA 1
ATOM 2524 C C . ILE B 1 49 ? 209.866 -60.818 6.278 1.00 45.54 33 ILE B C 1
ATOM 2525 O O . ILE B 1 49 ? 210.961 -61.050 6.809 1.00 43.41 33 ILE B O 1
ATOM 2530 N N . GLU B 1 50 ? 208.913 -61.741 6.139 1.00 51.04 34 GLU B N 1
ATOM 2531 C CA . GLU B 1 50 ? 209.091 -63.112 6.593 1.00 43.89 34 GLU B CA 1
ATOM 2532 C C . GLU B 1 50 ? 209.891 -63.895 5.572 1.00 41.32 34 GLU B C 1
ATOM 2533 O O . GLU B 1 50 ? 209.656 -63.792 4.364 1.00 44.42 34 GLU B O 1
ATOM 2539 N N . GLY B 1 51 ? 210.853 -64.667 6.060 1.00 44.29 35 GLY B N 1
ATOM 2540 C CA . GLY B 1 51 ? 211.737 -65.369 5.157 1.00 45.33 35 GLY B CA 1
ATOM 2541 C C . GLY B 1 51 ? 212.673 -64.463 4.386 1.00 48.29 35 GLY B C 1
ATOM 2542 O O . GLY B 1 51 ? 213.075 -64.803 3.267 1.00 47.60 35 GLY B O 1
ATOM 2543 N N . PHE B 1 52 ? 213.030 -63.308 4.957 1.00 45.80 36 PHE B N 1
ATOM 2544 C CA . PHE B 1 52 ? 214.001 -62.431 4.305 1.00 44.96 36 PHE B CA 1
ATOM 2545 C C . PHE B 1 52 ? 215.314 -63.155 4.042 1.00 45.19 36 PHE B C 1
ATOM 2546 O O . PHE B 1 52 ? 215.982 -62.889 3.034 1.00 46.41 36 PHE B O 1
ATOM 2554 N N . ILE B 1 53 ? 215.693 -64.074 4.927 1.00 45.07 37 ILE B N 1
ATOM 2555 C CA . ILE B 1 53 ? 216.805 -64.989 4.714 1.00 46.11 37 ILE B CA 1
ATOM 2556 C C . ILE B 1 53 ? 216.282 -66.409 4.888 1.00 49.86 37 ILE B C 1
ATOM 2557 O O . ILE B 1 53 ? 215.554 -66.693 5.848 1.00 49.71 37 ILE B O 1
ATOM 2562 N N . SER B 1 54 ? 216.673 -67.306 3.974 1.00 49.92 38 SER B N 1
ATOM 2563 C CA . SER B 1 54 ? 216.191 -68.685 3.999 1.00 51.39 38 SER B CA 1
ATOM 2564 C C . SER B 1 54 ? 216.573 -69.381 5.308 1.00 52.79 38 SER B C 1
ATOM 2565 O O . SER B 1 54 ? 217.542 -69.001 5.977 1.00 51.67 38 SER B O 1
ATOM 2568 N N . PRO B 1 55 ? 215.818 -70.414 5.690 1.00 52.35 39 PRO B N 1
ATOM 2569 C CA . PRO B 1 55 ? 216.075 -71.065 6.988 1.00 50.72 39 PRO B CA 1
ATOM 2570 C C . PRO B 1 55 ? 217.452 -71.698 7.108 1.00 48.13 39 PRO B C 1
ATOM 2571 O O . PRO B 1 55 ? 218.069 -71.623 8.178 1.00 49.31 39 PRO B O 1
ATOM 2575 N N . GLU B 1 56 ? 217.952 -72.337 6.051 1.00 53.26 40 GLU B N 1
ATOM 2576 C CA . GLU B 1 56 ? 219.290 -72.913 6.128 1.00 51.49 40 GLU B CA 1
ATOM 2577 C C . GLU B 1 56 ? 220.355 -71.823 6.174 1.00 50.65 40 GLU B C 1
ATOM 2578 O O . GLU B 1 56 ? 221.412 -72.009 6.791 1.00 50.91 40 GLU B O 1
ATOM 2580 N N . GLN B 1 57 ? 220.090 -70.674 5.557 1.00 49.77 41 GLN B N 1
ATOM 2581 C CA . GLN B 1 57 ? 221.085 -69.607 5.561 1.00 51.59 41 GLN B CA 1
ATOM 2582 C C . GLN B 1 57 ? 221.287 -69.044 6.962 1.00 45.81 41 GLN B C 1
ATOM 2583 O O . GLN B 1 57 ? 222.426 -68.921 7.430 1.00 42.37 41 GLN B O 1
ATOM 2589 N N . VAL B 1 58 ? 220.191 -68.711 7.656 1.00 43.78 42 VAL B N 1
ATOM 2590 C CA . VAL B 1 58 ? 220.310 -68.143 9.000 1.00 47.70 42 VAL B CA 1
ATOM 2591 C C . VAL B 1 58 ? 220.940 -69.136 9.966 1.00 49.49 42 VAL B C 1
ATOM 2592 O O . VAL B 1 58 ? 221.631 -68.738 10.917 1.00 47.47 42 VAL B O 1
ATOM 2596 N N . ALA B 1 59 ? 220.720 -70.436 9.745 1.00 51.70 43 ALA B N 1
ATOM 2597 C CA . ALA B 1 59 ? 221.303 -71.444 10.621 1.00 45.47 43 ALA B CA 1
ATOM 2598 C C . ALA B 1 59 ? 222.800 -71.567 10.389 1.00 44.83 43 ALA B C 1
ATOM 2599 O O . ALA B 1 59 ? 223.572 -71.705 11.345 1.00 46.43 43 ALA B O 1
ATOM 2601 N N . ARG B 1 60 ? 223.231 -71.543 9.125 1.00 44.22 44 ARG B N 1
ATOM 2602 C CA . ARG B 1 60 ? 224.664 -71.497 8.855 1.00 45.79 44 ARG B CA 1
ATOM 2603 C C . ARG B 1 60 ? 225.280 -70.222 9.413 1.00 45.57 44 ARG B C 1
ATOM 2604 O O . ARG B 1 60 ? 226.361 -70.255 10.016 1.00 44.42 44 ARG B O 1
ATOM 2612 N N . PHE B 1 61 ? 224.600 -69.088 9.226 1.00 44.01 45 PHE B N 1
ATOM 2613 C CA . PHE B 1 61 ? 225.117 -67.826 9.738 1.00 44.79 45 PHE B CA 1
ATOM 2614 C C . PHE B 1 61 ? 225.322 -67.891 11.247 1.00 46.01 45 PHE B C 1
ATOM 2615 O O . PHE B 1 61 ? 226.412 -67.582 11.756 1.00 43.57 45 PHE B O 1
ATOM 2623 N N . SER B 1 62 ? 224.277 -68.298 11.977 1.00 45.55 46 SER B N 1
ATOM 2624 C CA . SER B 1 62 ? 224.351 -68.375 13.433 1.00 45.11 46 SER B CA 1
ATOM 2625 C C . SER B 1 62 ? 225.502 -69.272 13.872 1.00 42.48 46 SER B C 1
ATOM 2626 O O . SER B 1 62 ? 226.300 -68.902 14.744 1.00 41.95 46 SER B O 1
ATOM 2629 N N . GLN B 1 63 ? 225.619 -70.451 13.261 1.00 41.88 47 GLN B N 1
ATOM 2630 C CA . GLN B 1 63 ? 226.742 -71.317 13.594 1.00 40.55 47 GLN B CA 1
ATOM 2631 C C . GLN B 1 63 ? 228.059 -70.629 13.286 1.00 38.65 47 GLN B C 1
ATOM 2632 O O . GLN B 1 63 ? 228.999 -70.692 14.086 1.00 40.76 47 GLN B O 1
ATOM 2634 N N . GLU B 1 64 ? 228.138 -69.943 12.142 1.00 43.22 48 GLU B N 1
ATOM 2635 C CA . GLU B 1 64 ? 229.408 -69.353 11.716 1.00 43.73 48 GLU B CA 1
ATOM 2636 C C . GLU B 1 64 ? 229.872 -68.231 12.646 1.00 41.45 48 GLU B C 1
ATOM 2637 O O . GLU B 1 64 ? 231.083 -68.040 12.811 1.00 40.31 48 GLU B O 1
ATOM 2643 N N . VAL B 1 65 ? 228.949 -67.491 13.272 1.00 41.86 49 VAL B N 1
ATOM 2644 C CA . VAL B 1 65 ? 229.334 -66.428 14.202 1.00 39.89 49 VAL B CA 1
ATOM 2645 C C . VAL B 1 65 ? 229.319 -66.880 15.661 1.00 42.11 49 VAL B C 1
ATOM 2646 O O . VAL B 1 65 ? 229.717 -66.102 16.544 1.00 38.32 49 VAL B O 1
ATOM 2650 N N . ASP B 1 66 ? 228.877 -68.110 15.949 1.00 45.43 50 ASP B N 1
ATOM 2651 C CA . ASP B 1 66 ? 228.789 -68.534 17.346 1.00 43.29 50 ASP B CA 1
ATOM 2652 C C . ASP B 1 66 ? 230.145 -68.524 18.043 1.00 37.45 50 ASP B C 1
ATOM 2653 O O . ASP B 1 66 ? 230.213 -68.044 19.189 1.00 38.62 50 ASP B O 1
ATOM 2655 N N . PRO B 1 67 ? 231.244 -68.972 17.433 1.00 37.58 51 PRO B N 1
ATOM 2656 C CA . PRO B 1 67 ? 232.537 -68.859 18.129 1.00 37.19 51 PRO B CA 1
ATOM 2657 C C . PRO B 1 67 ? 233.004 -67.417 18.332 1.00 43.46 51 PRO B C 1
ATOM 2658 O O . PRO B 1 67 ? 233.726 -67.141 19.303 1.00 42.18 51 PRO B O 1
ATOM 2662 N N . ALA B 1 68 ? 232.616 -66.487 17.452 1.00 42.65 52 ALA B N 1
ATOM 2663 C CA . ALA B 1 68 ? 232.867 -65.074 17.726 1.00 38.00 52 ALA B CA 1
ATOM 2664 C C . ALA B 1 68 ? 232.076 -64.603 18.939 1.00 37.17 52 ALA B C 1
ATOM 2665 O O . ALA B 1 68 ? 232.617 -63.912 19.808 1.00 37.95 52 ALA B O 1
ATOM 2667 N N . MET B 1 69 ? 230.801 -64.996 19.031 1.00 42.14 53 MET B N 1
ATOM 2668 C CA . MET B 1 69 ? 229.947 -64.542 20.128 1.00 40.65 53 MET B CA 1
ATOM 2669 C C . MET B 1 69 ? 230.364 -65.136 21.467 1.00 39.73 53 MET B C 1
ATOM 2670 O O . MET B 1 69 ? 230.255 -64.464 22.498 1.00 42.84 53 MET B O 1
ATOM 2675 N N . GLU B 1 70 ? 230.843 -66.385 21.479 1.00 42.13 54 GLU B N 1
ATOM 2676 C CA . GLU B 1 70 ? 231.284 -66.995 22.731 1.00 40.69 54 GLU B CA 1
ATOM 2677 C C . GLU B 1 70 ? 232.497 -66.283 23.324 1.00 43.46 54 GLU B C 1
ATOM 2678 O O . GLU B 1 70 ? 232.719 -66.362 24.539 1.00 43.02 54 GLU B O 1
ATOM 2680 N N . LYS B 1 71 ? 233.278 -65.576 22.504 1.00 43.94 55 LYS B N 1
ATOM 2681 C CA . LYS B 1 71 ? 234.442 -64.830 22.964 1.00 40.60 55 LYS B CA 1
ATOM 2682 C C . LYS B 1 71 ? 234.110 -63.398 23.377 1.00 44.10 55 LYS B C 1
ATOM 2683 O O . LYS B 1 71 ? 235.015 -62.552 23.435 1.00 45.92 55 LYS B O 1
ATOM 2689 N N . ILE B 1 72 ? 232.847 -63.098 23.662 1.00 41.41 56 ILE B N 1
ATOM 2690 C CA . ILE B 1 72 ? 232.455 -61.752 24.051 1.00 37.84 56 ILE B CA 1
ATOM 2691 C C . ILE B 1 72 ? 231.977 -61.802 25.499 1.00 40.25 56 ILE B C 1
ATOM 2692 O O . ILE B 1 72 ? 230.924 -62.389 25.783 1.00 38.58 56 ILE B O 1
ATOM 2697 N N . PRO B 1 73 ? 232.706 -61.211 26.442 1.00 42.12 57 PRO B N 1
ATOM 2698 C CA . PRO B 1 73 ? 232.239 -61.188 27.833 1.00 41.44 57 PRO B CA 1
ATOM 2699 C C . PRO B 1 73 ? 230.994 -60.328 27.994 1.00 45.58 57 PRO B C 1
ATOM 2700 O O . PRO B 1 73 ? 230.814 -59.320 27.304 1.00 48.93 57 PRO B O 1
ATOM 2704 N N . VAL B 1 74 ? 230.136 -60.734 28.936 1.00 46.05 58 VAL B N 1
ATOM 2705 C CA . VAL B 1 74 ? 228.874 -60.050 29.211 1.00 42.34 58 VAL B CA 1
ATOM 2706 C C . VAL B 1 74 ? 229.061 -59.065 30.360 1.00 46.23 58 VAL B C 1
ATOM 2707 O O . VAL B 1 74 ? 229.561 -59.429 31.431 1.00 44.27 58 VAL B O 1
ATOM 2711 N N . GLU B 1 75 ? 228.627 -57.823 30.154 1.00 46.08 59 GLU B N 1
ATOM 2712 C CA . GLU B 1 75 ? 228.606 -56.820 31.212 1.00 46.99 59 GLU B CA 1
ATOM 2713 C C . GLU B 1 75 ? 227.314 -56.922 32.018 1.00 44.81 59 GLU B C 1
ATOM 2714 O O . GLU B 1 75 ? 226.219 -56.994 31.445 1.00 44.74 59 GLU B O 1
ATOM 2720 N N . VAL B 1 76 ? 227.449 -56.927 33.341 1.00 42.20 60 VAL B N 1
ATOM 2721 C CA . VAL B 1 76 ? 226.315 -56.856 34.265 1.00 41.49 60 VAL B CA 1
ATOM 2722 C C . VAL B 1 76 ? 226.514 -55.575 35.069 1.00 40.30 60 VAL B C 1
ATOM 2723 O O . VAL B 1 76 ? 227.173 -55.558 36.113 1.00 39.67 60 VAL B O 1
ATOM 2727 N N . THR B 1 77 ? 225.932 -54.483 34.588 1.00 40.19 61 THR B N 1
ATOM 2728 C CA . THR B 1 77 ? 226.292 -53.156 35.055 1.00 40.89 61 THR B CA 1
ATOM 2729 C C . THR B 1 77 ? 225.178 -52.394 35.752 1.00 40.24 61 THR B C 1
ATOM 2730 O O . THR B 1 77 ? 225.483 -51.602 36.647 1.00 43.84 61 THR B O 1
ATOM 2734 N N . ASN B 1 78 ? 223.914 -52.574 35.353 1.00 41.50 62 ASN B N 1
ATOM 2735 C CA . ASN B 1 78 ? 222.803 -51.749 35.838 1.00 40.85 62 ASN B CA 1
ATOM 2736 C C . ASN B 1 78 ? 222.986 -50.264 35.524 1.00 44.73 62 ASN B C 1
ATOM 2737 O O . ASN B 1 78 ? 222.384 -49.408 36.189 1.00 43.05 62 ASN B O 1
ATOM 2742 N N . ASN B 1 79 ? 223.797 -49.920 34.522 1.00 45.47 63 ASN B N 1
ATOM 2743 C CA . ASN B 1 79 ? 224.081 -48.520 34.238 1.00 42.47 63 ASN B CA 1
ATOM 2744 C C . ASN B 1 79 ? 223.183 -47.928 33.156 1.00 43.38 63 ASN B C 1
ATOM 2745 O O . ASN B 1 79 ? 223.297 -46.734 32.859 1.00 46.30 63 ASN B O 1
ATOM 2750 N N . GLY B 1 80 ? 222.289 -48.719 32.568 1.00 43.60 64 GLY B N 1
ATOM 2751 C CA . GLY B 1 80 ? 221.327 -48.186 31.627 1.00 43.09 64 GLY B CA 1
ATOM 2752 C C . GLY B 1 80 ? 221.815 -47.962 30.211 1.00 46.26 64 GLY B C 1
ATOM 2753 O O . GLY B 1 80 ? 221.083 -47.356 29.418 1.00 47.61 64 GLY B O 1
ATOM 2754 N N . ASN B 1 81 ? 223.021 -48.412 29.852 1.00 48.24 65 ASN B N 1
ATOM 2755 C CA . ASN B 1 81 ? 223.425 -48.302 28.459 1.00 46.71 65 ASN B CA 1
ATOM 2756 C C . ASN B 1 81 ? 223.124 -49.612 27.725 1.00 46.84 65 ASN B C 1
ATOM 2757 O O . ASN B 1 81 ? 222.690 -50.606 28.318 1.00 43.71 65 ASN B O 1
ATOM 2762 N N . SER B 1 82 ? 223.367 -49.610 26.412 1.00 47.97 66 SER B N 1
ATOM 2763 C CA . SER B 1 82 ? 222.938 -50.676 25.514 1.00 47.18 66 SER B CA 1
ATOM 2764 C C . SER B 1 82 ? 223.910 -51.851 25.465 1.00 46.63 66 SER B C 1
ATOM 2765 O O . SER B 1 82 ? 223.746 -52.746 24.628 1.00 46.58 66 SER B O 1
ATOM 2768 N N . ASN B 1 83 ? 224.904 -51.874 26.345 1.00 43.00 67 ASN B N 1
ATOM 2769 C CA . ASN B 1 83 ? 225.782 -53.021 26.493 1.00 43.83 67 ASN B CA 1
ATOM 2770 C C . ASN B 1 83 ? 225.500 -53.818 27.756 1.00 41.69 67 ASN B C 1
ATOM 2771 O O . ASN B 1 83 ? 226.194 -54.808 28.014 1.00 41.25 67 ASN B O 1
ATOM 2776 N N . ASP B 1 84 ? 224.526 -53.403 28.560 1.00 41.98 68 ASP B N 1
ATOM 2777 C CA . ASP B 1 84 ? 224.173 -54.137 29.772 1.00 42.82 68 ASP B CA 1
ATOM 2778 C C . ASP B 1 84 ? 223.565 -55.468 29.350 1.00 41.55 68 ASP B C 1
ATOM 2779 O O . ASP B 1 84 ? 222.422 -55.528 28.887 1.00 43.50 68 ASP B O 1
ATOM 2784 N N . ARG B 1 85 ? 224.348 -56.537 29.477 1.00 40.66 69 ARG B N 1
ATOM 2785 C CA . ARG B 1 85 ? 223.884 -57.892 29.177 1.00 45.33 69 ARG B CA 1
ATOM 2786 C C . ARG B 1 85 ? 223.356 -57.995 27.744 1.00 42.85 69 ARG B C 1
ATOM 2787 O O . ARG B 1 85 ? 222.322 -58.611 27.479 1.00 39.31 69 ARG B O 1
ATOM 2795 N N . THR B 1 86 ? 224.078 -57.377 26.811 1.00 41.72 70 THR B N 1
ATOM 2796 C CA . THR B 1 86 ? 223.782 -57.484 25.388 1.00 41.37 70 THR B CA 1
ATOM 2797 C C . THR B 1 86 ? 225.101 -57.593 24.642 1.00 45.18 70 THR B C 1
ATOM 2798 O O . THR B 1 86 ? 225.959 -56.716 24.779 1.00 46.61 70 THR B O 1
ATOM 2802 N N . LYS B 1 87 ? 225.269 -58.660 23.864 1.00 38.95 71 LYS B N 1
ATOM 2803 C CA . LYS B 1 87 ? 226.472 -58.842 23.061 1.00 41.07 71 LYS B CA 1
ATOM 2804 C C . LYS B 1 87 ? 226.286 -58.210 21.686 1.00 41.20 71 LYS B C 1
ATOM 2805 O O . LYS B 1 87 ? 225.213 -58.303 21.083 1.00 38.47 71 LYS B O 1
ATOM 2811 N N . ARG B 1 88 ? 227.346 -57.579 21.190 1.00 36.18 72 ARG B N 1
ATOM 2812 C CA . ARG B 1 88 ? 227.318 -56.896 19.903 1.00 40.33 72 ARG B CA 1
ATOM 2813 C C . ARG B 1 88 ? 228.608 -57.224 19.163 1.00 33.45 72 ARG B C 1
ATOM 2814 O O . ARG B 1 88 ? 229.685 -57.185 19.757 1.00 34.47 72 ARG B O 1
ATOM 2820 N N . PHE B 1 89 ? 228.491 -57.574 17.882 1.00 33.45 73 PHE B N 1
ATOM 2821 C CA . PHE B 1 89 ? 229.606 -58.070 17.080 1.00 35.98 73 PHE B CA 1
ATOM 2822 C C . PHE B 1 89 ? 229.395 -57.629 15.637 1.00 34.87 73 PHE B C 1
ATOM 2823 O O . PHE B 1 89 ? 228.322 -57.856 15.072 1.00 34.25 73 PHE B O 1
ATOM 2831 N N . SER B 1 90 ? 230.418 -57.012 15.040 1.00 35.89 74 SER B N 1
ATOM 2832 C CA . SER B 1 90 ? 230.268 -56.401 13.726 1.00 37.05 74 SER B CA 1
ATOM 2833 C C . SER B 1 90 ? 231.140 -56.995 12.623 1.00 36.65 74 SER B C 1
ATOM 2834 O O . SER B 1 90 ? 231.018 -56.568 11.467 1.00 38.09 74 SER B O 1
ATOM 2837 N N . LYS B 1 91 ? 231.984 -57.978 12.917 1.00 35.26 75 LYS B N 1
ATOM 2838 C CA . LYS B 1 91 ? 232.868 -58.538 11.893 1.00 33.53 75 LYS B CA 1
ATOM 2839 C C . LYS B 1 91 ? 232.220 -59.692 11.131 1.00 35.08 75 LYS B C 1
ATOM 2840 O O . LYS B 1 91 ? 232.819 -60.751 10.965 1.00 34.23 75 LYS B O 1
ATOM 2846 N N . CYS B 1 92 ? 230.999 -59.472 10.625 1.00 35.43 76 CYS B N 1
ATOM 2847 C CA . CYS B 1 92 ? 230.233 -60.554 10.007 1.00 34.41 76 CYS B CA 1
ATOM 2848 C C . CYS B 1 92 ? 230.791 -60.960 8.652 1.00 37.20 76 CYS B C 1
ATOM 2849 O O . CYS B 1 92 ? 230.680 -62.133 8.277 1.00 37.22 76 CYS B O 1
ATOM 2852 N N . VAL B 1 93 ? 231.354 -60.016 7.883 1.00 36.47 77 VAL B N 1
ATOM 2853 C CA . VAL B 1 93 ? 231.983 -60.390 6.615 1.00 35.10 77 VAL B CA 1
ATOM 2854 C C . VAL B 1 93 ? 233.183 -61.285 6.872 1.00 33.46 77 VAL B C 1
ATOM 2855 O O . VAL B 1 93 ? 233.369 -62.307 6.203 1.00 35.95 77 VAL B O 1
ATOM 2859 N N . ILE B 1 94 ? 234.014 -60.913 7.848 1.00 33.45 78 ILE B N 1
ATOM 2860 C CA . ILE B 1 94 ? 235.219 -61.678 8.156 1.00 31.49 78 ILE B CA 1
ATOM 2861 C C . ILE B 1 94 ? 234.860 -63.076 8.646 1.00 40.03 78 ILE B C 1
ATOM 2862 O O . ILE B 1 94 ? 235.476 -64.068 8.240 1.00 39.63 78 ILE B O 1
ATOM 2867 N N . ALA B 1 95 ? 233.831 -63.183 9.491 1.00 38.32 79 ALA B N 1
ATOM 2868 C CA . ALA B 1 95 ? 233.546 -64.425 10.194 1.00 35.86 79 ALA B CA 1
ATOM 2869 C C . ALA B 1 95 ? 232.614 -65.372 9.449 1.00 39.92 79 ALA B C 1
ATOM 2870 O O . ALA B 1 95 ? 232.637 -66.572 9.743 1.00 43.28 79 ALA B O 1
ATOM 2872 N N . SER B 1 96 ? 231.796 -64.895 8.514 1.00 37.37 80 SER B N 1
ATOM 2873 C CA . SER B 1 96 ? 230.711 -65.715 7.960 1.00 39.98 80 SER B CA 1
ATOM 2874 C C . SER B 1 96 ? 230.695 -65.724 6.435 1.00 40.36 80 SER B C 1
ATOM 2875 O O . SER B 1 96 ? 230.307 -64.709 5.818 1.00 39.03 80 SER B O 1
ATOM 2878 N N . PRO B 1 97 ? 231.093 -66.832 5.789 1.00 38.31 81 PRO B N 1
ATOM 2879 C CA . PRO B 1 97 ? 230.910 -66.936 4.329 1.00 35.54 81 PRO B CA 1
ATOM 2880 C C . PRO B 1 97 ? 229.469 -66.775 3.893 1.00 40.26 81 PRO B C 1
ATOM 2881 O O . PRO B 1 97 ? 229.193 -66.180 2.845 1.00 41.07 81 PRO B O 1
ATOM 2885 N N . THR B 1 98 ? 228.532 -67.301 4.676 1.00 39.95 82 THR B N 1
ATOM 2886 C CA . THR B 1 98 ? 227.130 -67.187 4.313 1.00 41.46 82 THR B CA 1
ATOM 2887 C C . THR B 1 98 ? 226.689 -65.725 4.286 1.00 42.50 82 THR B C 1
ATOM 2888 O O . THR B 1 98 ? 225.949 -65.301 3.384 1.00 37.83 82 THR B O 1
ATOM 2892 N N . PHE B 1 99 ? 227.149 -64.933 5.260 1.00 40.36 83 PHE B N 1
ATOM 2893 C CA . PHE B 1 99 ? 226.786 -63.517 5.296 1.00 38.36 83 PHE B CA 1
ATOM 2894 C C . PHE B 1 99 ? 227.270 -62.795 4.044 1.00 36.77 83 PHE B C 1
ATOM 2895 O O . PHE B 1 99 ? 226.476 -62.197 3.308 1.00 34.73 83 PHE B O 1
ATOM 2903 N N . ARG B 1 100 ? 228.570 -62.884 3.760 1.00 37.23 84 ARG B N 1
ATOM 2904 C CA . ARG B 1 100 ? 229.150 -62.121 2.664 1.00 37.40 84 ARG B CA 1
ATOM 2905 C C . ARG B 1 100 ? 228.794 -62.693 1.297 1.00 39.25 84 ARG B C 1
ATOM 2906 O O . ARG B 1 100 ? 228.756 -61.938 0.317 1.00 39.44 84 ARG B O 1
ATOM 2914 N N . ASN B 1 101 ? 228.532 -64.006 1.198 1.00 39.80 85 ASN B N 1
ATOM 2915 C CA . ASN B 1 101 ? 228.272 -64.613 -0.108 1.00 42.17 85 ASN B CA 1
ATOM 2916 C C . ASN B 1 101 ? 226.802 -64.652 -0.476 1.00 41.22 85 ASN B C 1
ATOM 2917 O O . ASN B 1 101 ? 226.477 -64.664 -1.670 1.00 38.56 85 ASN B O 1
ATOM 2922 N N . GLU B 1 102 ? 225.909 -64.676 0.514 1.00 41.38 86 GLU B N 1
ATOM 2923 C CA . GLU B 1 102 ? 224.494 -64.888 0.240 1.00 43.08 86 GLU B CA 1
ATOM 2924 C C . GLU B 1 102 ? 223.615 -63.825 0.880 1.00 41.18 86 GLU B C 1
ATOM 2925 O O . GLU B 1 102 ? 222.794 -63.204 0.192 1.00 42.45 86 GLU B O 1
ATOM 2931 N N . ILE B 1 103 ? 223.767 -63.612 2.192 1.00 42.14 87 ILE B N 1
ATOM 2932 C CA . ILE B 1 103 ? 222.839 -62.735 2.909 1.00 40.23 87 ILE B CA 1
ATOM 2933 C C . ILE B 1 103 ? 222.874 -61.324 2.337 1.00 42.34 87 ILE B C 1
ATOM 2934 O O . ILE B 1 103 ? 221.824 -60.715 2.104 1.00 40.80 87 ILE B O 1
ATOM 2939 N N . ILE B 1 104 ? 224.071 -60.783 2.081 1.00 40.05 88 ILE B N 1
ATOM 2940 C CA . ILE B 1 104 ? 224.135 -59.404 1.593 1.00 41.73 88 ILE B CA 1
ATOM 2941 C C . ILE B 1 104 ? 223.772 -59.284 0.123 1.00 39.08 88 ILE B C 1
ATOM 2942 O O . ILE B 1 104 ? 223.524 -58.169 -0.350 1.00 37.37 88 ILE B O 1
ATOM 2947 N N . GLU B 1 105 ? 223.711 -60.400 -0.613 1.00 40.06 89 GLU B N 1
ATOM 2948 C CA . GLU B 1 105 ? 223.364 -60.385 -2.030 1.00 38.24 89 GLU B CA 1
ATOM 2949 C C . GLU B 1 105 ? 221.881 -60.606 -2.279 1.00 38.64 89 GLU B C 1
ATOM 2950 O O . GLU B 1 105 ? 221.511 -61.188 -3.309 1.00 41.09 89 GLU B O 1
ATOM 2956 N N . SER B 1 106 ? 221.024 -60.152 -1.368 1.00 38.70 90 SER B N 1
ATOM 2957 C CA . SER B 1 106 ? 219.583 -60.232 -1.553 1.00 36.83 90 SER B CA 1
ATOM 2958 C C . SER B 1 106 ? 219.129 -59.132 -2.499 1.00 41.37 90 SER B C 1
ATOM 2959 O O . SER B 1 106 ? 219.288 -57.940 -2.199 1.00 39.61 90 SER B O 1
ATOM 2962 N N . ASP B 1 107 ? 218.551 -59.533 -3.633 1.00 40.64 91 ASP B N 1
ATOM 2963 C CA . ASP B 1 107 ? 218.061 -58.561 -4.604 1.00 41.42 91 ASP B CA 1
ATOM 2964 C C . ASP B 1 107 ? 216.959 -57.688 -4.022 1.00 43.52 91 ASP B C 1
ATOM 2965 O O . ASP B 1 107 ? 216.842 -56.516 -4.395 1.00 45.63 91 ASP B O 1
ATOM 2970 N N . LEU B 1 108 ? 216.151 -58.229 -3.105 1.00 42.14 92 LEU B N 1
ATOM 2971 C CA . LEU B 1 108 ? 215.068 -57.442 -2.519 1.00 43.15 92 LEU B CA 1
ATOM 2972 C C . LEU B 1 108 ? 215.609 -56.354 -1.600 1.00 37.55 92 LEU B C 1
ATOM 2973 O O . LEU B 1 108 ? 215.113 -55.221 -1.612 1.00 41.39 92 LEU B O 1
ATOM 2978 N N . MET B 1 109 ? 216.610 -56.684 -0.784 1.00 40.49 93 MET B N 1
ATOM 2979 C CA . MET B 1 109 ? 217.250 -55.677 0.054 1.00 37.93 93 MET B CA 1
ATOM 2980 C C . MET B 1 109 ? 217.654 -54.469 -0.776 1.00 35.13 93 MET B C 1
ATOM 2981 O O . MET B 1 109 ? 217.331 -53.325 -0.435 1.00 34.16 93 MET B O 1
ATOM 2986 N N . HIS B 1 110 ? 218.327 -54.717 -1.901 1.00 34.95 94 HIS B N 1
ATOM 2987 C CA . HIS B 1 110 ? 218.730 -53.631 -2.783 1.00 36.25 94 HIS B CA 1
ATOM 2988 C C . HIS B 1 110 ? 217.531 -52.963 -3.440 1.00 37.16 94 HIS B C 1
ATOM 2989 O O . HIS B 1 110 ? 217.529 -51.740 -3.630 1.00 35.34 94 HIS B O 1
ATOM 2996 N N . GLU B 1 111 ? 216.518 -53.749 -3.825 1.00 41.39 95 GLU B N 1
ATOM 2997 C CA . GLU B 1 111 ? 215.298 -53.181 -4.390 1.00 38.88 95 GLU B CA 1
ATOM 2998 C C . GLU B 1 111 ? 214.717 -52.136 -3.457 1.00 36.61 95 GLU B C 1
ATOM 2999 O O . GLU B 1 111 ? 214.376 -51.024 -3.877 1.00 36.69 95 GLU B O 1
ATOM 3005 N N . LEU B 1 112 ? 214.591 -52.493 -2.175 1.00 38.25 96 LEU B N 1
ATOM 3006 C CA . LEU B 1 112 ? 214.053 -51.570 -1.180 1.00 35.03 96 LEU B CA 1
ATOM 3007 C C . LEU B 1 112 ? 215.015 -50.417 -0.911 1.00 34.60 96 LEU B C 1
ATOM 3008 O O . LEU B 1 112 ? 214.588 -49.261 -0.804 1.00 31.54 96 LEU B O 1
ATOM 3013 N N . CYS B 1 113 ? 216.319 -50.706 -0.817 1.00 37.25 97 CYS B N 1
ATOM 3014 C CA . CYS B 1 113 ? 217.300 -49.639 -0.622 1.00 33.92 97 CYS B CA 1
ATOM 3015 C C . CYS B 1 113 ? 217.237 -48.614 -1.745 1.00 31.68 97 CYS B C 1
ATOM 3016 O O . CYS B 1 113 ? 217.360 -47.412 -1.495 1.00 32.94 97 CYS B O 1
ATOM 3019 N N . ASP B 1 114 ? 217.020 -49.066 -2.986 1.00 36.98 98 ASP B N 1
ATOM 3020 C CA . ASP B 1 114 ? 216.914 -48.137 -4.111 1.00 34.06 98 ASP B CA 1
ATOM 3021 C C . ASP B 1 114 ? 215.737 -47.180 -3.943 1.00 35.79 98 ASP B C 1
ATOM 3022 O O . ASP B 1 114 ? 215.848 -45.991 -4.262 1.00 36.43 98 ASP B O 1
ATOM 3027 N N . ARG B 1 115 ? 214.594 -47.679 -3.463 1.00 37.78 99 ARG B N 1
ATOM 3028 C CA . ARG B 1 115 ? 213.428 -46.814 -3.319 1.00 36.20 99 ARG B CA 1
ATOM 3029 C C . ARG B 1 115 ? 213.575 -45.853 -2.149 1.00 34.29 99 ARG B C 1
ATOM 3030 O O . ARG B 1 115 ? 213.051 -44.735 -2.201 1.00 32.99 99 ARG B O 1
ATOM 3038 N N . VAL B 1 116 ? 214.286 -46.249 -1.094 1.00 33.15 100 VAL B N 1
ATOM 3039 C CA . VAL B 1 116 ? 214.445 -45.349 0.043 1.00 31.24 100 VAL B CA 1
ATOM 3040 C C . VAL B 1 116 ? 215.406 -44.218 -0.300 1.00 30.95 100 VAL B C 1
ATOM 3041 O O . VAL B 1 116 ? 215.116 -43.040 -0.051 1.00 32.33 100 VAL B O 1
ATOM 3045 N N . PHE B 1 117 ? 216.542 -44.556 -0.923 1.00 32.58 101 PHE B N 1
ATOM 3046 C CA . PHE B 1 117 ? 217.711 -43.688 -1.000 1.00 31.91 101 PHE B CA 1
ATOM 3047 C C . PHE B 1 117 ? 218.104 -43.224 -2.398 1.00 31.18 101 PHE B C 1
ATOM 3048 O O . PHE B 1 117 ? 218.614 -42.112 -2.527 1.00 37.17 101 PHE B O 1
ATOM 3056 N N . SER B 1 118 ? 217.919 -44.034 -3.436 1.00 35.19 102 SER B N 1
ATOM 3057 C CA . SER B 1 118 ? 218.495 -43.707 -4.735 1.00 35.83 102 SER B CA 1
ATOM 3058 C C . SER B 1 118 ? 217.627 -42.726 -5.523 1.00 37.26 102 SER B C 1
ATOM 3059 O O . SER B 1 118 ? 216.395 -42.732 -5.441 1.00 36.83 102 SER B O 1
ATOM 3062 N N . LYS B 1 119 ? 218.302 -41.874 -6.302 1.00 37.53 103 LYS B N 1
ATOM 3063 C CA . LYS B 1 119 ? 217.761 -40.895 -7.226 1.00 38.67 103 LYS B CA 1
ATOM 3064 C C . LYS B 1 119 ? 218.115 -41.282 -8.663 1.00 39.61 103 LYS B C 1
ATOM 3065 O O . LYS B 1 119 ? 219.189 -41.839 -8.915 1.00 42.20 103 LYS B O 1
ATOM 3067 N N . PRO B 1 120 ? 217.228 -41.017 -9.622 1.00 43.95 104 PRO B N 1
ATOM 3068 C CA . PRO B 1 120 ? 217.454 -41.501 -10.993 1.00 45.35 104 PRO B CA 1
ATOM 3069 C C . PRO B 1 120 ? 218.690 -40.868 -11.618 1.00 45.45 104 PRO B C 1
ATOM 3070 O O . PRO B 1 120 ? 218.889 -39.649 -11.556 1.00 41.45 104 PRO B O 1
ATOM 3074 N N . GLY B 1 121 ? 219.522 -41.719 -12.219 1.00 44.31 105 GLY B N 1
ATOM 3075 C CA . GLY B 1 121 ? 220.722 -41.286 -12.898 1.00 45.44 105 GLY B CA 1
ATOM 3076 C C . GLY B 1 121 ? 221.938 -41.101 -12.018 1.00 48.54 105 GLY B C 1
ATOM 3077 O O . GLY B 1 121 ? 222.945 -40.570 -12.497 1.00 45.58 105 GLY B O 1
ATOM 3078 N N . GLU B 1 122 ? 221.884 -41.522 -10.749 1.00 47.57 106 GLU B N 1
ATOM 3079 C CA . GLU B 1 122 ? 222.969 -41.289 -9.799 1.00 44.77 106 GLU B CA 1
ATOM 3080 C C . GLU B 1 122 ? 223.480 -42.568 -9.138 1.00 41.99 106 GLU B C 1
ATOM 3081 O O . GLU B 1 122 ? 224.216 -42.489 -8.146 1.00 42.04 106 GLU B O 1
ATOM 3087 N N . GLY B 1 123 ? 223.123 -43.741 -9.663 1.00 41.84 107 GLY B N 1
ATOM 3088 C CA . GLY B 1 123 ? 223.646 -44.989 -9.140 1.00 39.46 107 GLY B CA 1
ATOM 3089 C C . GLY B 1 123 ? 223.043 -45.350 -7.794 1.00 40.20 107 GLY B C 1
ATOM 3090 O O . GLY B 1 123 ? 221.898 -45.009 -7.478 1.00 42.56 107 GLY B O 1
ATOM 3091 N N . MET B 1 124 ? 223.832 -46.057 -6.988 1.00 37.54 108 MET B N 1
ATOM 3092 C CA . MET B 1 124 ? 223.407 -46.423 -5.644 1.00 35.81 108 MET B CA 1
ATOM 3093 C C . MET B 1 124 ? 223.532 -45.228 -4.695 1.00 35.15 108 MET B C 1
ATOM 3094 O O . MET B 1 124 ? 224.610 -44.630 -4.564 1.00 33.77 108 MET B O 1
ATOM 3099 N N . GLY B 1 125 ? 222.430 -44.890 -4.020 1.00 31.33 109 GLY B N 1
ATOM 3100 C CA . GLY B 1 125 ? 222.429 -43.760 -3.109 1.00 29.07 109 GLY B CA 1
ATOM 3101 C C . GLY B 1 125 ? 222.676 -44.150 -1.667 1.00 28.26 109 GLY B C 1
ATOM 3102 O O . GLY B 1 125 ? 222.431 -43.355 -0.757 1.00 28.32 109 GLY B O 1
ATOM 3103 N N . TYR B 1 126 ? 223.199 -45.356 -1.450 1.00 26.47 110 TYR B N 1
ATOM 3104 C CA . TYR B 1 126 ? 223.264 -45.946 -0.120 1.00 27.95 110 TYR B CA 1
ATOM 3105 C C . TYR B 1 126 ? 224.496 -46.837 -0.013 1.00 29.22 110 TYR B C 1
ATOM 3106 O O . TYR B 1 126 ? 225.076 -47.251 -1.023 1.00 29.89 110 TYR B O 1
ATOM 3115 N N . HIS B 1 127 ? 224.887 -47.127 1.230 1.00 26.87 111 HIS B N 1
ATOM 3116 C CA . HIS B 1 127 ? 225.957 -48.077 1.545 1.00 24.86 111 HIS B CA 1
ATOM 3117 C C . HIS B 1 127 ? 225.764 -48.536 2.988 1.00 25.38 111 HIS B C 1
ATOM 3118 O O . HIS B 1 127 ? 224.857 -48.076 3.685 1.00 26.42 111 HIS B O 1
ATOM 3125 N N . PHE B 1 128 ? 226.624 -49.440 3.445 1.00 25.31 112 PHE B N 1
ATOM 3126 C CA . PHE B 1 128 ? 226.451 -49.984 4.784 1.00 24.69 112 PHE B CA 1
ATOM 3127 C C . PHE B 1 128 ? 226.910 -49.013 5.851 1.00 27.53 112 PHE B C 1
ATOM 3128 O O . PHE B 1 128 ? 227.979 -48.408 5.757 1.00 26.97 112 PHE B O 1
ATOM 3136 N N . ASN B 1 129 ? 226.095 -48.891 6.884 1.00 25.83 113 ASN B N 1
ATOM 3137 C CA . ASN B 1 129 ? 226.525 -48.311 8.138 1.00 25.03 113 ASN B CA 1
ATOM 3138 C C . ASN B 1 129 ? 227.168 -49.366 9.042 1.00 27.87 113 ASN B C 1
ATOM 3139 O O . ASN B 1 129 ? 228.219 -49.122 9.653 1.00 25.67 113 ASN B O 1
ATOM 3144 N N . ASP B 1 130 ? 226.583 -50.557 9.111 1.00 28.34 114 ASP B N 1
ATOM 3145 C CA . ASP B 1 130 ? 227.060 -51.554 10.060 1.00 29.96 114 ASP B CA 1
ATOM 3146 C C . ASP B 1 130 ? 226.440 -52.901 9.715 1.00 31.51 114 ASP B C 1
ATOM 3147 O O . ASP B 1 130 ? 225.375 -52.966 9.093 1.00 30.26 114 ASP B O 1
ATOM 3152 N N . ASN B 1 131 ? 227.153 -53.967 10.076 1.00 34.13 115 ASN B N 1
ATOM 3153 C CA . ASN B 1 131 ? 226.651 -55.338 10.072 1.00 34.28 115 ASN B CA 1
ATOM 3154 C C . ASN B 1 131 ? 226.794 -55.802 11.512 1.00 34.59 115 ASN B C 1
ATOM 3155 O O . ASN B 1 131 ? 227.896 -56.146 11.935 1.00 39.79 115 ASN B O 1
ATOM 3160 N N . MET B 1 132 ? 225.714 -55.810 12.282 1.00 34.12 116 MET B N 1
ATOM 3161 C CA . MET B 1 132 ? 225.832 -56.027 13.717 1.00 35.72 116 MET B CA 1
ATOM 3162 C C . MET B 1 132 ? 224.986 -57.219 14.133 1.00 38.80 116 MET B C 1
ATOM 3163 O O . MET B 1 132 ? 223.789 -57.269 13.836 1.00 38.76 116 MET B O 1
ATOM 3168 N N . VAL B 1 133 ? 225.614 -58.178 14.806 1.00 39.95 117 VAL B N 1
ATOM 3169 C CA . VAL B 1 133 ? 224.901 -59.226 15.525 1.00 35.52 117 VAL B CA 1
ATOM 3170 C C . VAL B 1 133 ? 224.660 -58.731 16.943 1.00 34.46 117 VAL B C 1
ATOM 3171 O O . VAL B 1 133 ? 225.606 -58.359 17.647 1.00 37.32 117 VAL B O 1
ATOM 3175 N N . ILE B 1 134 ? 223.394 -58.700 17.353 1.00 36.47 118 ILE B N 1
ATOM 3176 C CA . ILE B 1 134 ? 222.981 -58.209 18.665 1.00 36.95 118 ILE B CA 1
ATOM 3177 C C . ILE B 1 134 ? 222.242 -59.340 19.367 1.00 42.16 118 ILE B C 1
ATOM 3178 O O . ILE B 1 134 ? 221.214 -59.821 18.871 1.00 40.59 118 ILE B O 1
ATOM 3183 N N . GLU B 1 135 ? 222.751 -59.761 20.521 1.00 41.37 119 GLU B N 1
ATOM 3184 C CA . GLU B 1 135 ? 222.189 -60.909 21.226 1.00 40.26 119 GLU B CA 1
ATOM 3185 C C . GLU B 1 135 ? 221.895 -60.511 22.664 1.00 41.00 119 GLU B C 1
ATOM 3186 O O . GLU B 1 135 ? 222.817 -60.363 23.473 1.00 41.66 119 GLU B O 1
ATOM 3192 N N . VAL B 1 136 ? 220.612 -60.339 22.975 1.00 42.38 120 VAL B N 1
ATOM 3193 C CA . VAL B 1 136 ? 220.173 -59.894 24.294 1.00 42.42 120 VAL B CA 1
ATOM 3194 C C . VAL B 1 136 ? 220.266 -61.069 25.262 1.00 43.59 120 VAL B C 1
ATOM 3195 O O . VAL B 1 136 ? 219.629 -62.108 25.060 1.00 47.98 120 VAL B O 1
ATOM 3199 N N . GLN B 1 137 ? 221.068 -60.910 26.307 1.00 43.08 121 GLN B N 1
ATOM 3200 C CA . GLN B 1 137 ? 221.273 -61.975 27.276 1.00 44.41 121 GLN B CA 1
ATOM 3201 C C . GLN B 1 137 ? 220.098 -62.063 28.253 1.00 45.56 121 GLN B C 1
ATOM 3202 O O . GLN B 1 137 ? 219.392 -61.073 28.481 1.00 42.16 121 GLN B O 1
ATOM 3208 N N . PRO B 1 138 ? 219.879 -63.237 28.851 1.00 47.92 122 PRO B N 1
ATOM 3209 C CA . PRO B 1 138 ? 218.836 -63.364 29.878 1.00 43.97 122 PRO B CA 1
ATOM 3210 C C . PRO B 1 138 ? 219.035 -62.363 31.009 1.00 45.80 122 PRO B C 1
ATOM 3211 O O . PRO B 1 138 ? 220.125 -62.245 31.577 1.00 47.71 122 PRO B O 1
ATOM 3215 N N . GLY B 1 139 ? 217.969 -61.628 31.329 1.00 45.56 123 GLY B N 1
ATOM 3216 C CA . GLY B 1 139 ? 218.003 -60.640 32.392 1.00 47.90 123 GLY B CA 1
ATOM 3217 C C . GLY B 1 139 ? 218.319 -59.220 31.961 1.00 45.39 123 GLY B C 1
ATOM 3218 O O . GLY B 1 139 ? 218.240 -58.306 32.794 1.00 45.61 123 GLY B O 1
ATOM 3219 N N . ALA B 1 140 ? 218.654 -59.002 30.693 1.00 47.38 124 ALA B N 1
ATOM 3220 C CA . ALA B 1 140 ? 219.050 -57.674 30.240 1.00 43.16 124 ALA B CA 1
ATOM 3221 C C . ALA B 1 140 ? 217.886 -56.704 30.368 1.00 44.28 124 ALA B C 1
ATOM 3222 O O . ALA B 1 140 ? 216.793 -56.986 29.861 1.00 44.56 124 ALA B O 1
ATOM 3224 N N . PRO B 1 141 ? 218.073 -55.559 31.016 1.00 43.81 125 PRO B N 1
ATOM 3225 C CA . PRO B 1 141 ? 217.007 -54.558 31.050 1.00 43.27 125 PRO B CA 1
ATOM 3226 C C . PRO B 1 141 ? 216.622 -54.135 29.640 1.00 44.32 125 PRO B C 1
ATOM 3227 O O . PRO B 1 141 ? 217.393 -54.274 28.686 1.00 45.40 125 PRO B O 1
ATOM 3231 N N . ALA B 1 142 ? 215.399 -53.628 29.513 1.00 42.03 126 ALA B N 1
ATOM 3232 C CA . ALA B 1 142 ? 214.957 -53.083 28.238 1.00 43.81 126 ALA B CA 1
ATOM 3233 C C . ALA B 1 142 ? 215.827 -51.893 27.852 1.00 46.54 126 ALA B C 1
ATOM 3234 O O . ALA B 1 142 ? 216.279 -51.128 28.708 1.00 43.05 126 ALA B O 1
ATOM 3236 N N . GLN B 1 143 ? 216.082 -51.760 26.554 1.00 47.43 127 GLN B N 1
ATOM 3237 C CA . GLN B 1 143 ? 216.849 -50.646 26.016 1.00 43.66 127 GLN B CA 1
ATOM 3238 C C . GLN B 1 143 ? 216.006 -49.369 26.036 1.00 43.59 127 GLN B C 1
ATOM 3239 O O . GLN B 1 143 ? 214.775 -49.414 26.050 1.00 42.12 127 GLN B O 1
ATOM 3245 N N . ARG B 1 144 ? 216.684 -48.221 26.066 1.00 39.47 128 ARG B N 1
ATOM 3246 C CA . ARG B 1 144 ? 215.994 -46.936 25.994 1.00 41.90 128 ARG B CA 1
ATOM 3247 C C . ARG B 1 144 ? 215.295 -46.781 24.644 1.00 39.98 128 ARG B C 1
ATOM 3248 O O . ARG B 1 144 ? 215.760 -47.285 23.619 1.00 40.07 128 ARG B O 1
ATOM 3256 N N . LEU B 1 145 ? 214.167 -46.074 24.644 1.00 39.67 129 LEU B N 1
ATOM 3257 C CA . LEU B 1 145 ? 213.465 -45.796 23.394 1.00 39.07 129 LEU B CA 1
ATOM 3258 C C . LEU B 1 145 ? 214.242 -44.766 22.580 1.00 37.98 129 LEU B C 1
ATOM 3259 O O . LEU B 1 145 ? 214.663 -43.730 23.109 1.00 39.56 129 LEU B O 1
ATOM 3264 N N . HIS B 1 146 ? 214.418 -45.035 21.289 1.00 37.48 130 HIS B N 1
ATOM 3265 C CA . HIS B 1 146 ? 215.246 -44.158 20.474 1.00 34.48 130 HIS B CA 1
ATOM 3266 C C . HIS B 1 146 ? 214.830 -44.258 19.013 1.00 32.91 130 HIS B C 1
ATOM 3267 O O . HIS B 1 146 ? 214.122 -45.181 18.609 1.00 34.84 130 HIS B O 1
ATOM 3274 N N . ARG B 1 147 ? 215.250 -43.264 18.238 1.00 34.22 131 ARG B N 1
ATOM 3275 C CA . ARG B 1 147 ? 215.267 -43.340 16.785 1.00 31.97 131 ARG B CA 1
ATOM 3276 C C . ARG B 1 147 ? 216.702 -43.574 16.332 1.00 30.83 131 ARG B C 1
ATOM 3277 O O . ARG B 1 147 ? 217.633 -42.954 16.852 1.00 30.50 131 ARG B O 1
ATOM 3285 N N . ASP B 1 148 ? 216.881 -44.461 15.357 1.00 31.87 132 ASP B N 1
ATOM 3286 C CA . ASP B 1 148 ? 218.237 -44.770 14.915 1.00 29.43 132 ASP B CA 1
ATOM 3287 C C . ASP B 1 148 ? 218.940 -43.552 14.325 1.00 30.54 132 ASP B C 1
ATOM 3288 O O . ASP B 1 148 ? 220.165 -43.436 14.439 1.00 32.47 132 ASP B O 1
ATOM 3293 N N . GLN B 1 149 ? 218.195 -42.624 13.719 1.00 29.97 133 GLN B N 1
ATOM 3294 C CA . GLN B 1 149 ? 218.800 -41.411 13.176 1.00 28.98 133 GLN B CA 1
ATOM 3295 C C . GLN B 1 149 ? 219.291 -40.450 14.253 1.00 30.18 133 GLN B C 1
ATOM 3296 O O . GLN B 1 149 ? 219.812 -39.381 13.909 1.00 29.81 133 GLN B O 1
ATOM 3302 N N . GLU B 1 150 ? 219.147 -40.779 15.541 1.00 29.20 134 GLU B N 1
ATOM 3303 C CA . GLU B 1 150 ? 219.819 -39.987 16.566 1.00 31.03 134 GLU B CA 1
ATOM 3304 C C . GLU B 1 150 ? 221.339 -40.090 16.455 1.00 30.56 134 GLU B C 1
ATOM 3305 O O . GLU B 1 150 ? 222.044 -39.227 16.991 1.00 29.19 134 GLU B O 1
ATOM 3311 N N . LEU B 1 151 ? 221.852 -41.128 15.773 1.00 26.37 135 LEU B N 1
ATOM 3312 C CA . LEU B 1 151 ? 223.294 -41.268 15.555 1.00 31.56 135 LEU B CA 1
ATOM 3313 C C . LEU B 1 151 ? 223.860 -40.119 14.715 1.00 31.28 135 LEU B C 1
ATOM 3314 O O . LEU B 1 151 ? 225.043 -39.764 14.850 1.00 30.57 135 LEU B O 1
ATOM 3316 N N . TYR B 1 152 ? 223.038 -39.528 13.848 1.00 27.07 136 TYR B N 1
ATOM 3317 C CA . TYR B 1 152 ? 223.402 -38.344 13.076 1.00 26.50 136 TYR B CA 1
ATOM 3318 C C . TYR B 1 152 ? 222.603 -37.198 13.677 1.00 26.07 136 TYR B C 1
ATOM 3319 O O . TYR B 1 152 ? 221.465 -36.946 13.270 1.00 29.17 136 TYR B O 1
ATOM 3328 N N . PRO B 1 153 ? 223.148 -36.489 14.666 1.00 26.21 137 PRO B N 1
ATOM 3329 C CA . PRO B 1 153 ? 222.291 -35.815 15.665 1.00 25.87 137 PRO B CA 1
ATOM 3330 C C . PRO B 1 153 ? 221.464 -34.636 15.158 1.00 29.50 137 PRO B C 1
ATOM 3331 O O . PRO B 1 153 ? 220.522 -34.238 15.853 1.00 32.85 137 PRO B O 1
ATOM 3335 N N . TRP B 1 154 ? 221.762 -34.058 13.996 1.00 26.07 138 TRP B N 1
ATOM 3336 C CA . TRP B 1 154 ? 220.927 -32.983 13.470 1.00 27.05 138 TRP B CA 1
ATOM 3337 C C . TRP B 1 154 ? 219.666 -33.496 12.783 1.00 28.51 138 TRP B C 1
ATOM 3338 O O . TRP B 1 154 ? 218.793 -32.687 12.446 1.00 32.09 138 TRP B O 1
ATOM 3349 N N . TRP B 1 155 ? 219.541 -34.809 12.554 1.00 27.39 139 TRP B N 1
ATOM 3350 C CA . TRP B 1 155 ? 218.511 -35.291 11.636 1.00 26.67 139 TRP B CA 1
ATOM 3351 C C . TRP B 1 155 ? 217.106 -35.074 12.187 1.00 28.43 139 TRP B C 1
ATOM 3352 O O . TRP B 1 155 ? 216.203 -34.667 11.442 1.00 26.32 139 TRP B O 1
ATOM 3363 N N . ASN B 1 156 ? 216.898 -35.345 13.481 1.00 31.16 140 ASN B N 1
ATOM 3364 C CA . ASN B 1 156 ? 215.589 -35.120 14.092 1.00 28.10 140 ASN B CA 1
ATOM 3365 C C . ASN B 1 156 ? 215.113 -33.690 13.896 1.00 30.58 140 ASN B C 1
ATOM 3366 O O . ASN B 1 156 ? 213.905 -33.446 13.809 1.00 32.93 140 ASN B O 1
ATOM 3371 N N . SER B 1 157 ? 216.037 -32.726 13.821 1.00 31.71 141 SER B N 1
ATOM 3372 C CA . SER B 1 157 ? 215.613 -31.335 13.711 1.00 28.21 141 SER B CA 1
ATOM 3373 C C . SER B 1 157 ? 214.901 -31.059 12.397 1.00 32.64 141 SER B C 1
ATOM 3374 O O . SER B 1 157 ? 214.211 -30.041 12.284 1.00 38.21 141 SER B O 1
ATOM 3377 N N . MET B 1 158 ? 215.038 -31.940 11.413 1.00 30.07 142 MET B N 1
ATOM 3378 C CA . MET B 1 158 ? 214.327 -31.805 10.153 1.00 29.62 142 MET B CA 1
ATOM 3379 C C . MET B 1 158 ? 212.924 -32.393 10.192 1.00 34.90 142 MET B C 1
ATOM 3380 O O . MET B 1 158 ? 212.164 -32.194 9.239 1.00 37.32 142 MET B O 1
ATOM 3385 N N . GLY B 1 159 ? 212.562 -33.110 11.252 1.00 34.94 143 GLY B N 1
ATOM 3386 C CA . GLY B 1 159 ? 211.214 -33.603 11.399 1.00 32.88 143 GLY B CA 1
ATOM 3387 C C . GLY B 1 159 ? 210.857 -34.582 10.306 1.00 34.33 143 GLY B C 1
ATOM 3388 O O . GLY B 1 159 ? 211.726 -35.067 9.569 1.00 34.86 143 GLY B O 1
ATOM 3389 N N . PRO B 1 160 ? 209.563 -34.894 10.178 1.00 33.49 144 PRO B N 1
ATOM 3390 C CA . PRO B 1 160 ? 209.148 -35.923 9.210 1.00 35.54 144 PRO B CA 1
ATOM 3391 C C . PRO B 1 160 ? 209.255 -35.477 7.769 1.00 33.77 144 PRO B C 1
ATOM 3392 O O . PRO B 1 160 ? 209.226 -36.333 6.876 1.00 36.39 144 PRO B O 1
ATOM 3396 N N . ALA B 1 161 ? 209.391 -34.174 7.514 1.00 31.82 145 ALA B N 1
ATOM 3397 C CA . ALA B 1 161 ? 209.642 -33.707 6.155 1.00 33.63 145 ALA B CA 1
ATOM 3398 C C . ALA B 1 161 ? 211.065 -33.998 5.693 1.00 35.03 145 ALA B C 1
ATOM 3399 O O . ALA B 1 161 ? 211.305 -34.058 4.484 1.00 38.30 145 ALA B O 1
ATOM 3401 N N . GLY B 1 162 ? 212.007 -34.175 6.618 1.00 33.78 146 GLY B N 1
ATOM 3402 C CA . GLY B 1 162 ? 213.381 -34.454 6.273 1.00 30.52 146 GLY B CA 1
ATOM 3403 C C . GLY B 1 162 ? 213.513 -35.749 5.509 1.00 32.16 146 GLY B C 1
ATOM 3404 O O . GLY B 1 162 ? 212.609 -36.594 5.523 1.00 34.72 146 GLY B O 1
ATOM 3405 N N . PRO B 1 163 ? 214.632 -35.929 4.807 1.00 32.14 147 PRO B N 1
ATOM 3406 C CA . PRO B 1 163 ? 214.835 -37.158 4.029 1.00 28.86 147 PRO B CA 1
ATOM 3407 C C . PRO B 1 163 ? 215.197 -38.327 4.931 1.00 26.66 147 PRO B C 1
ATOM 3408 O O . PRO B 1 163 ? 215.385 -38.185 6.139 1.00 30.06 147 PRO B O 1
ATOM 3412 N N . GLU B 1 164 ? 215.263 -39.510 4.325 1.00 28.41 148 GLU B N 1
ATOM 3413 C CA . GLU B 1 164 ? 215.608 -40.703 5.083 1.00 29.48 148 GLU B CA 1
ATOM 3414 C C . GLU B 1 164 ? 217.099 -40.707 5.368 1.00 30.89 148 GLU B C 1
ATOM 3415 O O . GLU B 1 164 ? 217.912 -40.444 4.478 1.00 30.97 148 GLU B O 1
ATOM 3421 N N . CYS B 1 165 ? 217.448 -41.015 6.614 1.00 30.52 149 CYS B N 1
ATOM 3422 C CA . CYS B 1 165 ? 218.825 -41.029 7.081 1.00 29.75 149 CYS B CA 1
ATOM 3423 C C . CYS B 1 165 ? 219.398 -42.444 7.078 1.00 29.74 149 CYS B C 1
ATOM 3424 O O . CYS B 1 165 ? 220.378 -42.738 6.387 1.00 30.82 149 CYS B O 1
ATOM 3427 N N . VAL B 1 166 ? 218.773 -43.340 7.825 1.00 29.11 150 VAL B N 1
ATOM 3428 C CA . VAL B 1 166 ? 219.251 -44.701 7.988 1.00 28.72 150 VAL B CA 1
ATOM 3429 C C . VAL B 1 166 ? 218.041 -45.628 7.985 1.00 31.04 150 VAL B C 1
ATOM 3430 O O . VAL B 1 166 ? 216.940 -45.243 8.391 1.00 32.21 150 VAL B O 1
ATOM 3434 N N . ILE B 1 167 ? 218.236 -46.847 7.479 1.00 32.55 151 ILE B N 1
ATOM 3435 C CA . ILE B 1 167 ? 217.233 -47.898 7.587 1.00 28.86 151 ILE B CA 1
ATOM 3436 C C . ILE B 1 167 ? 217.938 -49.154 8.070 1.00 33.10 151 ILE B C 1
ATOM 3437 O O . ILE B 1 167 ? 219.151 -49.308 7.931 1.00 31.73 151 ILE B O 1
ATOM 3442 N N . ASN B 1 168 ? 217.161 -50.060 8.647 1.00 33.11 152 ASN B N 1
ATOM 3443 C CA . ASN B 1 168 ? 217.730 -51.219 9.316 1.00 32.89 152 ASN B CA 1
ATOM 3444 C C . ASN B 1 168 ? 216.920 -52.455 8.959 1.00 35.28 152 ASN B C 1
ATOM 3445 O O . ASN B 1 168 ? 215.724 -52.526 9.258 1.00 38.04 152 ASN B O 1
ATOM 3450 N N . PHE B 1 169 ? 217.559 -53.407 8.288 1.00 35.46 153 PHE B N 1
ATOM 3451 C CA . PHE B 1 169 ? 216.983 -54.732 8.079 1.00 36.62 153 PHE B CA 1
ATOM 3452 C C . PHE B 1 169 ? 217.365 -55.556 9.300 1.00 38.39 153 PHE B C 1
ATOM 3453 O O . PHE B 1 169 ? 218.434 -56.164 9.360 1.00 37.90 153 PHE B O 1
ATOM 3461 N N . PHE B 1 170 ? 216.482 -55.557 10.297 1.00 39.38 154 PHE B N 1
ATOM 3462 C CA . PHE B 1 170 ? 216.762 -56.152 11.603 1.00 37.83 154 PHE B CA 1
ATOM 3463 C C . PHE B 1 170 ? 216.235 -57.578 11.598 1.00 42.08 154 PHE B C 1
ATOM 3464 O O . PHE B 1 170 ? 215.037 -57.805 11.775 1.00 42.95 154 PHE B O 1
ATOM 3472 N N . CYS B 1 171 ? 217.137 -58.542 11.412 1.00 38.85 155 CYS B N 1
ATOM 3473 C CA . CYS B 1 171 ? 216.775 -59.930 11.149 1.00 41.49 155 CYS B CA 1
ATOM 3474 C C . CYS B 1 171 ? 216.869 -60.761 12.417 1.00 42.43 155 CYS B C 1
ATOM 3475 O O . CYS B 1 171 ? 217.885 -60.711 13.125 1.00 40.13 155 CYS B O 1
ATOM 3478 N N . ALA B 1 172 ? 215.822 -61.540 12.688 1.00 41.73 156 ALA B N 1
ATOM 3479 C CA . ALA B 1 172 ? 215.885 -62.506 13.775 1.00 41.26 156 ALA B CA 1
ATOM 3480 C C . ALA B 1 172 ? 216.802 -63.660 13.387 1.00 42.76 156 ALA B C 1
ATOM 3481 O O . ALA B 1 172 ? 216.651 -64.256 12.313 1.00 41.88 156 ALA B O 1
ATOM 3483 N N . VAL B 1 173 ? 217.771 -63.956 14.249 1.00 45.79 157 VAL B N 1
ATOM 3484 C CA . VAL B 1 173 ? 218.665 -65.101 14.075 1.00 44.88 157 VAL B CA 1
ATOM 3485 C C . VAL B 1 173 ? 218.203 -66.289 14.910 1.00 45.77 157 VAL B C 1
ATOM 3486 O O . VAL B 1 173 ? 218.172 -67.422 14.430 1.00 47.14 157 VAL B O 1
ATOM 3490 N N . THR B 1 174 ? 217.879 -66.049 16.173 1.00 41.35 158 THR B N 1
ATOM 3491 C CA . THR B 1 174 ? 217.021 -66.918 16.948 1.00 42.34 158 THR B CA 1
ATOM 3492 C C . THR B 1 174 ? 215.667 -66.240 17.080 1.00 45.12 158 THR B C 1
ATOM 3493 O O . THR B 1 174 ? 215.538 -65.052 16.768 1.00 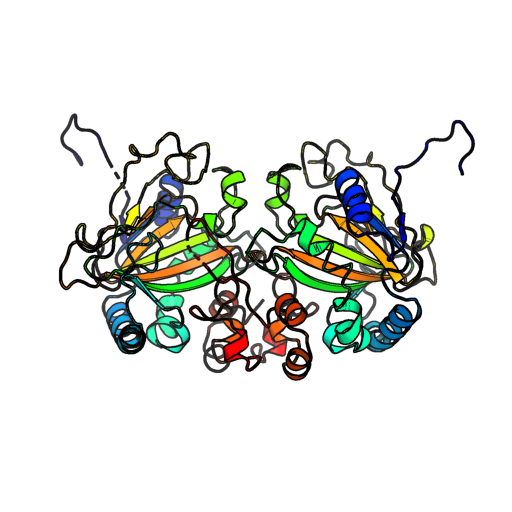47.28 158 THR B O 1
ATOM 3497 N N . PRO B 1 175 ? 214.618 -66.964 17.472 1.00 50.26 159 PRO B N 1
ATOM 3498 C CA . PRO B 1 175 ? 213.278 -66.360 17.458 1.00 47.90 159 PRO B CA 1
ATOM 3499 C C . PRO B 1 175 ? 213.119 -65.213 18.452 1.00 46.39 159 PRO B C 1
ATOM 3500 O O . PRO B 1 175 ? 213.724 -65.191 19.529 1.00 47.47 159 PRO B O 1
ATOM 3504 N N . PHE B 1 176 ? 212.291 -64.243 18.053 1.00 44.49 160 PHE B N 1
ATOM 3505 C CA . PHE B 1 176 ? 211.917 -63.099 18.876 1.00 43.21 160 PHE B CA 1
ATOM 3506 C C . PHE B 1 176 ? 210.590 -63.396 19.557 1.00 46.60 160 PHE B C 1
ATOM 3507 O O . PHE B 1 176 ? 209.588 -63.650 18.877 1.00 45.62 160 PHE B O 1
ATOM 3515 N N . THR B 1 177 ? 210.567 -63.332 20.883 1.00 45.41 161 THR B N 1
ATOM 3516 C CA . THR B 1 177 ? 209.323 -63.488 21.619 1.00 44.34 161 THR B CA 1
ATOM 3517 C C . THR B 1 177 ? 209.043 -62.241 22.445 1.00 51.45 161 THR B C 1
ATOM 3518 O O . THR B 1 177 ? 209.906 -61.373 22.638 1.00 47.68 161 THR B O 1
ATOM 3522 N N . GLU B 1 178 ? 207.803 -62.171 22.935 1.00 52.97 162 GLU B N 1
ATOM 3523 C CA . GLU B 1 178 ? 207.412 -61.106 23.849 1.00 51.93 162 GLU B CA 1
ATOM 3524 C C . GLU B 1 178 ? 208.218 -61.144 25.146 1.00 52.51 162 GLU B C 1
ATOM 3525 O O . GLU B 1 178 ? 208.281 -60.131 25.858 1.00 51.99 162 GLU B O 1
ATOM 3531 N N . GLU B 1 179 ? 208.867 -62.272 25.451 1.00 50.30 163 GLU B N 1
ATOM 3532 C CA . GLU B 1 179 ? 209.551 -62.462 26.725 1.00 50.53 163 GLU B CA 1
ATOM 3533 C C . GLU B 1 179 ? 211.073 -62.416 26.653 1.00 49.44 163 GLU B C 1
ATOM 3534 O O . GLU B 1 179 ? 211.704 -62.111 27.668 1.00 48.01 163 GLU B O 1
ATOM 3536 N N . ASN B 1 180 ? 211.691 -62.717 25.505 1.00 47.23 164 ASN B N 1
ATOM 3537 C CA . ASN B 1 180 ? 213.150 -62.786 25.428 1.00 48.18 164 ASN B CA 1
ATOM 3538 C C . ASN B 1 180 ? 213.799 -61.504 24.915 1.00 50.53 164 ASN B C 1
ATOM 3539 O O . ASN B 1 180 ? 215.018 -61.486 24.706 1.00 47.39 164 ASN B O 1
ATOM 3544 N N . GLY B 1 181 ? 213.026 -60.451 24.693 1.00 49.81 165 GLY B N 1
ATOM 3545 C CA . GLY B 1 181 ? 213.560 -59.167 24.318 1.00 47.73 165 GLY B CA 1
ATOM 3546 C C . GLY B 1 181 ? 213.319 -58.695 22.886 1.00 49.17 165 GLY B C 1
ATOM 3547 O O . GLY B 1 181 ? 214.089 -57.851 22.403 1.00 48.51 165 GLY B O 1
ATOM 3548 N N . ALA B 1 182 ? 212.287 -59.199 22.202 1.00 44.95 166 ALA B N 1
ATOM 3549 C CA . ALA B 1 182 ? 211.962 -58.695 20.875 1.00 43.13 166 ALA B CA 1
ATOM 3550 C C . ALA B 1 182 ? 211.791 -57.180 20.918 1.00 45.73 166 ALA B C 1
ATOM 3551 O O . ALA B 1 182 ? 211.332 -56.612 21.914 1.00 45.98 166 ALA B O 1
ATOM 3553 N N . THR B 1 183 ? 212.191 -56.517 19.833 1.00 46.72 167 THR B N 1
ATOM 3554 C CA . THR B 1 183 ? 212.164 -55.059 19.799 1.00 43.71 167 THR B CA 1
ATOM 3555 C C . THR B 1 183 ? 210.731 -54.555 19.924 1.00 44.73 167 THR B C 1
ATOM 3556 O O . THR B 1 183 ? 209.804 -55.121 19.339 1.00 43.44 167 THR B O 1
ATOM 3560 N N . ARG B 1 184 ? 210.553 -53.488 20.696 1.00 40.21 168 ARG B N 1
ATOM 3561 C CA . ARG B 1 184 ? 209.270 -52.806 20.777 1.00 44.87 168 ARG B CA 1
ATOM 3562 C C . ARG B 1 184 ? 209.281 -51.649 19.783 1.00 44.37 168 ARG B C 1
ATOM 3563 O O . ARG B 1 184 ? 210.085 -50.722 19.928 1.00 43.43 168 ARG B O 1
ATOM 3571 N N . LEU B 1 185 ? 208.410 -51.711 18.771 1.00 42.84 169 LEU B N 1
ATOM 3572 C CA . LEU B 1 185 ? 208.320 -50.696 17.727 1.00 40.52 169 LEU B CA 1
ATOM 3573 C C . LEU B 1 185 ? 207.163 -49.744 17.997 1.00 44.33 169 LEU B C 1
ATOM 3574 O O . LEU B 1 185 ? 206.185 -50.109 18.649 1.00 46.67 169 LEU B O 1
ATOM 3579 N N . VAL B 1 186 ? 207.272 -48.519 17.479 1.00 43.45 170 VAL B N 1
ATOM 3580 C CA . VAL B 1 186 ? 206.179 -47.544 17.548 1.00 38.63 170 VAL B CA 1
ATOM 3581 C C . VAL B 1 186 ? 205.783 -47.142 16.129 1.00 40.68 170 VAL B C 1
ATOM 3582 O O . VAL B 1 186 ? 206.193 -46.071 15.655 1.00 42.16 170 VAL B O 1
ATOM 3586 N N . PRO B 1 187 ? 205.004 -47.956 15.412 1.00 44.22 171 PRO B N 1
ATOM 3587 C CA . PRO B 1 187 ? 204.651 -47.601 14.029 1.00 37.64 171 PRO B CA 1
ATOM 3588 C C . PRO B 1 187 ? 204.019 -46.219 13.963 1.00 41.42 171 PRO B C 1
ATOM 3589 O O . PRO B 1 187 ? 203.304 -45.796 14.875 1.00 42.29 171 PRO B O 1
ATOM 3593 N N . GLY B 1 188 ? 204.334 -45.494 12.890 1.00 41.95 172 GLY B N 1
ATOM 3594 C CA . GLY B 1 188 ? 203.823 -44.155 12.692 1.00 37.10 172 GLY B CA 1
ATOM 3595 C C . GLY B 1 188 ? 204.549 -43.056 13.437 1.00 38.38 172 GLY B C 1
ATOM 3596 O O . GLY B 1 188 ? 204.209 -41.879 13.247 1.00 34.75 172 GLY B O 1
ATOM 3597 N N . SER B 1 189 ? 205.534 -43.386 14.282 1.00 39.91 173 SER B N 1
ATOM 3598 C CA .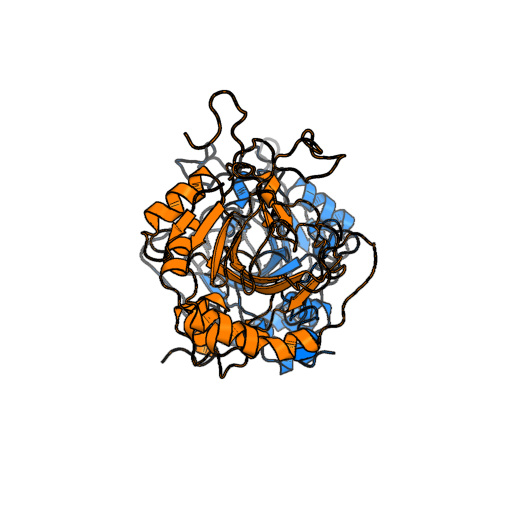 SER B 1 189 ? 206.301 -42.340 14.950 1.00 38.58 173 SER B CA 1
ATOM 3599 C C . SER B 1 189 ? 207.215 -41.585 13.990 1.00 36.28 173 SER B C 1
ATOM 3600 O O . SER B 1 189 ? 207.831 -40.596 14.396 1.00 35.03 173 SER B O 1
ATOM 3603 N N . HIS B 1 190 ? 207.318 -42.032 12.739 1.00 35.86 174 HIS B N 1
ATOM 3604 C CA . HIS B 1 190 ? 208.010 -41.306 11.686 1.00 36.66 174 HIS B CA 1
ATOM 3605 C C . HIS B 1 190 ? 207.161 -40.190 11.100 1.00 40.38 174 HIS B C 1
ATOM 3606 O O . HIS B 1 190 ? 207.652 -39.445 10.237 1.00 39.72 174 HIS B O 1
ATOM 3613 N N . LEU B 1 191 ? 205.906 -40.059 11.543 1.00 40.38 175 LEU B N 1
ATOM 3614 C CA . LEU B 1 191 ? 205.029 -38.990 11.088 1.00 35.96 175 LEU B CA 1
ATOM 3615 C C . LEU B 1 191 ? 204.636 -38.027 12.195 1.00 36.99 175 LEU B C 1
ATOM 3616 O O . LEU B 1 191 ? 203.881 -37.089 11.925 1.00 41.50 175 LEU B O 1
ATOM 3621 N N . TRP B 1 192 ? 205.136 -38.205 13.421 1.00 36.19 176 TRP B N 1
ATOM 3622 C CA . TRP B 1 192 ? 204.896 -37.206 14.455 1.00 35.22 176 TRP B CA 1
ATOM 3623 C C . TRP B 1 192 ? 205.440 -35.852 14.005 1.00 39.39 176 TRP B C 1
ATOM 3624 O O . TRP B 1 192 ? 206.420 -35.786 13.258 1.00 37.35 176 TRP B O 1
ATOM 3635 N N . PRO B 1 193 ? 204.832 -34.751 14.457 1.00 41.09 177 PRO B N 1
ATOM 3636 C CA . PRO B 1 193 ? 205.250 -33.433 13.954 1.00 37.09 177 PRO B CA 1
ATOM 3637 C C . PRO B 1 193 ? 206.566 -32.952 14.524 1.00 39.30 177 PRO B C 1
ATOM 3638 O O . PRO B 1 193 ? 207.228 -32.122 13.889 1.00 41.43 177 PRO B O 1
ATOM 3642 N N . GLU B 1 194 ? 206.947 -33.396 15.717 1.00 39.77 178 GLU B N 1
ATOM 3643 C CA . GLU B 1 194 ? 208.227 -33.043 16.313 1.00 37.74 178 GLU B CA 1
ATOM 3644 C C . GLU B 1 194 ? 208.974 -34.327 16.631 1.00 36.84 178 GLU B C 1
ATOM 3645 O O . GLU B 1 194 ? 208.413 -35.239 17.251 1.00 38.67 178 GLU B O 1
ATOM 3647 N N . PHE B 1 195 ? 210.225 -34.409 16.172 1.00 36.78 179 PHE B N 1
ATOM 3648 C CA . PHE B 1 195 ? 211.133 -35.504 16.508 1.00 32.09 179 PHE B CA 1
ATOM 3649 C C . PHE B 1 195 ? 212.023 -35.035 17.650 1.00 34.99 179 PHE B C 1
ATOM 3650 O O . PHE B 1 195 ? 212.898 -34.188 17.449 1.00 35.55 179 PHE B O 1
ATOM 3658 N N . THR B 1 196 ? 211.806 -35.582 18.842 1.00 36.81 180 THR B N 1
ATOM 3659 C CA . THR B 1 196 ? 212.598 -35.265 20.022 1.00 36.11 180 THR B CA 1
ATOM 3660 C C . THR B 1 196 ? 213.290 -36.527 20.527 1.00 35.68 180 THR B C 1
ATOM 3661 O O . THR B 1 196 ? 212.978 -37.648 20.108 1.00 33.51 180 THR B O 1
ATOM 3665 N N . GLN B 1 197 ? 214.254 -36.323 21.427 1.00 37.85 181 GLN B N 1
ATOM 3666 C CA . GLN B 1 197 ? 214.684 -37.391 22.322 1.00 38.22 181 GLN B CA 1
ATOM 3667 C C . GLN B 1 197 ? 213.480 -37.948 23.076 1.00 41.41 181 GLN B C 1
ATOM 3668 O O . GLN B 1 197 ? 212.562 -37.207 23.445 1.00 37.51 181 GLN B O 1
ATOM 3674 N N . ILE B 1 198 ? 213.486 -39.263 23.313 1.00 40.29 182 ILE B N 1
ATOM 3675 C CA . ILE B 1 198 ? 212.381 -39.890 24.033 1.00 40.06 182 ILE B CA 1
ATOM 3676 C C . ILE B 1 198 ? 212.753 -40.057 25.502 1.00 41.55 182 ILE B C 1
ATOM 3677 O O . ILE B 1 198 ? 213.205 -41.126 25.933 1.00 43.87 182 ILE B O 1
ATOM 3682 N N . ASN B 1 199 ? 212.584 -38.991 26.281 1.00 41.99 183 ASN B N 1
ATOM 3683 C CA . ASN B 1 199 ? 212.818 -39.048 27.715 1.00 45.15 183 ASN B CA 1
ATOM 3684 C C . ASN B 1 199 ? 211.779 -38.182 28.410 1.00 45.47 183 ASN B C 1
ATOM 3685 O O . ASN B 1 199 ? 211.061 -37.403 27.772 1.00 45.49 183 ASN B O 1
ATOM 3690 N N . GLU B 1 200 ? 211.711 -38.327 29.739 1.00 47.10 184 GLU B N 1
ATOM 3691 C CA . GLU B 1 200 ? 210.728 -37.591 30.529 1.00 47.50 184 GLU B CA 1
ATOM 3692 C C . GLU B 1 200 ? 210.841 -36.086 30.319 1.00 46.73 184 GLU B C 1
ATOM 3693 O O . GLU B 1 200 ? 209.826 -35.378 30.353 1.00 50.60 184 GLU B O 1
ATOM 3695 N N . ARG B 1 201 ? 212.055 -35.577 30.090 1.00 47.72 185 ARG B N 1
ATOM 3696 C CA . ARG B 1 201 ? 212.243 -34.132 29.981 1.00 49.02 185 ARG B CA 1
ATOM 3697 C C . ARG B 1 201 ? 211.841 -33.603 28.609 1.00 47.38 185 ARG B C 1
ATOM 3698 O O . ARG B 1 201 ? 211.209 -32.545 28.512 1.00 48.19 185 ARG B O 1
ATOM 3700 N N . ASP B 1 202 ? 212.179 -34.327 27.538 1.00 45.85 186 ASP B N 1
ATOM 3701 C CA . ASP B 1 202 ? 212.044 -33.784 26.190 1.00 45.60 186 ASP B CA 1
ATOM 3702 C C . ASP B 1 202 ? 210.814 -34.285 25.430 1.00 44.70 186 ASP B C 1
ATOM 3703 O O . ASP B 1 202 ? 210.431 -33.659 24.436 1.00 42.09 186 ASP B O 1
ATOM 3708 N N . CYS B 1 203 ? 210.175 -35.373 25.865 1.00 43.90 187 CYS B N 1
ATOM 3709 C CA . CYS B 1 203 ? 209.068 -35.955 25.107 1.00 45.63 187 CYS B CA 1
ATOM 3710 C C . CYS B 1 203 ? 207.733 -35.811 25.834 1.00 47.98 187 CYS B C 1
ATOM 3711 O O . CYS B 1 203 ? 207.494 -36.529 26.820 1.00 46.21 187 CYS B O 1
ATOM 3714 N N . PRO B 1 204 ? 206.816 -34.950 25.367 1.00 49.48 188 PRO B N 1
ATOM 3715 C CA . PRO B 1 204 ? 205.538 -34.778 26.081 1.00 49.49 188 PRO B CA 1
ATOM 3716 C C . PRO B 1 204 ? 204.724 -36.054 26.186 1.00 48.94 188 PRO B C 1
ATOM 3717 O O . PRO B 1 204 ? 203.879 -36.158 27.081 1.00 47.93 188 PRO B O 1
ATOM 3721 N N . GLN B 1 205 ? 204.950 -37.027 25.310 1.00 46.84 189 GLN B N 1
ATOM 3722 C CA . GLN B 1 205 ? 204.197 -38.269 25.324 1.00 45.03 189 GLN B CA 1
ATOM 3723 C C . GLN B 1 205 ? 204.877 -39.357 26.139 1.00 44.52 189 GLN B C 1
ATOM 3724 O O . GLN B 1 205 ? 204.430 -40.507 26.094 1.00 45.52 189 GLN B O 1
ATOM 3730 N N . PHE B 1 206 ? 205.939 -39.025 26.879 1.00 42.88 190 PHE B N 1
ATOM 3731 C CA . PHE B 1 206 ? 206.726 -40.049 27.568 1.00 47.10 190 PHE B CA 1
ATOM 3732 C C . PHE B 1 206 ? 205.880 -40.753 28.626 1.00 44.18 190 PHE B C 1
ATOM 3733 O O . PHE B 1 206 ? 205.195 -40.104 29.423 1.00 47.33 190 PHE B O 1
ATOM 3741 N N . GLY B 1 207 ? 205.920 -42.087 28.619 1.00 44.43 191 GLY B N 1
ATOM 3742 C CA . GLY B 1 207 ? 205.078 -42.895 29.474 1.00 45.64 191 GLY B CA 1
ATOM 3743 C C . GLY B 1 207 ? 203.755 -43.312 28.861 1.00 42.77 191 GLY B C 1
ATOM 3744 O O . GLY B 1 207 ? 203.149 -44.278 29.334 1.00 44.89 191 GLY B O 1
ATOM 3745 N N . LYS B 1 208 ? 203.291 -42.614 27.824 1.00 41.21 192 LYS B N 1
ATOM 3746 C CA . LYS B 1 208 ? 202.063 -42.958 27.118 1.00 41.36 192 LYS B CA 1
ATOM 3747 C C . LYS B 1 208 ? 202.331 -43.388 25.679 1.00 44.25 192 LYS B C 1
ATOM 3748 O O . LYS B 1 208 ? 201.432 -43.315 24.835 1.00 43.10 192 LYS B O 1
ATOM 3754 N N . ILE B 1 209 ? 203.548 -43.830 25.377 1.00 44.68 193 ILE B N 1
ATOM 3755 C CA . ILE B 1 209 ? 203.934 -44.172 24.013 1.00 41.25 193 ILE B CA 1
ATOM 3756 C C . ILE B 1 209 ? 203.618 -45.638 23.785 1.00 42.45 193 ILE B C 1
ATOM 3757 O O . ILE B 1 209 ? 204.100 -46.509 24.518 1.00 40.04 193 ILE B O 1
ATOM 3762 N N . GLU B 1 210 ? 202.830 -45.915 22.757 1.00 41.95 194 GLU B N 1
ATOM 3763 C CA . GLU B 1 210 ? 202.314 -47.253 22.539 1.00 42.94 194 GLU B CA 1
ATOM 3764 C C . GLU B 1 210 ? 203.207 -48.055 21.599 1.00 41.34 194 GLU B C 1
ATOM 3765 O O . GLU B 1 210 ? 203.501 -47.620 20.482 1.00 41.56 194 GLU B O 1
ATOM 3771 N N . THR B 1 211 ? 203.594 -49.248 22.038 1.00 42.25 195 THR B N 1
ATOM 3772 C CA . THR B 1 211 ? 204.501 -50.102 21.293 1.00 42.21 195 THR B CA 1
ATOM 3773 C C . THR B 1 211 ? 203.797 -51.351 20.785 1.00 41.80 195 THR B C 1
ATOM 3774 O O . THR B 1 211 ? 202.717 -51.727 21.245 1.00 44.40 195 THR B O 1
ATOM 3778 N N . VAL B 1 212 ? 204.437 -51.991 19.817 1.00 41.78 196 VAL B N 1
ATOM 3779 C CA . VAL B 1 212 ? 204.125 -53.366 19.449 1.00 46.39 196 VAL B CA 1
ATOM 3780 C C . VAL B 1 212 ? 205.448 -54.121 19.364 1.00 48.42 196 VAL B C 1
ATOM 3781 O O . VAL B 1 212 ? 206.449 -53.564 18.889 1.00 48.47 196 VAL B O 1
ATOM 3785 N N . PRO B 1 213 ? 205.526 -55.348 19.866 1.00 50.59 197 PRO B N 1
ATOM 3786 C CA . PRO B 1 213 ? 206.754 -56.136 19.710 1.00 49.13 197 PRO B CA 1
ATOM 3787 C C . PRO B 1 213 ? 206.867 -56.776 18.336 1.00 49.32 197 PRO B C 1
ATOM 3788 O O . PRO B 1 213 ? 205.873 -57.098 17.680 1.00 48.05 197 PRO B O 1
ATOM 3792 N N . ALA B 1 214 ? 208.117 -56.955 17.907 1.00 49.39 198 ALA B N 1
ATOM 3793 C CA . ALA B 1 214 ? 208.440 -57.586 16.626 1.00 49.71 198 ALA B CA 1
ATOM 3794 C C . ALA B 1 214 ? 208.659 -59.075 16.877 1.00 48.08 198 ALA B C 1
ATOM 3795 O O . ALA B 1 214 ? 209.765 -59.521 17.194 1.00 44.41 198 ALA B O 1
ATOM 3797 N N . ILE B 1 215 ? 207.575 -59.846 16.747 1.00 50.32 199 ILE B N 1
ATOM 3798 C CA . ILE B 1 215 ? 207.593 -61.292 16.950 1.00 46.57 199 ILE B CA 1
ATOM 3799 C C . ILE B 1 215 ? 207.979 -61.948 15.631 1.00 47.11 199 ILE B C 1
ATOM 3800 O O . ILE B 1 215 ? 207.337 -61.712 14.598 1.00 47.11 199 ILE B O 1
ATOM 3805 N N . MET B 1 216 ? 209.025 -62.773 15.663 1.00 44.30 200 MET B N 1
ATOM 3806 C CA . MET B 1 216 ? 209.667 -63.219 14.436 1.00 46.65 200 MET B CA 1
ATOM 3807 C C . MET B 1 216 ? 210.318 -64.574 14.649 1.00 44.64 200 MET B C 1
ATOM 3808 O O . MET B 1 216 ? 210.842 -64.870 15.727 1.00 42.71 200 MET B O 1
ATOM 3813 N N . GLN B 1 217 ? 210.290 -65.380 13.600 1.00 42.63 201 GLN B N 1
ATOM 3814 C CA . GLN B 1 217 ? 211.028 -66.620 13.459 1.00 45.96 201 GLN B CA 1
ATOM 3815 C C . GLN B 1 217 ? 212.381 -66.342 12.832 1.00 47.47 201 GLN B C 1
ATOM 3816 O O . GLN B 1 217 ? 212.579 -65.288 12.215 1.00 49.87 201 GLN B O 1
ATOM 3822 N N . PRO B 1 218 ? 213.343 -67.248 12.996 1.00 44.51 202 PRO B N 1
ATOM 3823 C CA . PRO B 1 218 ? 214.625 -67.107 12.291 1.00 46.50 202 PRO B CA 1
ATOM 3824 C C . PRO B 1 218 ? 214.430 -66.872 10.800 1.00 48.24 202 PRO B C 1
ATOM 3825 O O . PRO B 1 218 ? 213.648 -67.564 10.140 1.00 46.76 202 PRO B O 1
ATOM 3829 N N . GLY B 1 219 ? 215.140 -65.872 10.266 1.00 44.36 203 GLY B N 1
ATOM 3830 C CA . GLY B 1 219 ? 215.063 -65.514 8.868 1.00 41.25 203 GLY B CA 1
ATOM 3831 C C . GLY B 1 219 ? 214.131 -64.354 8.588 1.00 45.68 203 GLY B C 1
ATOM 3832 O O . GLY B 1 219 ? 214.349 -63.611 7.624 1.00 49.17 203 GLY B O 1
ATOM 3833 N N . ASP B 1 220 ? 213.092 -64.189 9.401 1.00 46.22 204 ASP B N 1
ATOM 3834 C CA . ASP B 1 220 ? 212.300 -62.976 9.348 1.00 41.03 204 ASP B CA 1
ATOM 3835 C C . ASP B 1 220 ? 213.181 -61.763 9.629 1.00 44.84 204 ASP B C 1
ATOM 3836 O O . ASP B 1 220 ? 214.223 -61.845 10.286 1.00 41.13 204 ASP B O 1
ATOM 3841 N N . CYS B 1 221 ? 212.734 -60.617 9.136 1.00 42.32 205 CYS B N 1
ATOM 3842 C CA . CYS B 1 221 ? 213.295 -59.352 9.565 1.00 41.06 205 CYS B CA 1
ATOM 3843 C C . CYS B 1 221 ? 212.172 -58.330 9.579 1.00 43.59 205 CYS B C 1
ATOM 3844 O O . CYS B 1 221 ? 211.085 -58.558 9.031 1.00 45.24 205 CYS B O 1
ATOM 3847 N N . TYR B 1 222 ? 212.434 -57.197 10.219 1.00 38.37 206 TYR B N 1
ATOM 3848 C CA . TYR B 1 222 ? 211.624 -56.009 10.002 1.00 39.18 206 TYR B CA 1
ATOM 3849 C C . TYR B 1 222 ? 212.508 -54.908 9.434 1.00 40.32 206 TYR B C 1
ATOM 3850 O O . TYR B 1 222 ? 213.596 -54.637 9.953 1.00 39.16 206 TYR B O 1
ATOM 3859 N N . LEU B 1 223 ? 212.063 -54.328 8.331 1.00 40.49 207 LEU B N 1
ATOM 3860 C CA . LEU B 1 223 ? 212.678 -53.134 7.782 1.00 37.64 207 LEU B CA 1
ATOM 3861 C C . LEU B 1 223 ? 212.143 -51.943 8.562 1.00 39.23 207 LEU B C 1
ATOM 3862 O O . LEU B 1 223 ? 210.931 -51.746 8.625 1.00 39.27 207 LEU B O 1
ATOM 3867 N N . MET B 1 224 ? 213.024 -51.167 9.185 1.00 39.03 208 MET B N 1
ATOM 3868 C CA . MET B 1 224 ? 212.579 -50.038 9.988 1.00 35.76 208 MET B CA 1
ATOM 3869 C C . MET B 1 224 ? 213.257 -48.758 9.532 1.00 36.54 208 MET B C 1
ATOM 3870 O O . MET B 1 224 ? 214.457 -48.745 9.231 1.00 35.84 208 MET B O 1
ATOM 3875 N N . SER B 1 225 ? 212.474 -47.685 9.498 1.00 38.16 209 SER B N 1
ATOM 3876 C CA . SER B 1 225 ? 212.971 -46.352 9.200 1.00 33.46 209 SER B CA 1
ATOM 3877 C C . SER B 1 225 ? 213.714 -45.780 10.400 1.00 35.26 209 SER B C 1
ATOM 3878 O O . SER B 1 225 ? 213.394 -46.075 11.556 1.00 32.58 209 SER B O 1
ATOM 3881 N N . GLY B 1 226 ? 214.742 -44.972 10.115 1.00 34.59 210 GLY B N 1
ATOM 3882 C CA . GLY B 1 226 ? 215.470 -44.310 11.184 1.00 28.72 210 GLY B CA 1
ATOM 3883 C C . GLY B 1 226 ? 214.665 -43.271 11.937 1.00 27.78 210 GLY B C 1
ATOM 3884 O O . GLY B 1 226 ? 215.136 -42.770 12.961 1.00 29.57 210 GLY B O 1
ATOM 3885 N N . LYS B 1 227 ? 213.466 -42.949 11.463 1.00 30.68 211 LYS B N 1
ATOM 3886 C CA . LYS B 1 227 ? 212.559 -42.007 12.112 1.00 31.81 211 LYS B CA 1
ATOM 3887 C C . LYS B 1 227 ? 211.612 -42.660 13.126 1.00 32.06 211 LYS B C 1
ATOM 3888 O O . LYS B 1 227 ? 210.904 -41.939 13.831 1.00 31.79 211 LYS B O 1
ATOM 3894 N N . VAL B 1 228 ? 211.613 -43.991 13.243 1.00 32.63 212 VAL B N 1
ATOM 3895 C CA . VAL B 1 228 ? 210.665 -44.724 14.079 1.00 33.81 212 VAL B CA 1
ATOM 3896 C C . VAL B 1 228 ? 211.251 -44.964 15.472 1.00 35.46 212 VAL B C 1
ATOM 3897 O O . VAL B 1 228 ? 212.380 -45.457 15.618 1.00 32.25 212 VAL B O 1
ATOM 3901 N N . ILE B 1 229 ? 210.474 -44.617 16.504 1.00 37.06 213 ILE B N 1
ATOM 3902 C CA . ILE B 1 229 ? 210.882 -44.858 17.883 1.00 34.12 213 ILE B CA 1
ATOM 3903 C C . ILE B 1 229 ? 210.842 -46.347 18.165 1.00 36.64 213 ILE B C 1
ATOM 3904 O O . ILE B 1 229 ? 209.929 -47.055 17.716 1.00 35.53 213 ILE B O 1
ATOM 3909 N N . HIS B 1 230 ? 211.820 -46.832 18.920 1.00 37.17 214 HIS B N 1
ATOM 3910 C CA . HIS B 1 230 ? 211.881 -48.258 19.212 1.00 36.59 214 HIS B CA 1
ATOM 3911 C C . HIS B 1 230 ? 212.930 -48.489 20.286 1.00 36.95 214 HIS B C 1
ATOM 3912 O O . HIS B 1 230 ? 213.634 -47.566 20.708 1.00 37.61 214 HIS B O 1
ATOM 3919 N N . GLY B 1 231 ? 213.032 -49.748 20.713 1.00 35.97 215 GLY B N 1
ATOM 3920 C CA . GLY B 1 231 ? 213.967 -50.182 21.730 1.00 38.25 215 GLY B CA 1
ATOM 3921 C C . GLY B 1 231 ? 213.822 -51.664 22.012 1.00 41.40 215 GLY B C 1
ATOM 3922 O O . GLY B 1 231 ? 212.721 -52.215 21.904 1.00 45.03 215 GLY B O 1
ATOM 3923 N N . ALA B 1 232 ? 214.918 -52.330 22.362 1.00 40.36 216 ALA B N 1
ATOM 3924 C CA . ALA B 1 232 ? 214.835 -53.740 22.705 1.00 42.25 216 ALA B CA 1
ATOM 3925 C C . ALA B 1 232 ? 214.107 -53.925 24.029 1.00 43.33 216 ALA B C 1
ATOM 3926 O O . ALA B 1 232 ? 214.207 -53.104 24.951 1.00 40.54 216 ALA B O 1
ATOM 3928 N N . GLY B 1 233 ? 213.371 -55.021 24.119 1.00 44.63 217 GLY B N 1
ATOM 3929 C CA . GLY B 1 233 ? 212.665 -55.324 25.339 1.00 46.74 217 GLY B CA 1
ATOM 3930 C C . GLY B 1 233 ? 213.561 -55.939 26.397 1.00 47.40 217 GLY B C 1
ATOM 3931 O O . GLY B 1 233 ? 214.682 -56.386 26.136 1.00 43.89 217 GLY B O 1
ATOM 3932 N N . HIS B 1 234 ? 213.049 -55.931 27.623 1.00 48.38 218 HIS B N 1
ATOM 3933 C CA . HIS B 1 234 ? 213.670 -56.683 28.700 1.00 48.28 218 HIS B CA 1
ATOM 3934 C C . HIS B 1 234 ? 213.575 -58.174 28.408 1.00 46.44 218 HIS B C 1
ATOM 3935 O O . HIS B 1 234 ? 212.534 -58.672 27.967 1.00 49.61 218 HIS B O 1
ATOM 3942 N N . ASN B 1 235 ? 214.676 -58.885 28.623 1.00 45.18 219 ASN B N 1
ATOM 3943 C CA . ASN B 1 235 ? 214.726 -60.330 28.395 1.00 50.82 219 ASN B CA 1
ATOM 3944 C C . ASN B 1 235 ? 214.516 -61.005 29.745 1.00 49.43 219 ASN B C 1
ATOM 3945 O O . ASN B 1 235 ? 215.462 -61.273 30.481 1.00 48.00 219 ASN B O 1
ATOM 3950 N N . ALA B 1 236 ? 213.257 -61.294 30.060 1.00 52.49 220 ALA B N 1
ATOM 3951 C CA . ALA B 1 236 ? 212.895 -61.834 31.363 1.00 54.96 220 ALA B CA 1
ATOM 3952 C C . ALA B 1 236 ? 213.147 -63.327 31.486 1.00 53.49 220 ALA B C 1
ATOM 3953 O O . ALA B 1 236 ? 212.766 -63.901 32.511 1.00 57.34 220 ALA B O 1
ATOM 3955 N N . THR B 1 237 ? 213.780 -63.965 30.496 1.00 52.16 221 THR B N 1
ATOM 3956 C CA . THR B 1 237 ? 213.957 -65.410 30.511 1.00 49.58 221 THR B CA 1
ATOM 3957 C C . THR B 1 237 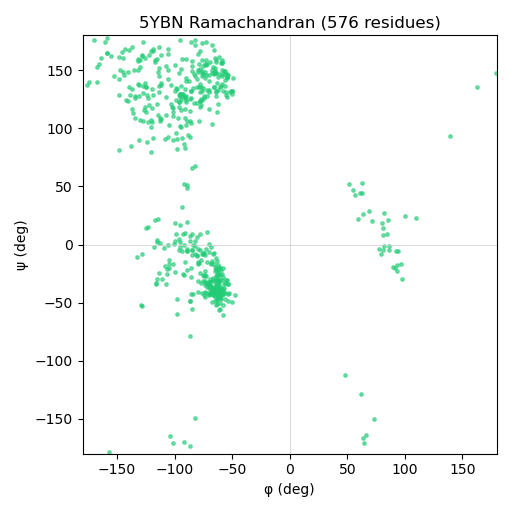? 215.218 -65.784 31.290 1.00 52.36 221 THR B C 1
ATOM 3958 O O . THR B 1 237 ? 215.870 -64.945 31.920 1.00 52.41 221 THR B O 1
ATOM 3962 N N . THR B 1 238 ? 215.559 -67.073 31.246 1.00 51.21 222 THR B N 1
ATOM 3963 C CA . THR B 1 238 ? 216.658 -67.670 31.989 1.00 52.16 222 THR B CA 1
ATOM 3964 C C . THR B 1 238 ? 217.756 -68.211 31.092 1.00 51.44 222 THR B C 1
ATOM 3965 O O . THR B 1 238 ? 218.921 -68.238 31.499 1.00 46.24 222 THR B O 1
ATOM 3969 N N . THR B 1 239 ? 217.406 -68.655 29.886 1.00 52.42 223 THR B N 1
ATOM 3970 C CA . THR B 1 239 ? 218.327 -69.334 28.992 1.00 51.47 223 THR B CA 1
ATOM 3971 C C . THR B 1 239 ? 218.289 -68.806 27.561 1.00 51.61 223 THR B C 1
ATOM 3972 O O . THR B 1 239 ? 219.177 -69.158 26.773 1.00 51.30 223 THR B O 1
ATOM 3976 N N . ASP B 1 240 ? 217.307 -67.972 27.203 1.00 49.62 224 ASP B N 1
ATOM 3977 C CA . ASP B 1 240 ? 217.100 -67.555 25.820 1.00 49.64 224 ASP B CA 1
ATOM 3978 C C . ASP B 1 240 ? 217.965 -66.332 25.517 1.00 49.05 224 ASP B C 1
ATOM 3979 O O . ASP B 1 240 ? 217.672 -65.217 25.968 1.00 46.36 224 ASP B O 1
ATOM 3984 N N . ARG B 1 241 ? 219.033 -66.551 24.754 1.00 49.83 225 ARG B N 1
ATOM 3985 C CA . ARG B 1 241 ? 219.849 -65.474 24.197 1.00 47.76 225 ARG B CA 1
ATOM 3986 C C . ARG B 1 241 ? 219.255 -65.128 22.836 1.00 45.38 225 ARG B C 1
ATOM 3987 O O . ARG B 1 241 ? 219.439 -65.862 21.858 1.00 46.39 225 ARG B O 1
ATOM 3995 N N . ARG B 1 242 ? 218.511 -64.024 22.781 1.00 44.76 226 ARG B N 1
ATOM 3996 C CA . ARG B 1 242 ? 217.803 -63.608 21.571 1.00 43.46 226 ARG B CA 1
ATOM 3997 C C . ARG B 1 242 ? 218.801 -62.952 20.623 1.00 44.51 226 ARG B C 1
ATOM 3998 O O . ARG B 1 242 ? 219.241 -61.821 20.859 1.00 46.48 226 ARG B O 1
ATOM 4006 N N . ARG B 1 243 ? 219.160 -63.657 19.555 1.00 42.57 227 ARG B N 1
ATOM 4007 C CA . ARG B 1 243 ? 220.200 -63.222 18.632 1.00 42.20 227 ARG B CA 1
ATOM 4008 C C . ARG B 1 243 ? 219.558 -62.559 17.418 1.00 44.74 227 ARG B C 1
ATOM 4009 O O . ARG B 1 243 ? 218.586 -63.086 16.863 1.00 41.01 227 ARG B O 1
ATOM 4017 N N . ALA B 1 244 ? 220.100 -61.401 17.016 1.00 41.33 228 ALA B N 1
ATOM 4018 C CA . ALA B 1 244 ? 219.598 -60.635 15.880 1.00 37.27 228 ALA B CA 1
ATOM 4019 C C . ALA B 1 244 ? 220.751 -60.265 14.951 1.00 38.57 228 ALA B C 1
ATOM 4020 O O . ALA B 1 244 ? 221.916 -60.252 15.356 1.00 36.06 228 ALA B O 1
ATOM 4022 N N . LEU B 1 245 ? 220.414 -59.965 13.690 1.00 36.47 229 LEU B N 1
ATOM 4023 C CA . LEU B 1 245 ? 221.368 -59.443 12.703 1.00 39.14 229 LEU B CA 1
ATOM 4024 C C . LEU B 1 245 ? 220.846 -58.122 12.123 1.00 39.55 229 LEU B C 1
ATOM 4025 O O . LEU B 1 245 ? 219.828 -58.104 11.419 1.00 37.49 229 LEU B O 1
ATOM 4030 N N . ALA B 1 246 ? 221.549 -57.018 12.401 1.00 35.32 230 ALA B N 1
ATOM 4031 C CA . ALA B 1 246 ? 221.136 -55.686 11.961 1.00 35.76 230 ALA B CA 1
ATOM 4032 C C . ALA B 1 246 ? 221.954 -55.256 10.748 1.00 35.49 230 ALA B C 1
ATOM 4033 O O . ALA B 1 246 ? 223.182 -55.141 10.833 1.00 37.15 230 ALA B O 1
ATOM 4035 N N . LEU B 1 247 ? 221.271 -55.029 9.623 1.00 35.30 231 LEU B N 1
ATOM 4036 C CA . LEU B 1 247 ? 221.875 -54.505 8.396 1.00 33.72 231 LEU B CA 1
ATOM 4037 C C . LEU B 1 247 ? 221.523 -53.025 8.329 1.00 33.44 231 LEU B C 1
ATOM 4038 O O . LEU B 1 247 ? 220.499 -52.639 7.774 1.00 33.95 231 LEU B O 1
ATOM 4043 N N . ALA B 1 248 ? 222.372 -52.189 8.910 1.00 33.04 232 ALA B N 1
ATOM 4044 C CA . ALA B 1 248 ? 222.122 -50.758 8.932 1.00 32.69 232 ALA B CA 1
ATOM 4045 C C . ALA B 1 248 ? 222.665 -50.145 7.647 1.00 30.98 232 ALA B C 1
ATOM 4046 O O . ALA B 1 248 ? 223.833 -50.352 7.307 1.00 30.17 232 ALA B O 1
ATOM 4048 N N . ILE B 1 249 ? 221.813 -49.405 6.931 1.00 30.66 233 ILE B N 1
ATOM 4049 C CA . ILE B 1 249 ? 222.147 -48.843 5.625 1.00 27.80 233 ILE B CA 1
ATOM 4050 C C . ILE B 1 249 ? 221.855 -47.350 5.658 1.00 31.16 233 ILE B C 1
ATOM 4051 O O . ILE B 1 249 ? 220.837 -46.922 6.214 1.00 28.59 233 ILE B O 1
ATOM 4056 N N . ILE B 1 250 ? 222.778 -46.548 5.102 1.00 30.37 234 ILE B N 1
ATOM 4057 C CA . ILE B 1 250 ? 222.728 -45.094 5.208 1.00 25.24 234 ILE B CA 1
ATOM 4058 C C . ILE B 1 250 ? 222.853 -44.487 3.821 1.00 26.52 234 ILE B C 1
ATOM 4059 O O . ILE B 1 250 ? 223.277 -45.147 2.872 1.00 27.55 234 ILE B O 1
ATOM 4064 N N . ARG B 1 251 ? 222.460 -43.212 3.713 1.00 26.49 235 ARG B N 1
ATOM 4065 C CA . ARG B 1 251 ? 222.718 -42.442 2.499 1.00 26.07 235 ARG B CA 1
ATOM 4066 C C . ARG B 1 251 ? 224.212 -42.444 2.194 1.00 24.75 235 ARG B C 1
ATOM 4067 O O . ARG B 1 251 ? 225.045 -42.489 3.099 1.00 26.55 235 ARG B O 1
ATOM 4075 N N . ARG B 1 252 ? 224.557 -42.380 0.903 1.00 26.98 236 ARG B N 1
ATOM 4076 C CA . ARG B 1 252 ? 225.967 -42.392 0.503 1.00 26.60 236 ARG B CA 1
ATOM 4077 C C . ARG B 1 252 ? 226.748 -41.195 1.056 1.00 25.97 236 ARG B C 1
ATOM 4078 O O . ARG B 1 252 ? 227.975 -41.245 1.109 1.00 26.96 236 ARG B O 1
ATOM 4086 N N . GLU B 1 253 ? 226.075 -40.126 1.463 1.00 26.10 237 GLU B N 1
ATOM 4087 C CA . GLU B 1 253 ? 226.721 -38.930 1.986 1.00 24.84 237 GLU B CA 1
ATOM 4088 C C . GLU B 1 253 ? 227.101 -39.034 3.453 1.00 23.92 237 GLU B C 1
ATOM 4089 O O . GLU B 1 253 ? 227.688 -38.086 3.988 1.00 21.36 237 GLU B O 1
ATOM 4095 N N . LEU B 1 254 ? 226.807 -40.150 4.109 1.00 23.51 238 LEU B N 1
ATOM 4096 C CA . LEU B 1 254 ? 226.967 -40.272 5.546 1.00 21.56 238 LEU B CA 1
ATOM 4097 C C . LEU B 1 254 ? 228.057 -41.278 5.882 1.00 24.46 238 LEU B C 1
ATOM 4098 O O . LEU B 1 254 ? 228.327 -42.222 5.127 1.00 24.60 238 LEU B O 1
ATOM 4103 N N . ARG B 1 255 ? 228.676 -41.063 7.021 1.00 23.42 239 ARG B N 1
ATOM 4104 C CA . ARG B 1 255 ? 229.833 -41.838 7.434 1.00 24.23 239 ARG B CA 1
ATOM 4105 C C . ARG B 1 255 ? 229.389 -43.111 8.138 1.00 25.45 239 ARG B C 1
ATOM 4106 O O . ARG B 1 255 ? 228.527 -43.051 9.022 1.00 25.35 239 ARG B O 1
ATOM 4114 N N . PRO B 1 256 ? 229.951 -44.263 7.781 1.00 24.88 240 PRO B N 1
ATOM 4115 C CA . PRO B 1 256 ? 229.606 -45.507 8.476 1.00 24.73 240 PRO B CA 1
ATOM 4116 C C . PRO B 1 256 ? 230.217 -45.557 9.869 1.00 25.30 240 PRO B C 1
ATOM 4117 O O . PRO B 1 256 ? 231.212 -44.892 10.164 1.00 26.55 240 PRO B O 1
ATOM 4121 N N . MET B 1 257 ? 229.617 -46.398 10.725 1.00 27.76 241 MET B N 1
ATOM 4122 C CA . MET B 1 257 ? 230.159 -46.674 12.052 1.00 25.77 241 MET B CA 1
ATOM 4123 C C . MET B 1 257 ? 231.299 -47.663 12.027 1.00 28.28 241 MET B C 1
ATOM 4124 O O . MET B 1 257 ? 232.026 -47.778 13.020 1.00 29.80 241 MET B O 1
ATOM 4129 N N . GLN B 1 258 ? 231.451 -48.400 10.937 1.00 25.71 242 GLN B N 1
ATOM 4130 C CA . GLN B 1 258 ? 232.521 -49.368 10.801 1.00 27.69 242 GLN B CA 1
ATOM 4131 C C . GLN B 1 258 ? 233.376 -48.985 9.607 1.00 26.71 242 GLN B C 1
ATOM 4132 O O . GLN B 1 258 ? 232.851 -48.662 8.533 1.00 24.25 242 GLN B O 1
ATOM 4138 N N . ALA B 1 259 ? 234.689 -49.016 9.805 1.00 24.82 243 ALA B N 1
ATOM 4139 C CA . ALA B 1 259 ? 235.643 -48.740 8.737 1.00 24.19 243 ALA B CA 1
ATOM 4140 C C . ALA B 1 259 ? 235.894 -50.027 7.957 1.00 25.16 243 ALA B C 1
ATOM 4141 O O . ALA B 1 259 ? 236.991 -50.582 7.953 1.00 28.11 243 ALA B O 1
ATOM 4143 N N . PHE B 1 260 ? 234.835 -50.500 7.286 1.00 27.65 244 PHE B N 1
ATOM 4144 C CA . PHE B 1 260 ? 234.868 -51.833 6.682 1.00 26.39 244 PHE B CA 1
ATOM 4145 C C . PHE B 1 260 ? 235.959 -51.968 5.625 1.00 29.04 244 PHE B C 1
ATOM 4146 O O . PHE B 1 260 ? 236.558 -53.041 5.484 1.00 32.12 244 PHE B O 1
ATOM 4154 N N . SER B 1 261 ? 236.243 -50.903 4.882 1.00 27.35 245 SER B N 1
ATOM 4155 C CA . SER B 1 261 ? 237.242 -50.999 3.825 1.00 26.80 245 SER B CA 1
ATOM 4156 C C . SER B 1 261 ? 238.663 -51.025 4.359 1.00 23.93 245 SER B C 1
ATOM 4157 O O . SER B 1 261 ? 239.586 -51.235 3.575 1.00 27.57 245 SER B O 1
ATOM 4160 N N . LEU B 1 262 ? 238.858 -50.812 5.658 1.00 26.82 246 LEU B N 1
ATOM 4161 C CA . LEU B 1 262 ? 240.160 -50.933 6.296 1.00 25.99 246 LEU B CA 1
ATOM 4162 C C . LEU B 1 262 ? 240.302 -52.203 7.132 1.00 30.22 246 LEU B C 1
ATOM 4163 O O . LEU B 1 262 ? 241.430 -52.577 7.481 1.00 31.69 246 LEU B O 1
ATOM 4168 N N . SER B 1 263 ? 239.195 -52.862 7.476 1.00 29.37 247 SER B N 1
ATOM 4169 C CA . SER B 1 263 ? 239.225 -54.055 8.313 1.00 31.57 247 SER B CA 1
ATOM 4170 C C . SER B 1 263 ? 238.934 -55.344 7.562 1.00 32.45 247 SER B C 1
ATOM 4171 O O . SER B 1 263 ? 239.491 -56.383 7.923 1.00 35.56 247 SER B O 1
ATOM 4174 N N . VAL B 1 264 ? 238.065 -55.307 6.556 1.00 29.73 248 VAL B N 1
ATOM 4175 C CA . VAL B 1 264 ? 237.795 -56.481 5.715 1.00 27.93 248 VAL B CA 1
ATOM 4176 C C . VAL B 1 264 ? 238.972 -56.692 4.764 1.00 32.66 248 VAL B C 1
ATOM 4177 O O . VAL B 1 264 ? 239.360 -55.752 4.048 1.00 31.99 248 VAL B O 1
ATOM 4181 N N . PRO B 1 265 ? 239.582 -57.879 4.729 1.00 31.68 249 PRO B N 1
ATOM 4182 C CA . PRO B 1 265 ? 240.771 -58.073 3.890 1.00 32.41 249 PRO B CA 1
ATOM 4183 C C . PRO B 1 265 ? 240.466 -57.941 2.408 1.00 32.15 249 PRO B C 1
ATOM 4184 O O . PRO B 1 265 ? 239.358 -58.225 1.943 1.00 29.43 249 PRO B O 1
ATOM 4188 N N . MET B 1 266 ? 241.491 -57.532 1.654 1.00 31.41 250 MET B N 1
ATOM 4189 C CA . MET B 1 266 ? 241.313 -57.366 0.216 1.00 31.80 250 MET B CA 1
ATOM 4190 C C . MET B 1 266 ? 240.883 -58.661 -0.463 1.00 33.26 250 MET B C 1
ATOM 4191 O O . MET B 1 266 ? 240.237 -58.612 -1.516 1.00 34.70 250 MET B O 1
ATOM 4196 N N . LYS B 1 267 ? 241.213 -59.822 0.118 1.00 32.85 251 LYS B N 1
ATOM 4197 C CA . LYS B 1 267 ? 240.815 -61.093 -0.492 1.00 30.94 251 LYS B CA 1
ATOM 4198 C C . LYS B 1 267 ? 239.295 -61.197 -0.614 1.00 34.61 251 LYS B C 1
ATOM 4199 O O . LYS B 1 267 ? 238.767 -61.553 -1.676 1.00 35.53 251 LYS B O 1
ATOM 4201 N N . LEU B 1 268 ? 238.570 -60.861 0.460 1.00 32.52 252 LEU B N 1
ATOM 4202 C CA . LEU B 1 268 ? 237.114 -60.956 0.432 1.00 31.08 252 LEU B CA 1
ATOM 4203 C C . LEU B 1 268 ? 236.485 -59.889 -0.459 1.00 31.76 252 LEU B C 1
ATOM 4204 O O . LEU B 1 268 ? 235.452 -60.150 -1.088 1.00 33.98 252 LEU B O 1
ATOM 4209 N N . ALA B 1 269 ? 237.081 -58.689 -0.519 1.00 30.84 253 ALA B N 1
ATOM 4210 C CA . ALA B 1 269 ? 236.579 -57.636 -1.401 1.00 28.44 253 ALA B CA 1
ATOM 4211 C C . ALA B 1 269 ? 236.657 -58.047 -2.865 1.00 30.17 253 ALA B C 1
ATOM 4212 O O . ALA B 1 269 ? 235.783 -57.689 -3.667 1.00 27.29 253 ALA B O 1
ATOM 4214 N N . ARG B 1 270 ? 237.718 -58.769 -3.248 1.00 32.50 254 ARG B N 1
ATOM 4215 C CA A ARG B 1 270 ? 237.830 -59.251 -4.620 0.51 32.74 254 ARG B CA 1
ATOM 4216 C CA B ARG B 1 270 ? 237.820 -59.243 -4.623 0.49 32.73 254 ARG B CA 1
ATOM 4217 C C . ARG B 1 270 ? 236.716 -60.230 -4.972 1.00 33.83 254 ARG B C 1
ATOM 4218 O O . ARG B 1 270 ? 236.386 -60.384 -6.154 1.00 35.47 254 ARG B O 1
ATOM 4233 N N . GLU B 1 271 ? 236.133 -60.890 -3.976 1.00 33.27 255 GLU B N 1
ATOM 4234 C CA . GLU B 1 271 ? 235.062 -61.841 -4.199 1.00 33.42 255 GLU B CA 1
ATOM 4235 C C . GLU B 1 271 ? 233.672 -61.204 -4.169 1.00 35.89 255 GLU B C 1
ATOM 4236 O O . GLU B 1 271 ? 232.685 -61.891 -4.468 1.00 32.78 255 GLU B O 1
ATOM 4242 N N . MET B 1 272 ? 233.578 -59.911 -3.840 1.00 33.94 256 MET B N 1
ATOM 4243 C CA . MET B 1 272 ? 232.306 -59.202 -3.816 1.00 32.90 256 MET B CA 1
ATOM 4244 C C . MET B 1 272 ? 231.908 -58.729 -5.205 1.00 34.43 256 MET B C 1
ATOM 4245 O O . MET B 1 272 ? 232.756 -58.341 -6.020 1.00 37.51 256 MET B O 1
ATOM 4250 N N . SER B 1 273 ? 230.604 -58.745 -5.459 1.00 34.08 257 SER B N 1
ATOM 4251 C CA . SER B 1 273 ? 230.047 -58.070 -6.615 1.00 34.03 257 SER B CA 1
ATOM 4252 C C . SER B 1 273 ? 230.388 -56.591 -6.562 1.00 34.99 257 SER B C 1
ATOM 4253 O O . SER B 1 273 ? 230.673 -56.037 -5.499 1.00 34.43 257 SER B O 1
ATOM 4256 N N . GLU B 1 274 ? 230.332 -55.940 -7.728 1.00 35.64 258 GLU B N 1
ATOM 4257 C CA . GLU B 1 274 ? 230.523 -54.494 -7.753 1.00 34.68 258 GLU B CA 1
ATOM 4258 C C . GLU B 1 274 ? 229.571 -53.794 -6.793 1.00 34.80 258 GLU B C 1
ATOM 4259 O O . GLU B 1 274 ? 229.940 -52.780 -6.185 1.00 36.08 258 GLU B O 1
ATOM 4265 N N . ARG B 1 275 ? 228.354 -54.322 -6.611 1.00 33.42 259 ARG B N 1
ATOM 4266 C CA . ARG B 1 275 ? 227.412 -53.619 -5.742 1.00 35.04 259 ARG B CA 1
ATOM 4267 C C . ARG B 1 275 ? 227.755 -53.797 -4.271 1.00 32.07 259 ARG B C 1
ATOM 4268 O O . ARG B 1 275 ? 227.528 -52.878 -3.476 1.00 34.31 259 ARG B O 1
ATOM 4276 N N . SER B 1 276 ? 228.326 -54.937 -3.888 1.00 28.74 260 SER B N 1
ATOM 4277 C CA . SER B 1 276 ? 228.743 -55.116 -2.503 1.00 28.77 260 SER B CA 1
ATOM 4278 C C . SER B 1 276 ? 230.038 -54.377 -2.197 1.00 30.45 260 SER B C 1
ATOM 4279 O O . SER B 1 276 ? 230.227 -53.914 -1.065 1.00 30.55 260 SER B O 1
ATOM 4282 N N . GLN B 1 277 ? 230.946 -54.277 -3.171 1.00 28.93 261 GLN B N 1
ATOM 4283 C CA . GLN B 1 277 ? 232.112 -53.419 -2.997 1.00 29.88 261 GLN B CA 1
ATOM 4284 C C . GLN B 1 277 ? 231.685 -51.990 -2.677 1.00 30.32 261 GLN B C 1
ATOM 4285 O O . GLN B 1 277 ? 232.276 -51.338 -1.808 1.00 31.17 261 GLN B O 1
ATOM 4291 N N . THR B 1 278 ? 230.650 -51.492 -3.367 1.00 28.27 262 THR B N 1
ATOM 4292 C CA . THR B 1 278 ? 230.135 -50.153 -3.108 1.00 29.46 262 THR B CA 1
ATOM 4293 C C . THR B 1 278 ? 229.532 -50.041 -1.710 1.00 28.83 262 THR B C 1
ATOM 4294 O O . THR B 1 278 ? 229.670 -49.004 -1.055 1.00 30.29 262 THR B O 1
ATOM 4298 N N . MET B 1 279 ? 228.858 -51.095 -1.236 1.00 30.20 263 MET B N 1
ATOM 4299 C CA . MET B 1 279 ? 228.285 -51.082 0.110 1.00 28.74 263 MET B CA 1
ATOM 4300 C C . MET B 1 279 ? 229.360 -50.986 1.192 1.00 27.58 263 MET B C 1
ATOM 4301 O O . MET B 1 279 ? 229.121 -50.401 2.257 1.00 27.37 263 MET B O 1
ATOM 4306 N N . PHE B 1 280 ? 230.534 -51.566 0.958 1.00 24.36 264 PHE B N 1
ATOM 4307 C CA . PHE B 1 280 ? 231.613 -51.551 1.941 1.00 28.38 264 PHE B CA 1
ATOM 4308 C C . PHE B 1 280 ? 232.684 -50.501 1.653 1.00 28.59 264 PHE B C 1
ATOM 4309 O O . PHE B 1 280 ? 233.639 -50.370 2.431 1.00 28.08 264 PHE B O 1
ATOM 4317 N N . GLY B 1 281 ? 232.541 -49.729 0.582 1.00 29.23 265 GLY B N 1
ATOM 4318 C CA . GLY B 1 281 ? 233.479 -48.661 0.313 1.00 26.35 265 GLY B CA 1
ATOM 4319 C C . GLY B 1 281 ? 234.760 -49.099 -0.352 1.00 27.49 265 GLY B C 1
ATOM 4320 O O . GLY B 1 281 ? 235.734 -48.335 -0.351 1.00 29.31 265 GLY B O 1
ATOM 4321 N N . PHE B 1 282 ? 234.805 -50.316 -0.894 1.00 28.74 266 PHE B N 1
ATOM 4322 C CA . PHE B 1 282 ? 235.884 -50.703 -1.797 1.00 29.63 266 PHE B CA 1
ATOM 4323 C C . PHE B 1 282 ? 235.678 -50.130 -3.192 1.00 29.36 266 PHE B C 1
ATOM 4324 O O . PHE B 1 282 ? 236.554 -50.270 -4.053 1.00 28.60 266 PHE B O 1
ATOM 4332 N N . ARG B 1 283 ? 234.545 -49.474 -3.417 1.00 29.50 267 ARG B N 1
ATOM 4333 C CA . ARG B 1 283 ? 234.199 -48.907 -4.704 1.00 29.82 267 ARG B CA 1
ATOM 4334 C C . ARG B 1 283 ? 233.449 -47.605 -4.458 1.00 33.74 267 ARG B C 1
ATOM 4335 O O . ARG B 1 283 ? 232.731 -47.463 -3.461 1.00 33.72 267 ARG B O 1
ATOM 4343 N N . SER B 1 284 ? 233.657 -46.638 -5.348 1.00 34.55 268 SER B N 1
ATOM 4344 C CA . SER B 1 284 ? 233.113 -45.295 -5.161 1.00 34.06 268 SER B CA 1
ATOM 4345 C C . SER B 1 284 ? 231.644 -45.177 -5.593 1.00 37.06 268 SER B C 1
ATOM 4346 O O . SER B 1 284 ? 231.180 -45.886 -6.489 1.00 42.32 268 SER B O 1
ATOM 4349 N N . HIS B 1 295 ? 232.145 -38.654 -7.437 1.00 39.75 279 HIS B N 1
ATOM 4350 C CA . HIS B 1 295 ? 231.326 -38.184 -6.313 1.00 39.37 279 HIS B CA 1
ATOM 4351 C C . HIS B 1 295 ? 231.999 -38.526 -4.983 1.00 39.54 279 HIS B C 1
ATOM 4352 O O . HIS B 1 295 ? 233.177 -38.217 -4.796 1.00 43.30 279 HIS B O 1
ATOM 4354 N N . PHE B 1 296 ? 231.270 -39.161 -4.065 1.00 33.62 280 PHE B N 1
ATOM 4355 C CA . PHE B 1 296 ? 231.801 -39.410 -2.729 1.00 31.40 280 PHE B CA 1
ATOM 4356 C C . PHE B 1 296 ? 232.801 -40.553 -2.716 1.00 29.86 280 PHE B C 1
ATOM 4357 O O . PHE B 1 296 ? 232.716 -41.497 -3.510 1.00 30.48 280 PHE B O 1
ATOM 4365 N N . TRP B 1 297 ? 233.759 -40.454 -1.789 1.00 27.78 281 TRP B N 1
ATOM 4366 C CA . TRP B 1 297 ? 234.667 -41.557 -1.485 1.00 26.06 281 TRP B CA 1
ATOM 4367 C C . TRP B 1 297 ? 235.490 -41.943 -2.712 1.00 28.83 281 TRP B C 1
ATOM 4368 O O . TRP B 1 297 ? 235.660 -43.124 -3.027 1.00 24.53 281 TRP B O 1
ATOM 4379 N N . GLY B 1 298 ? 236.008 -40.929 -3.410 1.00 28.61 282 GLY B N 1
ATOM 4380 C CA . GLY B 1 298 ? 236.750 -41.129 -4.634 1.00 27.00 282 GLY B CA 1
ATOM 4381 C C . GLY B 1 298 ? 238.251 -41.044 -4.429 1.00 26.92 282 GLY B C 1
ATOM 4382 O O . GLY B 1 298 ? 238.769 -40.998 -3.311 1.00 25.47 282 GLY B O 1
ATOM 4383 N N . ASN B 1 299 ? 238.960 -41.026 -5.547 1.00 27.56 283 ASN B N 1
ATOM 4384 C CA . ASN B 1 299 ? 240.412 -40.968 -5.528 1.00 28.79 283 ASN B CA 1
ATOM 4385 C C . ASN B 1 299 ? 240.832 -39.982 -6.619 1.00 32.91 283 ASN B C 1
ATOM 4386 O O . ASN B 1 299 ? 241.116 -40.371 -7.757 1.00 33.61 283 ASN B O 1
ATOM 4391 N N . ASP B 1 300 ? 240.831 -38.696 -6.266 1.00 31.16 284 ASP B N 1
ATOM 4392 C CA . ASP B 1 300 ? 241.355 -37.639 -7.125 1.00 31.15 284 ASP B CA 1
ATOM 4393 C C . ASP B 1 300 ? 240.748 -37.718 -8.524 1.00 34.04 284 ASP B C 1
ATOM 4394 O O . ASP B 1 300 ? 241.447 -37.770 -9.537 1.00 34.95 284 ASP B O 1
ATOM 4399 N N . GLY B 1 301 ? 239.422 -37.756 -8.573 1.00 32.01 285 GLY B N 1
ATOM 4400 C CA . GLY B 1 301 ? 238.706 -37.802 -9.821 1.00 36.13 285 GLY B CA 1
ATOM 4401 C C . GLY B 1 301 ? 238.353 -39.191 -10.313 1.00 44.28 285 GLY B C 1
ATOM 4402 O O . GLY B 1 301 ? 237.467 -39.321 -11.168 1.00 45.34 285 GLY B O 1
ATOM 4403 N N . LYS B 1 302 ? 239.005 -40.235 -9.802 1.00 37.50 286 LYS B N 1
ATOM 4404 C CA . LYS B 1 302 ? 238.757 -41.590 -10.264 1.00 34.90 286 LYS B CA 1
ATOM 4405 C C . LYS B 1 302 ? 238.153 -42.434 -9.143 1.00 37.16 286 LYS B C 1
ATOM 4406 O O . LYS B 1 302 ? 238.252 -42.102 -7.954 1.00 33.23 286 LYS B O 1
ATOM 4408 N N . ASP B 1 303 ? 237.500 -43.528 -9.550 1.00 34.48 287 ASP B N 1
ATOM 4409 C CA . ASP B 1 303 ? 236.995 -44.522 -8.609 1.00 33.42 287 ASP B CA 1
ATOM 4410 C C . ASP B 1 303 ? 238.143 -45.114 -7.802 1.00 32.20 287 ASP B C 1
ATOM 4411 O O . ASP B 1 303 ? 239.188 -45.459 -8.357 1.00 31.88 287 ASP B O 1
ATOM 4416 N N . ILE B 1 304 ? 237.943 -45.240 -6.486 1.00 30.90 288 ILE B N 1
ATOM 4417 C CA . ILE B 1 304 ? 238.967 -45.829 -5.630 1.00 29.31 288 ILE B CA 1
ATOM 4418 C C . ILE B 1 304 ? 239.202 -47.291 -5.990 1.00 33.48 288 ILE B C 1
ATOM 4419 O O . ILE B 1 304 ? 240.269 -47.846 -5.691 1.00 31.63 288 ILE B O 1
ATOM 4424 N N . ALA B 1 305 ? 238.231 -47.933 -6.648 1.00 29.93 289 ALA B N 1
ATOM 4425 C CA . ALA B 1 305 ? 238.424 -49.322 -7.047 1.00 32.81 289 ALA B CA 1
ATOM 4426 C C . ALA B 1 305 ? 239.573 -49.478 -8.041 1.00 32.95 289 ALA B C 1
ATOM 4427 O O . ALA B 1 305 ? 240.165 -50.555 -8.123 1.00 33.79 289 ALA B O 1
ATOM 4429 N N . HIS B 1 306 ? 239.899 -48.435 -8.810 1.00 33.06 290 HIS B N 1
ATOM 4430 C CA . HIS B 1 306 ? 241.047 -48.525 -9.708 1.00 32.53 290 HIS B CA 1
ATOM 4431 C C . HIS B 1 306 ? 242.328 -48.751 -8.922 1.00 35.07 290 HIS B C 1
ATOM 4432 O O . HIS B 1 306 ? 243.053 -49.725 -9.157 1.00 37.52 290 HIS B O 1
ATOM 4439 N N . HIS B 1 307 ? 242.626 -47.850 -7.981 1.00 32.86 291 HIS B N 1
ATOM 4440 C CA . HIS B 1 307 ? 243.856 -47.972 -7.202 1.00 33.35 291 HIS B CA 1
ATOM 4441 C C . HIS B 1 307 ? 243.891 -49.266 -6.400 1.00 32.05 291 HIS B C 1
ATOM 4442 O O . HIS B 1 307 ? 244.968 -49.826 -6.176 1.00 31.91 291 HIS B O 1
ATOM 4449 N N . LEU B 1 308 ? 242.729 -49.757 -5.964 1.00 34.12 292 LEU B N 1
ATOM 4450 C CA . LEU B 1 308 ? 242.653 -50.977 -5.168 1.00 33.75 292 LEU B CA 1
ATOM 4451 C C . LEU B 1 308 ? 242.845 -52.245 -5.995 1.00 31.45 292 LEU B C 1
ATOM 4452 O O . LEU B 1 308 ? 242.961 -53.329 -5.412 1.00 31.41 292 LEU B O 1
ATOM 4457 N N . GLY B 1 309 ? 242.881 -52.140 -7.324 1.00 31.69 293 GLY B N 1
ATOM 4458 C CA . GLY B 1 309 ? 243.062 -53.307 -8.167 1.00 31.56 293 GLY B CA 1
ATOM 4459 C C . GLY B 1 309 ? 241.804 -54.100 -8.434 1.00 34.36 293 GLY B C 1
ATOM 4460 O O . GLY B 1 309 ? 241.887 -55.301 -8.712 1.00 36.24 293 GLY B O 1
ATOM 4461 N N . LEU B 1 310 ? 240.636 -53.453 -8.387 1.00 36.07 294 LEU B N 1
ATOM 4462 C CA . LEU B 1 310 ? 239.345 -54.124 -8.421 1.00 32.34 294 LEU B CA 1
ATOM 4463 C C . LEU B 1 310 ? 238.587 -53.911 -9.720 1.00 36.46 294 LEU B C 1
ATOM 4464 O O . LEU B 1 310 ? 237.499 -54.466 -9.885 1.00 37.88 294 LEU B O 1
ATOM 4469 N N . ILE B 1 311 ? 239.115 -53.124 -10.644 1.00 38.81 295 ILE B N 1
ATOM 4470 C CA . ILE B 1 311 ? 238.485 -52.922 -11.941 1.00 39.92 295 ILE B CA 1
ATOM 4471 C C . ILE B 1 311 ? 239.373 -53.562 -13.004 1.00 45.68 295 ILE B C 1
ATOM 4472 O O . ILE B 1 311 ? 240.606 -53.442 -12.955 1.00 42.65 295 ILE B O 1
ATOM 4477 N N . SER B 1 312 ? 238.745 -54.266 -13.946 1.00 44.63 296 SER B N 1
ATOM 4478 C CA . SER B 1 312 ? 239.462 -55.155 -14.862 1.00 50.49 296 SER B CA 1
ATOM 4479 C C . SER B 1 312 ? 240.512 -54.423 -15.721 1.00 50.70 296 SER B C 1
ATOM 4480 O O . SER B 1 312 ? 240.260 -54.017 -16.857 1.00 49.29 296 SER B O 1
#

CATH classification: 2.60.120.620

Solvent-accessible surface area: 23737 Å² total; per-residue (Å²): 241,64,105,112,88,61,133,80,83,42,75,26,54,99,29,72,31,129,18,60,12,93,96,0,30,42,1,10,109,101,27,0,0,0,0,0,61,39,19,5,35,87,114,46,5,61,97,1,23,133,43,0,48,94,30,1,127,84,41,112,65,113,104,52,161,47,41,160,56,33,2,56,19,22,95,11,4,67,0,2,67,32,0,56,3,0,42,80,63,6,1,50,22,94,27,0,7,78,0,0,61,84,32,18,36,91,131,76,24,56,36,5,4,3,1,9,10,0,43,0,30,12,3,18,46,27,0,29,58,48,148,40,21,1,34,0,30,59,0,83,10,1,19,86,21,11,44,100,8,46,28,0,5,0,13,0,23,0,0,7,40,54,1,42,101,108,0,0,1,5,58,0,8,25,22,0,15,107,64,129,64,14,42,94,22,46,80,98,73,5,111,84,93,74,173,29,77,28,16,22,0,70,1,108,43,0,10,0,1,0,3,2,1,18,0,0,9,2,15,4,88,0,67,34,122,124,48,34,2,13,0,0,5,0,8,0,0,27,7,5,0,15,10,30,16,0,11,9,21,10,8,63,49,59,25,0,150,122,18,48,113,68,1,8,14,3,7,6,1,33,9,14,49,15,124,48,89,93,77,54,3,12,1,15,44,52,128,30,0,0,108,105,33,61,20,100,132,107,54,110,113,89,54,133,68,124,67,64,99,42,68,30,133,28,66,3,87,40,0,37,44,2,8,111,103,27,0,0,0,0,0,68,39,16,8,49,107,63,39,7,61,108,2,22,66,49,0,38,78,20,2,82,164,40,122,64,83,109,56,127,83,52,44,38,72,6,39,23,12,55,15,5,72,0,2,72,32,0,56,4,0,45,81,63,5,2,53,24,91,19,0,14,72,0,0,70,92,26,27,27,47,138,89,97,59,44,8,8,3,1,13,12,0,48,0,19,5,4,10,38,28,0,63,60,55,65,44,22,1,32,0,10,32,1,61,9,0,15,85,22,10,43,102,9,42,29,0,6,1,16,0,20,0,0,10,38,53,2,52,112,51,0,0,0,4,47,0,6,44,22,0,16,112,62,129,63,16,39,65,14,44,83,95,74,4,106,79,91,75,169,27,88,52,44,26,0,79,3,113,48,0,13,0,1,0,3,2,1,18,0,0,9,2,18,5,85,0,70,42,123,119,45,131,1,27,0,1,4,0,6,0,0,42,56,13,0,10,11,24,18,0,12,9,22,11,8,67,55,56,26,0,148,125,17,42,112,69,1,7,23,3,8,5,2,34,52,109,16,10,9,12,44,89,48,37,0,0,104,108,29,59,25,69,163

InterPro domains:
  IPR008775 Phytanoyl-CoA dioxygenase-like [PF05721] (25-226)

Foldseek 3Di:
DDDPPDDDADDAAEDELPDDLVVQVVSCVQWQKHKHALLDPLVLLQQLCVQCVVVQVVFDFDDDPDLQPQGRKDKDFPSLVRHPSCQVPNVPRPSVQVNQCVQANDPPFPRFKAFQTWMKIWRHAQRAKHDWAFQCVVVVCQQVVALVGGFFKKKFKFFSAWWDLQQWAKWWQTPQSHDRGRDGQDPVTDPCRPVGGTDGDTGHGNMTMMGTSSIIMITHGNNDNGGGGIIIIGMMGGLVDDHPDQQVVPPDVVSLLVHDPVNCPNNLLWWTGDQDPNDIDSDDPPHINVVVSVSD/DVDPPPDDDAAEEEECPDDLVVQVVVCVQWQKHKYALLDPPVLLVQLCVQCVVVQVPFDQACDPPQAPRNQKDKDFPSLVRHPSCQPPNVPRPSVQVNQCVQANDPPPPRQKAFQTWMKIWHHAQGAWHAKAQQCCVVVCQQVCALVGGFFKKKFKFWSAWDDPAQWFKWWQTPLSHDRGQWRADPVIDPCRPVGGTDGDTGHGSMTMIGTSSIIMITHGRNDDGGTGIIIIGMMGGQVDDHPDLQVVPPDLVSLLVHDPVNCDNNLCWYVPNDDPPHINVVVSVNDD

B-factor: mean 35.77, std 8.45, range [16.37, 69.45]

Sequence (584 aa):
LVPRGSHMPPRLQRFPATASADEIFAAFQEDGCVVIEGFISPEQVARFSQEVDPAMEKIPVEVTNNGNSNDRRTKRFSKCVIASPTFRNEIIESDLMHEELCDRVFSKPGEGMGYHFNDNMVIEVQPGAPAQRLHRDQELYPWWNSMGPAGPECVINFFCAVTPFTEENGATRLVPGSHLWPEFTQINERDCPQFGKIETVPAIMQPGDCYLMSGKVIHGAGHNATTTDRRRALALAIIRRELRPMQAFSLSVPMKLAREMSERSQTMFGFRSSSVQHCDVVHFWGNDGKDIAHHLGLIGLVPRGSHMPLQRFPATASADEIFAAFQEDGCVVIEGFISPEQVARFSQEVDPAMEKIPVEVTNNGNSNDRTKRFSKCVIASPTFRNEIIESDLMHELCDRVFSKPGEGMGYHFNDNMVIEVQPGAPAQRLHRDQELYPWWNSMGPAGPECVINFFCAVTPFTEENGATRLVPGSHLWPEFTQINERDCPQFGKIETVPAIMQPGDCYLMSGKVIHGAGHNATTTDRRRALALAIIRRELRPMQAFSLSVPMKLARREMSERSQTMFGFRSHFWGNDGKDIAHHLGLIS

Organism: Penicillium brasilianum (NCBI:txid104259)

GO terms:
  GO:0051213 dioxygenase activity (F, IDA)
  GO:0140874 paraherquonin biosynthetic process (P, IDA)

Secondary structure (DSSP, 8-state):
-PPTTSPPPPPPPEEETTS-HHHHHHHHHHHSEEEEETSS-HHHHHHHHHHHHHHHHHSPPP--S-GGG--SEEEE--HHHH-HHHHHTGGG-HHHHHHHHHHHPPTTS---EEEEEEEEEEE-TTPPPPPPB-GGGGSTTGGGGGGGS---EEEEEEESS-B-TTTTPPEE-TTGGG-S----SSTTT-TTTT----EE--B-TT-EEEEETTS-EEPPP---SS--EEEEEEEEEETTB--SB-HHHHS-HHHHHTS-HHHHHHHTSS-EE------EESBBTTB-HHHHHT--/--S-TTSPP---EEETTS-HHHHHHHHHHHSEEEEETSS-HHHHHHHHHHHHHHHHTSPPB---S-STTBTEEEE--HHHH-HHHHHTGGG-HHHHHHHHHHH--TTS---EEEEEEEEEEEPTTPPPPPPB-GGGGSTTGGGGGGGSPP-EEEEEEESS-B-TTTT-EEE-TTTTS-S-----STTT-TTTT----EE--B-TT-EEEEETTS-EEEPP---SS--EEEEEEEEEETTB--SB-HHHHS-HHHHHTS-HHHHHHHTS---TTBBTTB-HHHHHT---

Radius of gyration: 25.74 Å; Cα contacts (8 Å, |Δi|>4): 1300; chains: 2; bounding box: 74×83×61 Å

Nearest PDB structures (foldseek):
  5ybn-assembly1_B  TM=1.003E+00  e=7.003E-68  Penicillium brasilianum
  5ybm-assembly1_B  TM=1.002E+00  e=2.740E-62  Penicillium brasilianum
  5ybt-assembly1_B  TM=9.958E-01  e=9.817E-60  Penicillium brasilianum
  5ybn-assembly1_A  TM=9.856E-01  e=3.602E-59  Penicillium brasilianum
  5ybm-assembly1_A  TM=9.853E-01  e=5.223E-59  Penicillium brasilianum